Protein AF-A0A8B6X158-F1 (afdb_monomer_lite)

Structure (mmCIF, N/CA/C/O backbone):
data_AF-A0A8B6X158-F1
#
_entry.id   AF-A0A8B6X158-F1
#
loop_
_atom_site.group_PDB
_atom_site.id
_atom_site.type_symbol
_atom_site.label_atom_id
_atom_site.label_alt_id
_atom_site.label_comp_id
_atom_site.label_asym_id
_atom_site.label_entity_id
_atom_site.label_seq_id
_atom_site.pdbx_PDB_ins_code
_atom_site.Cartn_x
_atom_site.Cartn_y
_atom_site.Cartn_z
_atom_site.occupancy
_atom_site.B_iso_or_equiv
_atom_site.auth_seq_id
_atom_site.auth_comp_id
_atom_site.auth_asym_id
_atom_site.auth_atom_id
_atom_site.pdbx_PDB_model_num
ATOM 1 N N . MET A 1 1 ? 23.520 22.743 12.151 1.00 19.09 1 MET A N 1
ATOM 2 C CA . MET A 1 1 ? 22.711 23.054 10.947 1.00 19.09 1 MET A CA 1
ATOM 3 C C . MET A 1 1 ? 21.844 21.834 10.672 1.00 19.09 1 MET A C 1
ATOM 5 O O . MET A 1 1 ? 22.378 20.740 10.814 1.00 19.09 1 MET A O 1
ATOM 9 N N . PRO A 1 2 ? 20.532 21.981 10.426 1.00 20.88 2 PRO A N 1
ATOM 10 C CA . PRO A 1 2 ? 19.587 20.876 10.584 1.00 20.88 2 PRO A CA 1
ATOM 11 C C . PRO A 1 2 ? 19.724 19.814 9.485 1.00 20.88 2 PRO A C 1
ATOM 13 O O . PRO A 1 2 ? 19.524 20.100 8.308 1.00 20.88 2 PRO A O 1
ATOM 16 N N . GLN A 1 3 ? 20.025 18.582 9.895 1.00 19.25 3 GLN A N 1
ATOM 17 C CA . GLN A 1 3 ? 19.838 17.375 9.092 1.00 19.25 3 GLN A CA 1
ATOM 18 C C . GLN A 1 3 ? 18.564 16.684 9.586 1.00 19.25 3 GLN A C 1
ATOM 20 O O . GLN A 1 3 ? 18.587 15.968 10.583 1.00 19.25 3 GLN A O 1
ATOM 25 N N . THR A 1 4 ? 17.437 16.934 8.925 1.00 23.95 4 THR A N 1
ATOM 26 C CA . THR A 1 4 ? 16.152 16.294 9.235 1.00 23.95 4 THR A CA 1
ATOM 27 C C . THR A 1 4 ? 16.031 14.956 8.507 1.00 23.95 4 THR A C 1
ATOM 29 O O . THR A 1 4 ? 15.521 14.886 7.392 1.00 23.95 4 THR A O 1
ATOM 32 N N . PHE A 1 5 ? 16.510 13.892 9.153 1.00 21.30 5 PHE A N 1
ATOM 33 C CA . PHE A 1 5 ? 16.292 12.502 8.747 1.00 21.30 5 PHE A CA 1
ATOM 34 C C . PHE A 1 5 ? 15.952 11.650 9.978 1.00 21.30 5 PHE A C 1
ATOM 36 O O . PHE A 1 5 ? 16.841 11.261 10.730 1.00 21.30 5 PHE A O 1
ATOM 43 N N . SER A 1 6 ? 14.665 11.343 10.149 1.00 21.58 6 SER A N 1
ATOM 44 C CA . SER A 1 6 ? 14.174 10.263 11.011 1.00 21.58 6 SER A CA 1
ATOM 45 C C . SER A 1 6 ? 13.476 9.244 10.111 1.00 21.58 6 SER A C 1
ATOM 47 O O . SER A 1 6 ? 12.582 9.595 9.341 1.00 21.58 6 SER A O 1
ATOM 49 N N . LEU A 1 7 ? 13.920 7.987 10.144 1.00 22.75 7 LEU A N 1
ATOM 50 C CA . LEU A 1 7 ? 13.479 6.938 9.211 1.00 22.75 7 LEU A CA 1
ATOM 51 C C . LEU A 1 7 ? 12.224 6.182 9.687 1.00 22.75 7 LEU A C 1
ATOM 53 O O . LEU A 1 7 ? 11.949 5.080 9.221 1.00 22.75 7 LEU A O 1
ATOM 57 N N . ARG A 1 8 ? 11.441 6.778 10.597 1.00 24.34 8 ARG A N 1
ATOM 58 C CA . ARG A 1 8 ? 10.182 6.205 11.111 1.00 24.34 8 ARG A CA 1
ATOM 59 C C . ARG A 1 8 ? 8.937 7.070 10.869 1.00 24.34 8 ARG A C 1
ATOM 61 O O . ARG A 1 8 ? 7.823 6.575 11.014 1.00 24.34 8 ARG A O 1
ATOM 68 N N . SER A 1 9 ? 9.091 8.311 10.396 1.00 23.08 9 SER A N 1
ATOM 69 C CA . SER A 1 9 ? 8.016 9.307 10.188 1.00 23.08 9 SER A CA 1
ATOM 70 C C . SER A 1 9 ? 7.058 9.021 9.006 1.00 23.08 9 SER A C 1
ATOM 72 O O . SER A 1 9 ? 6.587 9.937 8.338 1.00 23.08 9 SER A O 1
ATOM 74 N N . VAL A 1 10 ? 6.794 7.745 8.711 1.00 26.14 10 VAL A N 1
ATOM 75 C CA . VAL A 1 10 ? 5.791 7.263 7.737 1.00 26.14 10 VAL A CA 1
ATOM 76 C C . VAL A 1 10 ? 4.795 6.294 8.404 1.00 26.14 10 VAL A C 1
ATOM 78 O O . VAL A 1 10 ? 3.701 6.081 7.888 1.00 26.14 10 VAL A O 1
ATOM 81 N N . ALA A 1 11 ? 5.125 5.753 9.583 1.00 26.27 11 ALA A N 1
ATOM 82 C CA . ALA A 1 11 ? 4.408 4.655 10.239 1.00 26.27 11 ALA A CA 1
ATOM 83 C C . ALA A 1 11 ? 3.124 5.049 11.010 1.00 26.27 11 ALA A C 1
ATOM 85 O O . ALA A 1 11 ? 2.633 4.254 11.802 1.00 26.27 11 ALA A O 1
ATOM 86 N N . LEU A 1 12 ? 2.563 6.248 10.791 1.00 27.91 12 LEU A N 1
ATOM 87 C CA . LEU A 1 12 ? 1.319 6.698 11.451 1.00 27.91 12 LEU A CA 1
ATOM 88 C C . LEU A 1 12 ? 0.198 7.101 10.473 1.00 27.91 12 LEU A C 1
ATOM 90 O O . LEU A 1 12 ? -0.983 6.981 10.798 1.00 27.91 12 LEU A O 1
ATOM 94 N N . ALA A 1 13 ? 0.557 7.449 9.233 1.00 25.02 13 ALA A N 1
ATOM 95 C CA . ALA A 1 13 ? -0.383 7.712 8.140 1.00 25.02 13 ALA A CA 1
ATOM 96 C C . ALA A 1 13 ? -1.198 6.474 7.733 1.00 25.02 13 ALA A C 1
ATOM 98 O O . ALA A 1 13 ? -2.319 6.574 7.231 1.00 25.02 13 ALA A O 1
ATOM 99 N N . ALA A 1 14 ? -0.552 5.320 7.879 1.00 25.48 14 ALA A N 1
ATOM 100 C CA . ALA A 1 14 ? -0.849 4.082 7.186 1.00 25.48 14 ALA A CA 1
ATOM 101 C C . ALA A 1 14 ? -1.974 3.274 7.858 1.00 25.48 14 ALA A C 1
ATOM 103 O O . ALA A 1 14 ? -2.935 2.872 7.204 1.00 25.48 14 ALA A O 1
ATOM 104 N N . ALA A 1 15 ? -1.886 3.081 9.176 1.00 25.84 15 ALA A N 1
ATOM 105 C CA . ALA A 1 15 ? -2.358 1.879 9.870 1.00 25.84 15 ALA A CA 1
ATOM 106 C C . ALA A 1 15 ? -3.878 1.552 9.849 1.00 25.84 15 ALA A C 1
ATOM 108 O O . ALA A 1 15 ? -4.267 0.500 10.335 1.00 25.84 15 ALA A O 1
ATOM 109 N N . LEU A 1 16 ? -4.771 2.381 9.293 1.00 27.31 16 LEU A N 1
ATOM 110 C CA . LEU A 1 16 ? -6.085 2.628 9.923 1.00 27.31 16 LEU A CA 1
ATOM 111 C C . LEU A 1 16 ? -7.342 2.486 9.012 1.00 27.31 16 LEU A C 1
ATOM 113 O O . LEU A 1 16 ? -7.602 3.379 8.196 1.00 27.31 16 LEU A O 1
ATOM 117 N N . GLY A 1 17 ? -8.175 1.432 9.194 1.00 24.22 17 GLY A N 1
ATOM 118 C CA . GLY A 1 17 ? -9.580 1.361 8.704 1.00 24.22 17 GLY A CA 1
ATOM 119 C C . GLY A 1 17 ? -10.354 0.012 8.845 1.00 24.22 17 GLY A C 1
ATOM 120 O O . GLY A 1 17 ? -9.907 -1.012 8.325 1.00 24.22 17 GLY A O 1
ATOM 121 N N . LEU A 1 18 ? -11.574 0.014 9.448 1.00 29.28 18 LEU A N 1
ATOM 122 C CA . LEU A 1 18 ? -12.359 -1.196 9.857 1.00 29.28 18 LEU A CA 1
ATOM 123 C C . LEU A 1 18 ? -13.914 -1.238 9.655 1.00 29.28 18 LEU A C 1
ATOM 125 O O . LEU A 1 18 ? -14.481 -0.372 9.003 1.00 29.28 18 LEU A O 1
ATOM 129 N N . THR A 1 19 ? -14.550 -2.320 10.170 1.00 34.84 19 THR A N 1
ATOM 130 C CA . THR A 1 19 ? -15.793 -3.100 9.822 1.00 34.84 19 THR A CA 1
ATOM 131 C C . THR A 1 19 ? -17.216 -2.483 10.026 1.00 34.84 19 THR A C 1
ATOM 133 O O . THR A 1 19 ? -17.322 -1.281 10.242 1.00 34.84 19 THR A O 1
ATOM 136 N N . ALA A 1 20 ? -18.382 -3.183 9.892 1.00 35.50 20 ALA A N 1
ATOM 137 C CA . ALA A 1 20 ? -18.891 -4.382 10.639 1.00 35.50 20 ALA A CA 1
ATOM 138 C C . ALA A 1 20 ? -20.081 -5.198 10.027 1.00 35.50 20 ALA A C 1
ATOM 140 O O . ALA A 1 20 ? -20.598 -4.881 8.958 1.00 35.50 20 ALA A O 1
ATOM 141 N N . LEU A 1 21 ? -20.468 -6.279 10.740 1.00 26.14 21 LEU A N 1
ATOM 142 C CA . LEU A 1 21 ? -21.523 -7.305 10.487 1.00 26.14 21 LEU A CA 1
ATOM 143 C C . LEU A 1 21 ? -22.533 -7.292 11.688 1.00 26.14 21 LEU A C 1
ATOM 145 O O . LEU A 1 21 ? -22.741 -6.176 12.170 1.00 26.14 21 LEU A O 1
ATOM 149 N N . PRO A 1 22 ? -23.095 -8.381 12.304 1.00 35.31 22 PRO A N 1
ATOM 150 C CA . PRO A 1 22 ? -23.438 -9.796 11.957 1.00 35.31 22 PRO A CA 1
ATOM 151 C C . PRO A 1 22 ? -24.929 -10.146 12.352 1.00 35.31 22 PRO A C 1
ATOM 153 O O . PRO A 1 22 ? -25.715 -9.212 12.441 1.00 35.31 22 PRO A O 1
ATOM 156 N N . VAL A 1 23 ? -25.488 -11.360 12.598 1.00 25.81 23 VAL A N 1
ATOM 157 C CA . VAL A 1 23 ? -25.147 -12.819 12.527 1.00 25.81 23 VAL A CA 1
ATOM 158 C C . VAL A 1 23 ? -26.438 -13.623 12.174 1.00 25.81 23 VAL A C 1
ATOM 160 O O . VAL A 1 23 ? -27.498 -13.250 12.667 1.00 25.81 23 VAL A O 1
ATOM 163 N N . ALA A 1 24 ? -26.359 -14.766 11.466 1.00 22.83 24 ALA A N 1
ATOM 164 C CA . ALA A 1 24 ? -27.245 -15.958 11.584 1.00 22.83 24 ALA A CA 1
ATOM 165 C C . ALA A 1 24 ? -26.617 -17.158 10.821 1.00 22.83 24 ALA A C 1
ATOM 167 O O . ALA A 1 24 ? -25.691 -16.941 10.042 1.00 22.83 24 ALA A O 1
ATOM 168 N N . PHE A 1 25 ? -27.049 -18.410 11.050 1.00 26.62 25 PHE A N 1
ATOM 169 C CA . PHE A 1 25 ? -26.338 -19.615 10.567 1.00 26.62 25 PHE A CA 1
ATOM 170 C C . PHE A 1 25 ? -26.976 -20.342 9.366 1.00 26.62 25 PHE A C 1
ATOM 172 O O . PHE A 1 25 ? -28.192 -20.471 9.285 1.00 26.62 25 PHE A O 1
ATOM 179 N N . ALA A 1 26 ? -26.096 -20.953 8.559 1.00 28.89 26 ALA A N 1
ATOM 180 C CA . ALA A 1 26 ? -26.345 -22.092 7.663 1.00 28.89 26 ALA A CA 1
ATOM 181 C C . ALA A 1 26 ? -27.177 -21.867 6.379 1.00 2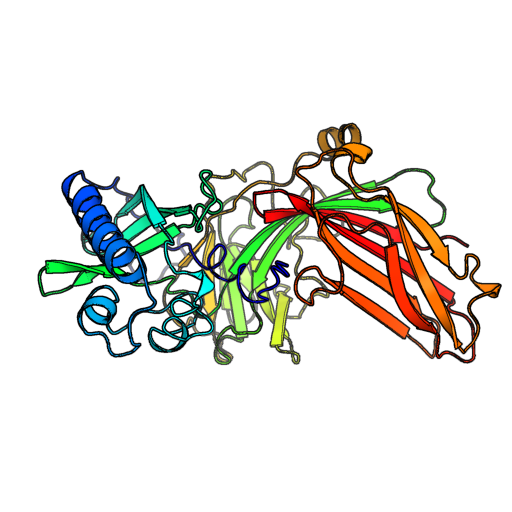8.89 26 ALA A C 1
ATOM 183 O O . ALA A 1 26 ? -27.935 -22.747 5.981 1.00 28.89 26 ALA A O 1
ATOM 184 N N . ASP A 1 27 ? -26.924 -20.766 5.669 1.00 26.03 27 ASP A N 1
ATOM 185 C CA . ASP A 1 27 ? -26.938 -20.759 4.196 1.00 26.03 27 ASP A CA 1
ATOM 186 C C . ASP A 1 27 ? -25.893 -19.743 3.686 1.00 26.03 27 ASP A C 1
ATOM 188 O O . ASP A 1 27 ? -25.597 -18.773 4.389 1.00 26.03 27 ASP A O 1
ATOM 192 N N . ASP A 1 28 ? -25.329 -19.931 2.489 1.00 31.78 28 ASP A N 1
ATOM 193 C CA . ASP A 1 28 ? -24.239 -19.098 1.924 1.00 31.78 28 ASP A CA 1
ATOM 194 C C . ASP A 1 28 ? -24.764 -17.777 1.299 1.00 31.78 28 ASP A C 1
ATOM 196 O O . ASP A 1 28 ? -24.256 -17.248 0.304 1.00 31.78 28 ASP A O 1
ATOM 200 N N . GLY A 1 29 ? -25.814 -17.217 1.906 1.00 26.45 29 GLY A N 1
ATOM 201 C CA . GLY A 1 29 ? -26.404 -15.933 1.544 1.00 26.45 29 GLY A CA 1
ATOM 202 C C . GLY A 1 29 ? -25.524 -14.753 1.964 1.00 26.45 29 GLY A C 1
ATOM 203 O O . GLY A 1 29 ? -25.040 -14.683 3.094 1.00 26.45 29 GLY A O 1
ATOM 204 N N . ALA A 1 30 ? -25.340 -13.783 1.063 1.00 27.11 30 ALA A N 1
ATOM 205 C CA . ALA A 1 30 ? -24.575 -12.572 1.356 1.00 27.11 30 ALA A CA 1
ATOM 206 C C . ALA A 1 30 ? -25.154 -11.832 2.585 1.00 27.11 30 ALA A C 1
ATOM 208 O O . ALA A 1 30 ? -26.374 -11.659 2.668 1.00 27.11 30 ALA A O 1
ATOM 209 N N . PRO A 1 31 ? -24.313 -11.369 3.533 1.00 31.30 31 PRO A N 1
ATOM 210 C CA . PRO A 1 31 ? -24.794 -10.821 4.795 1.00 31.30 31 PRO A CA 1
ATOM 211 C C . PRO A 1 31 ? -25.651 -9.573 4.572 1.00 31.30 31 PRO A C 1
ATOM 213 O O . PRO A 1 31 ? -25.275 -8.661 3.828 1.00 31.30 31 PRO A O 1
ATOM 216 N N . ALA A 1 32 ? -26.791 -9.517 5.264 1.00 28.31 32 ALA A N 1
ATOM 217 C CA . ALA A 1 32 ? -27.631 -8.329 5.308 1.00 28.31 32 ALA A CA 1
ATOM 218 C C . ALA A 1 32 ? -26.800 -7.111 5.745 1.00 28.31 32 ALA A C 1
ATOM 220 O O . ALA A 1 32 ? -25.965 -7.204 6.648 1.00 28.31 32 ALA A O 1
ATOM 221 N N . ARG A 1 33 ? -27.017 -5.960 5.096 1.00 31.11 33 ARG A N 1
ATOM 222 C CA . ARG A 1 33 ? -26.277 -4.730 5.406 1.00 31.11 33 ARG A CA 1
ATOM 223 C C . ARG A 1 33 ? -26.476 -4.352 6.874 1.00 31.11 33 ARG A C 1
ATOM 225 O O . ARG A 1 33 ? -27.578 -3.959 7.254 1.00 31.11 33 ARG A O 1
ATOM 232 N N . ALA A 1 34 ? -25.395 -4.369 7.651 1.00 36.16 34 ALA A N 1
ATOM 233 C CA . ALA A 1 34 ? -25.351 -3.667 8.925 1.00 36.16 34 ALA A CA 1
ATOM 234 C C . ALA A 1 34 ? -25.737 -2.196 8.690 1.00 36.16 34 ALA A C 1
ATOM 236 O O . ALA A 1 34 ? -25.219 -1.543 7.777 1.00 36.16 34 ALA A O 1
ATOM 237 N N . VAL A 1 35 ? -26.683 -1.681 9.479 1.00 36.34 35 VAL A N 1
ATOM 238 C CA . VAL A 1 35 ? -27.148 -0.297 9.342 1.00 36.34 35 VAL A CA 1
ATOM 239 C C . VAL A 1 35 ? -26.059 0.625 9.874 1.00 36.34 35 VAL A C 1
ATOM 241 O O . VAL A 1 35 ? -25.928 0.809 11.081 1.00 36.34 35 VAL A O 1
ATOM 244 N N . ILE A 1 36 ? -25.273 1.198 8.961 1.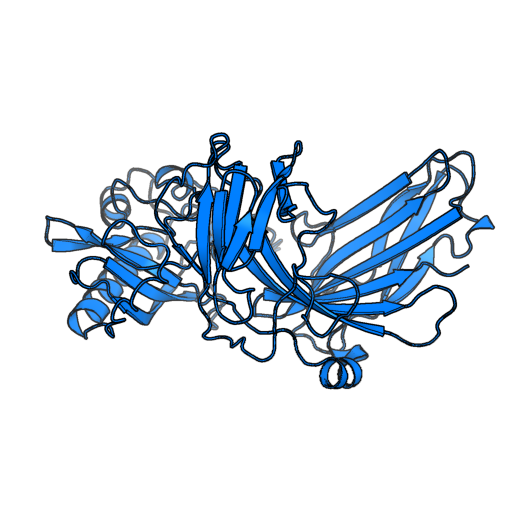00 51.38 36 ILE A N 1
ATOM 245 C CA . ILE A 1 36 ? -24.269 2.215 9.279 1.00 51.38 36 ILE A CA 1
ATOM 246 C C . ILE A 1 36 ? -24.996 3.446 9.825 1.00 51.38 36 ILE A C 1
ATOM 248 O O . ILE A 1 36 ? -25.569 4.231 9.067 1.00 51.38 36 ILE A O 1
ATOM 252 N N . GLN A 1 37 ? -24.978 3.605 11.146 1.00 63.91 37 GLN A N 1
ATOM 253 C CA . GLN A 1 37 ? -25.483 4.804 11.801 1.00 63.91 37 GLN A CA 1
ATOM 254 C C . GLN A 1 37 ? -24.437 5.920 11.715 1.00 63.91 37 GLN A C 1
ATOM 256 O O . GLN A 1 37 ? -23.233 5.681 11.862 1.00 63.91 37 GLN A O 1
ATOM 261 N N . ALA A 1 38 ? -24.901 7.148 11.480 1.00 74.56 38 ALA A N 1
ATOM 262 C CA . ALA A 1 38 ? -24.071 8.337 11.610 1.00 74.56 38 ALA A CA 1
ATOM 263 C C . ALA A 1 38 ? -23.766 8.600 13.094 1.00 74.56 38 ALA A C 1
ATOM 265 O O . ALA A 1 38 ? -24.619 8.386 13.955 1.00 74.56 38 ALA A O 1
ATOM 266 N N . GLY A 1 39 ? -22.559 9.081 13.391 1.00 80.50 39 GLY A N 1
ATOM 267 C CA . GLY A 1 39 ? -22.173 9.410 14.761 1.00 80.50 39 GLY A CA 1
ATOM 268 C C . GLY A 1 39 ? -22.983 10.568 15.339 1.00 80.50 39 GLY A C 1
ATOM 269 O O . GLY A 1 39 ? -23.204 11.579 14.673 1.00 80.50 39 GLY A O 1
ATOM 270 N N . THR A 1 40 ? -23.390 10.430 16.598 1.00 90.50 40 THR A N 1
ATOM 271 C CA . THR A 1 40 ? -24.072 11.495 17.345 1.00 90.50 40 THR A CA 1
ATOM 272 C C . THR A 1 40 ? -23.114 12.629 17.726 1.00 90.50 40 THR A C 1
ATOM 274 O O . THR A 1 40 ? -21.889 12.461 17.752 1.00 90.50 40 THR A O 1
ATOM 277 N N . THR A 1 41 ? -23.669 13.788 18.094 1.00 92.06 41 THR A N 1
ATOM 278 C CA . THR A 1 41 ? -22.904 14.905 18.674 1.00 92.06 41 THR A CA 1
ATOM 279 C C . THR A 1 41 ? -22.150 14.460 19.930 1.00 92.06 41 THR A C 1
ATOM 281 O O . THR A 1 41 ? -20.940 14.633 19.998 1.00 92.06 41 THR A O 1
ATOM 284 N N . ALA A 1 42 ? -22.823 13.761 20.853 1.00 93.31 42 ALA A N 1
ATOM 285 C CA . ALA A 1 42 ? -22.223 13.274 22.098 1.00 93.31 42 ALA A CA 1
ATOM 286 C C . ALA A 1 42 ? -21.045 12.306 21.870 1.00 93.31 42 ALA A C 1
ATOM 288 O O . ALA A 1 42 ? -20.017 12.425 22.532 1.00 93.31 42 ALA A O 1
ATOM 289 N N . GLN A 1 43 ? -21.148 11.386 20.901 1.00 95.19 43 GLN A N 1
ATOM 290 C CA . GLN A 1 43 ? -20.009 10.547 20.501 1.00 95.19 43 GLN A CA 1
ATOM 291 C C . GLN A 1 43 ? -18.889 11.388 19.881 1.00 95.19 43 GLN A C 1
ATOM 293 O O . GLN A 1 43 ? -17.725 11.191 20.211 1.00 95.19 43 GLN A O 1
ATOM 298 N N . SER A 1 44 ? -19.222 12.353 19.019 1.00 95.19 44 SER A N 1
ATOM 299 C CA . SER A 1 44 ? -18.227 13.232 18.392 1.00 95.19 44 SER A CA 1
ATOM 300 C C . SER A 1 44 ? -17.443 14.043 19.430 1.00 95.19 44 SER A C 1
ATOM 302 O O . SER A 1 44 ? -16.228 14.174 19.311 1.00 95.19 44 SER A O 1
ATOM 304 N N . ASP A 1 45 ? -18.116 14.544 20.464 1.00 96.50 45 ASP A N 1
ATOM 305 C CA . ASP A 1 45 ? -17.499 15.318 21.544 1.00 96.50 45 ASP A CA 1
ATOM 306 C C . ASP A 1 45 ? -16.699 14.437 22.510 1.00 96.50 45 ASP A C 1
ATOM 308 O O . ASP A 1 45 ? -15.600 14.818 22.911 1.00 96.50 45 ASP A O 1
ATOM 312 N N . ALA A 1 46 ? -17.168 13.220 22.801 1.00 96.62 46 ALA A N 1
ATOM 313 C CA . ALA A 1 46 ? -16.397 12.249 23.573 1.00 96.62 46 ALA A CA 1
ATOM 314 C C . ALA A 1 46 ? -15.097 11.836 22.856 1.00 96.62 46 ALA A C 1
ATOM 316 O O . ALA A 1 46 ? -14.040 11.796 23.482 1.00 96.62 46 ALA A O 1
ATOM 317 N N . ILE A 1 47 ? -15.135 11.601 21.537 1.00 96.69 47 ILE A N 1
ATOM 318 C CA . ILE A 1 47 ? -13.915 11.331 20.761 1.00 96.69 47 ILE A CA 1
ATOM 319 C C . ILE A 1 47 ? -13.012 12.570 20.705 1.00 96.69 47 ILE A C 1
ATOM 321 O O . ILE A 1 47 ? -11.805 12.436 20.887 1.00 96.69 47 ILE A O 1
ATOM 325 N N . ARG A 1 48 ? -13.558 13.785 20.538 1.00 97.19 48 ARG A N 1
ATOM 326 C CA . ARG A 1 48 ? -12.761 15.025 20.642 1.00 97.19 48 ARG A CA 1
ATOM 327 C C . ARG A 1 48 ? -12.044 15.124 21.988 1.00 97.19 48 ARG A C 1
ATOM 329 O O . ARG A 1 48 ? -10.863 15.442 21.983 1.00 97.19 48 ARG A O 1
ATOM 336 N N . ALA A 1 49 ? -12.700 14.788 23.099 1.00 97.25 49 ALA A N 1
ATOM 337 C CA . ALA A 1 49 ? -12.073 14.780 24.419 1.00 97.25 49 ALA A CA 1
ATOM 338 C C . ALA A 1 49 ? -10.894 13.789 24.504 1.00 97.25 49 ALA A C 1
ATOM 340 O O . ALA A 1 49 ? -9.820 14.178 24.957 1.00 97.25 49 ALA A O 1
ATOM 341 N N . VAL A 1 50 ? -11.044 12.559 23.990 1.00 97.62 50 VAL A N 1
ATOM 342 C CA . VAL A 1 50 ? -9.948 11.563 23.912 1.00 97.62 50 VAL A CA 1
ATOM 343 C C . VAL A 1 50 ? -8.757 12.104 23.109 1.00 97.62 50 VAL A C 1
ATOM 345 O O . VAL A 1 50 ? -7.612 11.982 23.546 1.00 97.62 50 VAL A O 1
ATOM 348 N N . LEU A 1 51 ? -9.011 12.756 21.968 1.00 96.25 51 LEU A N 1
ATOM 349 C CA . LEU A 1 51 ? -7.958 13.373 21.153 1.00 96.25 51 LEU A CA 1
ATOM 350 C C . LEU A 1 51 ? -7.313 14.579 21.850 1.00 96.25 51 LEU A C 1
ATOM 352 O O . LEU A 1 51 ? -6.096 14.719 21.810 1.00 96.25 51 LEU A O 1
ATOM 356 N N . THR A 1 52 ? -8.089 15.428 22.531 1.00 97.25 52 THR A N 1
ATOM 357 C CA . THR A 1 52 ? -7.559 16.542 23.334 1.00 97.25 52 THR A CA 1
ATOM 358 C C . THR A 1 52 ? -6.656 16.036 24.459 1.00 97.25 52 THR A C 1
ATOM 360 O O . THR A 1 52 ? -5.572 16.586 24.647 1.00 97.25 52 THR A O 1
ATOM 363 N N . SER A 1 53 ? -7.043 14.965 25.160 1.00 97.12 53 SER A N 1
ATOM 364 C CA . SER A 1 53 ? -6.194 14.321 26.166 1.00 97.12 53 SER A CA 1
ATOM 365 C C . SER A 1 53 ? -4.902 13.776 25.555 1.00 97.12 53 SER A C 1
ATOM 367 O O . SER A 1 53 ? -3.833 14.060 26.095 1.00 97.12 53 SER A O 1
ATOM 369 N N . LEU A 1 54 ? -4.965 13.086 24.408 1.00 95.81 54 LEU A N 1
ATOM 370 C CA . LEU A 1 54 ? -3.766 12.604 23.714 1.00 95.81 54 LEU A CA 1
ATOM 371 C C . LEU A 1 54 ? -2.838 13.762 23.321 1.00 95.81 54 LEU A C 1
ATOM 373 O O . LEU A 1 54 ? -1.669 13.755 23.694 1.00 95.81 54 LEU A O 1
ATOM 377 N N . ASN A 1 55 ? -3.364 14.786 22.644 1.00 95.00 55 ASN A N 1
ATOM 378 C CA . ASN A 1 55 ? -2.590 15.961 22.233 1.00 95.00 55 ASN A CA 1
ATOM 379 C C . ASN A 1 55 ? -1.922 16.635 23.443 1.00 95.00 55 ASN A C 1
ATOM 381 O O . ASN A 1 55 ? -0.746 16.986 23.382 1.00 95.00 55 ASN A O 1
ATOM 385 N N . SER A 1 56 ? -2.644 16.763 24.566 1.00 95.94 56 SER A N 1
ATOM 386 C CA . SER A 1 56 ? -2.123 17.418 25.771 1.00 95.94 56 SER A CA 1
ATOM 387 C C . SER A 1 56 ? -0.880 16.720 26.337 1.00 95.94 56 SER A C 1
ATOM 389 O O . SER A 1 56 ? 0.064 17.395 26.752 1.00 95.94 56 SER A O 1
ATOM 391 N N . LEU A 1 57 ? -0.838 15.383 26.274 1.00 96.25 57 LEU A N 1
ATOM 392 C CA . LEU A 1 57 ? 0.281 14.566 26.748 1.00 96.25 57 LEU A CA 1
ATOM 393 C C . LEU A 1 57 ? 1.556 14.752 25.910 1.00 96.25 57 LEU A C 1
ATOM 395 O O . LEU A 1 57 ? 2.645 14.619 26.457 1.00 96.25 57 LEU A O 1
ATOM 399 N N . PHE A 1 58 ? 1.429 15.088 24.622 1.00 94.38 58 PHE A N 1
ATOM 400 C CA . PHE A 1 58 ? 2.559 15.258 23.697 1.00 94.38 58 PHE A CA 1
ATOM 401 C C . PHE A 1 58 ? 2.971 16.721 23.460 1.00 94.38 58 PHE A C 1
ATOM 403 O O . PHE A 1 58 ? 3.897 16.974 22.693 1.00 94.38 58 PHE A O 1
ATOM 410 N N . THR A 1 59 ? 2.317 17.696 24.105 1.00 93.25 59 THR A N 1
ATOM 411 C CA . THR A 1 59 ? 2.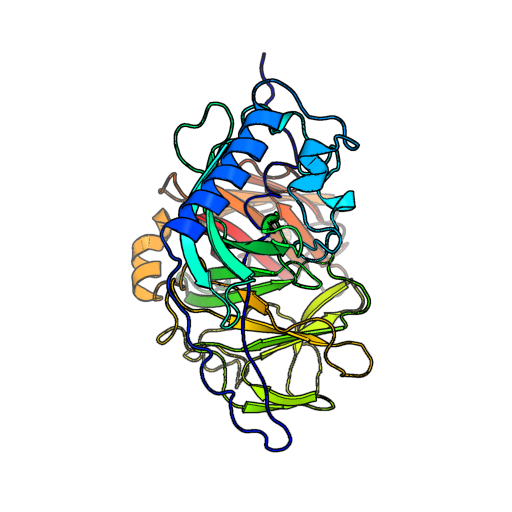469 19.138 23.806 1.00 93.25 59 THR A CA 1
ATOM 412 C C . THR A 1 59 ? 3.919 19.644 23.831 1.00 93.25 59 THR A C 1
ATOM 414 O O . THR A 1 59 ? 4.294 20.469 23.001 1.00 93.25 59 THR A O 1
ATOM 417 N N . THR A 1 60 ? 4.726 19.197 24.800 1.00 91.56 60 THR A N 1
ATOM 418 C CA . THR A 1 60 ? 6.080 19.734 25.063 1.00 91.56 60 THR A CA 1
ATOM 419 C C . THR A 1 60 ? 7.143 18.669 25.342 1.00 91.56 60 THR A C 1
ATOM 421 O O . THR A 1 60 ? 8.329 18.991 25.397 1.00 91.56 60 THR A O 1
ATOM 424 N N . SER A 1 61 ? 6.749 17.408 25.513 1.00 92.75 61 SER A N 1
ATOM 425 C CA . SER A 1 61 ? 7.644 16.273 25.737 1.00 92.75 61 SER A CA 1
ATOM 426 C C . SER A 1 61 ? 6.958 14.962 25.344 1.00 92.75 61 SER A C 1
ATOM 428 O O . SER A 1 61 ? 5.761 14.931 25.068 1.00 92.75 61 SER A O 1
ATOM 430 N N . VAL A 1 62 ? 7.726 13.872 25.313 1.00 92.00 62 VAL A N 1
ATOM 431 C CA . VAL A 1 62 ? 7.189 12.512 25.184 1.00 92.00 62 VAL A CA 1
ATOM 432 C C . VAL A 1 62 ? 6.787 11.993 26.576 1.00 92.00 62 VAL A C 1
ATOM 434 O O . VAL A 1 62 ? 7.602 12.075 27.501 1.00 92.00 62 VAL A O 1
ATOM 437 N N . PRO A 1 63 ? 5.583 11.418 26.761 1.00 93.62 63 PRO A N 1
ATOM 438 C CA . PRO A 1 63 ? 5.217 10.732 27.998 1.00 93.62 63 PRO A CA 1
ATOM 439 C C . PRO A 1 63 ? 6.078 9.490 28.256 1.00 93.62 63 PRO A C 1
ATOM 441 O O . PRO A 1 63 ? 6.395 8.735 27.340 1.00 93.62 63 PRO A O 1
ATOM 444 N N . ALA A 1 64 ? 6.375 9.194 29.523 1.00 90.50 64 ALA A N 1
ATOM 445 C CA . ALA A 1 64 ? 6.935 7.892 29.887 1.00 90.50 64 ALA A CA 1
ATOM 446 C C . ALA A 1 64 ? 5.983 6.751 29.465 1.00 90.50 64 ALA A C 1
ATOM 448 O O . ALA A 1 64 ? 4.773 6.868 29.650 1.00 90.50 64 ALA A O 1
ATOM 449 N N . ALA A 1 65 ? 6.514 5.627 28.972 1.00 83.44 65 ALA A N 1
ATOM 450 C CA . ALA A 1 65 ? 5.703 4.510 28.460 1.00 83.44 65 ALA A CA 1
ATOM 451 C C . ALA A 1 65 ? 4.697 3.941 29.484 1.00 83.44 65 ALA A C 1
ATOM 453 O O . ALA A 1 65 ? 3.598 3.530 29.128 1.00 83.44 65 ALA A O 1
ATOM 454 N N . GLY A 1 66 ? 5.048 3.976 30.775 1.00 89.25 66 GLY A N 1
ATOM 455 C CA . GLY A 1 66 ? 4.170 3.591 31.887 1.00 89.25 66 GLY A CA 1
ATOM 456 C C . GLY A 1 66 ? 3.190 4.677 32.358 1.00 89.25 66 GLY A C 1
ATOM 457 O O . GLY A 1 66 ? 2.629 4.544 33.444 1.00 89.25 66 GLY A O 1
ATOM 458 N N . ASN A 1 67 ? 3.008 5.780 31.621 1.00 95.69 67 ASN A N 1
ATOM 459 C CA . ASN A 1 67 ? 2.115 6.869 32.022 1.00 95.69 67 ASN A CA 1
ATOM 460 C C . ASN A 1 67 ? 0.654 6.385 32.048 1.00 95.69 67 ASN A C 1
ATOM 462 O O . ASN A 1 67 ? 0.063 6.089 31.011 1.00 95.69 67 ASN A O 1
ATOM 466 N N . ALA A 1 68 ? 0.057 6.345 33.242 1.00 96.12 68 ALA A N 1
ATOM 467 C CA . ALA A 1 68 ? -1.297 5.835 33.447 1.00 96.12 68 ALA A CA 1
ATOM 468 C C . ALA A 1 68 ? -2.378 6.615 32.675 1.00 96.12 68 ALA A C 1
ATOM 470 O O . ALA A 1 68 ? -3.341 6.008 32.216 1.00 96.12 68 ALA A O 1
ATOM 471 N N . ALA A 1 69 ? -2.215 7.931 32.487 1.00 95.69 69 ALA A N 1
ATOM 472 C CA . ALA A 1 69 ? -3.151 8.738 31.706 1.00 95.69 69 ALA A CA 1
ATOM 473 C C . ALA A 1 69 ? -3.037 8.449 30.202 1.00 95.69 69 ALA A C 1
ATOM 475 O O . ALA A 1 69 ? -4.055 8.419 29.524 1.00 95.69 69 ALA A O 1
ATOM 476 N N . LEU A 1 70 ? -1.830 8.173 29.688 1.00 94.94 70 LEU A N 1
ATOM 477 C CA . LEU A 1 70 ? -1.659 7.697 28.312 1.00 94.94 70 LEU A CA 1
ATOM 478 C C . LEU A 1 70 ? -2.281 6.305 28.141 1.00 94.94 70 LEU A C 1
ATOM 480 O O . LEU A 1 70 ? -3.072 6.097 27.229 1.00 94.94 70 LEU A O 1
ATOM 484 N N . LEU A 1 71 ? -1.974 5.368 29.043 1.00 94.81 71 LEU A N 1
ATOM 485 C CA . LEU A 1 71 ? -2.462 3.986 28.980 1.00 94.81 71 LEU A CA 1
ATOM 486 C C . LEU A 1 71 ? -3.991 3.869 29.104 1.00 94.81 71 LEU A C 1
ATOM 488 O O . LEU A 1 71 ? -4.563 2.950 28.522 1.00 94.81 71 LEU A O 1
ATOM 492 N N . ASP A 1 72 ? -4.656 4.785 29.816 1.00 95.75 72 ASP A N 1
ATOM 493 C CA . ASP A 1 72 ? -6.122 4.833 29.942 1.00 95.75 72 ASP A CA 1
ATOM 494 C C . ASP A 1 72 ? -6.830 5.308 28.659 1.00 95.75 72 ASP A C 1
ATOM 496 O O . ASP A 1 72 ? -8.008 5.006 28.484 1.00 95.75 72 ASP A O 1
ATOM 500 N N . LEU A 1 73 ? -6.134 5.976 27.725 1.00 96.31 73 LEU A N 1
ATOM 501 C CA . LEU A 1 73 ? -6.697 6.350 26.416 1.00 96.31 73 LEU A CA 1
ATOM 502 C C . LEU A 1 73 ? -6.811 5.159 25.452 1.00 96.31 73 LEU A C 1
ATOM 504 O O . LEU A 1 73 ? -7.555 5.242 24.476 1.00 96.31 73 LEU A O 1
ATOM 508 N N . PHE A 1 74 ? -6.105 4.056 25.713 1.00 94.50 74 PHE A N 1
ATOM 509 C CA . PHE A 1 74 ? -6.045 2.872 24.852 1.00 94.50 74 PHE A CA 1
ATOM 510 C C . PHE A 1 74 ? -6.700 1.670 25.536 1.00 94.50 74 PHE A C 1
ATOM 512 O O . PHE A 1 74 ? -6.428 1.376 26.702 1.00 94.50 74 PHE A O 1
ATOM 519 N N . ALA A 1 75 ? -7.546 0.944 24.804 1.00 92.94 75 ALA A N 1
ATOM 520 C CA . ALA A 1 75 ? -8.179 -0.275 25.293 1.00 92.94 75 ALA A CA 1
ATOM 521 C C . ALA A 1 75 ? -7.133 -1.311 25.749 1.00 92.94 75 ALA A C 1
ATOM 523 O O . ALA A 1 75 ? -6.031 -1.391 25.204 1.00 92.94 75 ALA A O 1
ATOM 524 N N . SER A 1 76 ? -7.469 -2.128 26.750 1.00 89.62 76 SER A N 1
ATOM 525 C CA . SER A 1 76 ? -6.562 -3.167 27.262 1.00 89.62 76 SER A CA 1
ATOM 526 C C . SER A 1 76 ? -6.260 -4.263 26.240 1.00 89.62 76 SER A C 1
ATOM 528 O O . SER A 1 76 ? -5.225 -4.911 26.343 1.00 89.62 76 SER A O 1
ATOM 530 N N . ASP A 1 77 ? -7.159 -4.462 25.277 1.00 86.00 77 ASP A N 1
ATOM 531 C CA . ASP A 1 77 ? -7.049 -5.410 24.172 1.00 86.00 77 ASP A CA 1
ATOM 532 C C . ASP A 1 77 ? -6.724 -4.727 22.831 1.00 86.00 77 ASP A C 1
ATOM 534 O O . ASP A 1 77 ? -6.914 -5.354 21.793 1.00 86.00 77 ASP A O 1
ATOM 538 N N . PHE A 1 78 ? -6.296 -3.455 22.837 1.00 86.88 78 PHE A N 1
ATOM 539 C CA . PHE A 1 78 ? -5.983 -2.663 21.638 1.00 86.88 78 PHE A CA 1
ATOM 540 C C . PHE A 1 78 ? -5.056 -3.410 20.664 1.00 86.88 78 PHE A C 1
ATOM 542 O O . PHE A 1 78 ? -4.083 -4.039 21.082 1.00 86.88 78 PHE A O 1
ATOM 549 N N . LEU A 1 79 ? -5.366 -3.301 19.369 1.00 77.50 79 LEU A N 1
ATOM 550 C CA . LEU A 1 79 ? -4.606 -3.892 18.264 1.00 77.50 79 LEU A CA 1
ATOM 551 C C . LEU A 1 79 ? -4.710 -2.963 17.050 1.00 77.50 79 LEU A C 1
ATOM 553 O O . LEU A 1 79 ? -5.832 -2.594 16.710 1.00 77.50 79 LEU A O 1
ATOM 557 N N . ASP A 1 80 ? -3.592 -2.612 16.415 1.00 75.19 80 ASP A N 1
ATOM 558 C CA . ASP A 1 80 ? -3.497 -1.643 15.311 1.00 75.19 80 ASP A CA 1
ATOM 559 C C . ASP A 1 80 ? -2.601 -2.210 14.200 1.00 75.19 80 ASP A C 1
ATOM 561 O O . ASP A 1 80 ? -1.398 -2.359 14.376 1.00 75.19 80 ASP A O 1
ATOM 565 N N . GLY A 1 81 ? -3.182 -2.659 13.083 1.00 67.12 81 GLY A N 1
ATOM 566 C CA . GLY A 1 81 ? -2.446 -3.345 12.014 1.00 67.12 81 GLY A CA 1
ATOM 567 C C . GLY A 1 81 ? -1.821 -4.688 12.429 1.00 67.12 81 GLY A C 1
ATOM 568 O O . GLY A 1 81 ? -1.032 -5.249 11.678 1.00 67.12 81 GLY A O 1
ATOM 569 N N . GLY A 1 82 ? -2.170 -5.225 13.599 1.00 69.19 82 GLY A N 1
ATOM 570 C CA . GLY A 1 82 ? -1.533 -6.399 14.201 1.00 69.19 82 GLY A CA 1
ATOM 571 C C . GLY A 1 82 ? -0.527 -6.073 15.311 1.00 69.19 82 GLY A C 1
ATOM 572 O O . GLY A 1 82 ? -0.194 -6.976 16.076 1.00 69.19 82 GLY A O 1
ATOM 573 N N . ASP A 1 83 ? -0.109 -4.812 15.457 1.00 72.88 83 ASP A N 1
ATOM 574 C CA . ASP A 1 83 ? 0.679 -4.352 16.602 1.00 72.88 83 ASP A CA 1
ATOM 575 C C . ASP A 1 83 ? -0.210 -4.160 17.835 1.00 72.88 83 ASP A C 1
ATOM 577 O O . ASP A 1 83 ? -1.316 -3.622 17.752 1.00 72.88 83 ASP A O 1
ATOM 581 N N . ASP A 1 84 ? 0.270 -4.594 19.000 1.00 82.06 84 ASP A N 1
ATOM 582 C CA . ASP A 1 84 ? -0.442 -4.406 20.263 1.00 82.06 84 ASP A CA 1
ATOM 583 C C . ASP A 1 84 ? -0.129 -3.045 20.920 1.00 82.06 84 ASP A C 1
ATOM 585 O O . ASP A 1 84 ? 0.650 -2.219 20.428 1.00 82.06 84 ASP A O 1
ATOM 589 N N . ARG A 1 85 ? -0.753 -2.790 22.075 1.00 87.06 85 ARG A N 1
ATOM 590 C CA . ARG A 1 85 ? -0.563 -1.537 22.821 1.00 87.06 85 ARG A CA 1
ATOM 591 C C . ARG A 1 85 ? 0.881 -1.324 23.296 1.00 87.06 85 ARG A C 1
ATOM 593 O O . ARG A 1 85 ? 1.265 -0.178 23.505 1.00 87.06 85 ARG A O 1
ATOM 600 N N . ALA A 1 86 ? 1.669 -2.378 23.500 1.00 86.81 86 ALA A N 1
ATOM 601 C CA . ALA A 1 86 ? 3.078 -2.258 23.856 1.00 86.81 86 ALA A CA 1
ATOM 602 C C . ALA A 1 86 ? 3.938 -1.933 22.624 1.00 86.81 86 ALA A C 1
ATOM 604 O O . ALA A 1 86 ? 4.764 -1.030 22.724 1.00 86.81 86 ALA A O 1
ATOM 605 N N . SER A 1 87 ? 3.699 -2.574 21.470 1.00 83.25 87 SER A N 1
ATOM 606 C CA . SER A 1 87 ? 4.361 -2.237 20.194 1.00 83.25 87 SER A CA 1
ATOM 607 C C . SER A 1 87 ? 4.184 -0.762 19.813 1.00 83.25 87 SER A C 1
ATOM 609 O O . SER A 1 87 ? 5.163 -0.057 19.546 1.00 83.25 87 SER A O 1
ATOM 611 N N . VAL A 1 88 ? 2.939 -0.266 19.823 1.00 83.19 88 VAL A N 1
ATOM 612 C CA . VAL A 1 88 ? 2.628 1.119 19.417 1.00 83.19 88 VAL A CA 1
ATOM 613 C C . VAL A 1 88 ? 3.198 2.146 20.403 1.00 83.19 88 VAL A C 1
ATOM 615 O O . VAL A 1 88 ? 3.635 3.222 19.992 1.00 83.19 88 VAL A O 1
ATOM 618 N N . LEU A 1 89 ? 3.261 1.822 21.700 1.00 89.25 89 LEU A N 1
ATOM 619 C CA . LEU A 1 89 ? 3.816 2.692 22.746 1.00 89.25 89 LEU A CA 1
ATOM 620 C C . LEU A 1 89 ? 5.329 2.476 22.958 1.00 89.25 89 LEU A C 1
ATOM 622 O O . LEU A 1 89 ? 5.816 2.413 24.087 1.00 89.25 89 LEU A O 1
ATOM 626 N N . THR A 1 90 ? 6.084 2.418 21.859 1.00 86.12 90 THR A N 1
ATOM 627 C CA . THR A 1 90 ? 7.558 2.402 21.834 1.00 86.12 90 THR A CA 1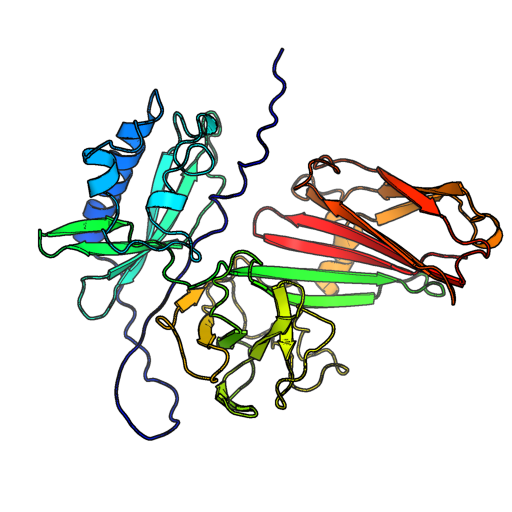
ATOM 628 C C . THR A 1 90 ? 8.137 3.747 21.388 1.00 86.12 90 THR A C 1
ATOM 630 O O . THR A 1 90 ? 7.458 4.549 20.745 1.00 86.12 90 THR A O 1
ATOM 633 N N . THR A 1 91 ? 9.425 3.989 21.672 1.00 84.31 91 THR A N 1
ATOM 634 C CA . THR A 1 91 ? 10.196 5.135 21.132 1.00 84.31 91 THR A CA 1
ATOM 635 C C . THR A 1 91 ? 10.308 5.130 19.608 1.00 84.31 91 THR A C 1
ATOM 637 O O . THR A 1 91 ? 10.620 6.149 19.004 1.00 84.31 91 THR A O 1
ATOM 640 N N . ASP A 1 92 ? 10.054 3.974 19.003 1.00 74.31 92 ASP A N 1
ATOM 641 C CA . ASP A 1 92 ? 10.018 3.747 17.564 1.00 74.31 92 ASP A CA 1
ATOM 642 C C . ASP A 1 92 ? 8.611 3.956 16.959 1.00 74.31 92 ASP A C 1
ATOM 644 O O . ASP A 1 92 ? 8.468 4.016 15.739 1.00 74.31 92 ASP A O 1
ATOM 648 N N . GLY A 1 93 ? 7.584 4.088 17.802 1.00 78.69 93 GLY A N 1
ATOM 649 C CA . GLY A 1 93 ? 6.199 4.366 17.431 1.00 78.69 93 GLY A CA 1
ATOM 650 C C . GLY A 1 93 ? 5.717 5.692 18.019 1.00 78.69 93 GLY A C 1
ATOM 651 O O . GLY A 1 93 ? 6.302 6.756 17.792 1.00 78.69 93 GLY A O 1
ATOM 652 N N . LEU A 1 94 ? 4.635 5.647 18.800 1.00 86.88 94 LEU A N 1
ATOM 653 C CA . LEU A 1 94 ? 3.989 6.847 19.336 1.00 86.88 94 LEU A CA 1
ATOM 654 C C . LEU A 1 94 ? 4.850 7.594 20.373 1.00 86.88 94 LEU A C 1
ATOM 656 O O . LEU A 1 94 ? 4.628 8.782 20.583 1.00 86.88 94 LEU A O 1
ATOM 660 N N . LEU A 1 95 ? 5.869 6.967 20.971 1.00 90.38 95 LEU A N 1
ATOM 661 C CA . LEU A 1 95 ? 6.805 7.631 21.893 1.00 90.38 95 LEU A CA 1
ATOM 662 C C . LEU A 1 95 ? 8.086 8.149 21.205 1.00 90.38 95 LEU A C 1
ATOM 664 O O . LEU A 1 95 ? 9.073 8.422 21.889 1.00 90.38 95 LEU A O 1
ATOM 668 N N . SER A 1 96 ? 8.108 8.295 19.875 1.00 87.25 96 SER A N 1
ATOM 669 C CA . SER A 1 96 ? 9.192 9.033 19.209 1.00 87.25 96 SER A CA 1
ATOM 670 C C . SER A 1 96 ? 9.214 10.500 19.650 1.00 87.25 96 SER A C 1
ATOM 672 O O . SER A 1 96 ? 8.173 11.148 19.784 1.00 87.25 96 SER A O 1
ATOM 674 N N . THR A 1 97 ? 10.413 11.065 19.808 1.00 86.81 97 THR A N 1
ATOM 675 C CA . THR A 1 97 ? 10.611 12.508 20.024 1.00 86.81 97 THR A CA 1
ATOM 676 C C . THR A 1 97 ? 10.141 13.363 18.848 1.00 86.81 97 THR A C 1
ATOM 678 O O . THR A 1 97 ? 9.872 14.546 19.038 1.00 86.81 97 THR A O 1
ATOM 681 N N . ASP A 1 98 ? 9.985 12.777 17.657 1.00 83.25 98 ASP A N 1
ATOM 682 C CA . ASP A 1 98 ? 9.410 13.452 16.486 1.00 83.25 98 ASP A CA 1
ATOM 683 C C . ASP A 1 98 ? 7.929 13.832 16.703 1.00 83.25 98 ASP A C 1
ATOM 685 O O . ASP A 1 98 ? 7.414 14.742 16.054 1.00 83.25 98 ASP A O 1
ATOM 689 N N . ASN A 1 99 ? 7.248 13.161 17.642 1.00 85.62 99 ASN A N 1
ATOM 690 C CA . ASN A 1 99 ? 5.831 13.364 17.947 1.00 85.62 99 ASN A CA 1
ATOM 691 C C . ASN A 1 99 ? 5.583 14.520 18.941 1.00 85.62 99 ASN A C 1
ATOM 693 O O . ASN A 1 99 ? 4.433 14.788 19.286 1.00 85.62 99 ASN A O 1
ATOM 697 N N . ILE A 1 100 ? 6.619 15.215 19.433 1.00 90.12 100 ILE A N 1
ATOM 698 C CA . ILE A 1 100 ? 6.449 16.327 20.386 1.00 90.12 100 ILE A CA 1
ATOM 699 C C . ILE A 1 100 ? 5.759 17.507 19.685 1.00 90.12 100 ILE A C 1
ATOM 701 O O . ILE A 1 100 ? 6.349 18.169 18.835 1.00 90.12 100 ILE A O 1
ATOM 705 N N . GLY A 1 101 ? 4.509 17.782 20.062 1.00 88.69 101 GLY A N 1
ATOM 706 C CA . GLY A 1 101 ? 3.632 18.764 19.419 1.00 88.69 101 GLY A CA 1
ATOM 707 C C . GLY A 1 101 ? 2.739 18.201 18.302 1.00 88.69 101 GLY A C 1
ATOM 708 O O . GLY A 1 101 ? 2.103 18.982 17.592 1.00 88.69 101 GLY A O 1
ATOM 709 N N . ILE A 1 102 ? 2.674 16.874 18.123 1.00 87.12 102 ILE A N 1
ATOM 710 C CA . ILE A 1 102 ? 1.725 16.237 17.196 1.00 87.12 102 ILE A CA 1
ATOM 711 C C . ILE A 1 102 ? 0.277 16.573 17.586 1.00 87.12 102 ILE A C 1
ATOM 713 O O . ILE A 1 102 ? -0.064 16.649 18.767 1.00 87.12 102 ILE A O 1
ATOM 717 N N . THR A 1 103 ? -0.590 16.789 16.597 1.00 88.12 103 THR A N 1
ATOM 718 C CA . THR A 1 103 ? -1.999 17.138 16.827 1.00 88.12 103 THR A CA 1
ATOM 719 C C . THR A 1 103 ? -2.931 16.222 16.044 1.00 88.12 103 THR A C 1
ATOM 721 O O . THR A 1 103 ? -2.987 16.270 14.815 1.00 88.12 103 THR A O 1
ATOM 724 N N . PHE A 1 104 ? -3.728 15.439 16.770 1.00 90.19 104 PHE A N 1
ATOM 725 C CA . PHE A 1 104 ? -4.833 14.643 16.246 1.00 90.19 104 PHE A CA 1
ATOM 726 C C . PHE A 1 104 ? -6.145 15.433 16.340 1.00 90.19 104 PHE A C 1
ATOM 728 O O . PHE A 1 104 ? -6.450 16.048 17.362 1.00 90.19 104 PHE A O 1
ATOM 735 N N . SER A 1 105 ? -6.952 15.407 15.280 1.00 90.75 105 SER A N 1
ATOM 736 C CA . SER A 1 105 ? -8.264 16.066 15.212 1.00 90.75 105 SER A CA 1
ATOM 737 C C . SER A 1 105 ? -9.328 15.149 14.614 1.00 90.75 105 SER A C 1
ATOM 739 O O . SER A 1 105 ? -9.066 14.427 13.655 1.00 90.75 105 SER A O 1
ATOM 741 N N . LEU A 1 106 ? -10.553 15.194 15.146 1.00 91.75 106 LEU A N 1
ATOM 742 C CA . LEU A 1 106 ? -11.692 14.450 14.600 1.00 91.75 106 LEU A CA 1
ATOM 743 C C . LEU A 1 106 ? -12.244 15.169 13.362 1.00 91.75 106 LEU A C 1
ATOM 745 O O . LEU A 1 106 ? -12.824 16.246 13.488 1.00 91.75 106 LEU A O 1
ATOM 749 N N . THR A 1 107 ? -12.141 14.549 12.185 1.00 87.94 107 THR A N 1
ATOM 750 C CA . THR A 1 107 ? -12.782 15.051 10.959 1.00 87.94 107 THR A CA 1
ATOM 751 C C . THR A 1 107 ? -14.260 14.669 10.915 1.00 87.94 107 THR A C 1
ATOM 753 O O . THR A 1 107 ? -15.109 15.528 10.691 1.00 87.94 107 THR A O 1
ATOM 756 N N . LYS A 1 108 ? -14.585 13.384 11.118 1.00 85.50 108 LYS A N 1
ATOM 757 C CA . LYS A 1 108 ? -15.969 12.882 11.218 1.00 85.50 108 LYS A CA 1
ATOM 758 C C . LYS A 1 108 ? -16.019 11.468 11.788 1.00 85.50 108 LYS A C 1
ATOM 760 O O . LYS A 1 108 ? -15.097 10.688 11.569 1.00 85.50 108 LYS A O 1
ATOM 765 N N . ILE A 1 109 ? -17.138 11.088 12.396 1.00 87.31 109 ILE A N 1
ATOM 766 C CA . ILE A 1 109 ? -17.478 9.667 12.557 1.00 87.31 109 ILE A CA 1
ATOM 767 C C . ILE A 1 109 ? -17.933 9.128 11.187 1.00 87.31 109 ILE A C 1
ATOM 769 O O . ILE A 1 109 ? -18.673 9.794 10.462 1.00 87.31 109 ILE A O 1
ATOM 773 N N . ILE A 1 110 ? -17.433 7.955 10.800 1.00 79.44 110 ILE A N 1
ATOM 774 C CA . ILE A 1 110 ? -17.756 7.257 9.544 1.00 79.44 110 ILE A CA 1
ATOM 775 C C . ILE A 1 110 ? -18.928 6.299 9.760 1.00 79.44 110 ILE A C 1
ATOM 777 O O . ILE A 1 110 ? -19.844 6.256 8.942 1.00 79.44 110 ILE A O 1
ATOM 781 N N . SER A 1 111 ? -18.870 5.528 10.844 1.00 76.56 111 SER A N 1
ATOM 782 C CA . SER A 1 111 ? -19.858 4.523 11.221 1.00 76.56 111 SER A CA 1
ATOM 783 C C . SER A 1 111 ? -19.877 4.339 12.735 1.00 76.56 111 SER A C 1
ATOM 785 O O . SER A 1 111 ? -18.853 4.491 13.401 1.00 76.56 111 SER A O 1
ATOM 787 N N . VAL A 1 112 ? -21.041 3.975 13.264 1.00 80.69 112 VAL A N 1
ATOM 788 C CA . VAL A 1 112 ? -21.218 3.432 14.616 1.00 80.69 112 VAL A CA 1
ATOM 789 C C . VAL A 1 112 ? -21.778 2.014 14.482 1.00 80.69 112 VAL A C 1
ATOM 791 O O . VAL A 1 112 ? -22.608 1.763 13.605 1.00 80.69 112 VAL A O 1
ATOM 794 N N . ALA A 1 113 ? -21.318 1.088 15.324 1.00 76.75 113 ALA A N 1
ATOM 795 C CA . ALA A 1 113 ? -21.881 -0.254 15.427 1.00 76.75 113 ALA A CA 1
ATOM 796 C C . ALA A 1 113 ? -23.310 -0.228 15.999 1.00 76.75 113 ALA A C 1
ATOM 798 O O . ALA A 1 113 ? -23.701 0.699 16.709 1.00 76.75 113 ALA A O 1
ATOM 799 N N . SER A 1 114 ? -24.098 -1.268 15.722 1.00 74.31 114 SER A N 1
ATOM 800 C CA . SER A 1 114 ? -25.516 -1.342 16.109 1.00 74.31 114 SER A CA 1
ATOM 801 C C . SER A 1 114 ? -25.775 -1.368 17.621 1.00 74.31 114 SER A C 1
ATOM 803 O O . SER A 1 114 ? -26.907 -1.145 18.037 1.00 74.31 114 SER A O 1
ATOM 805 N N . ASP A 1 115 ? -24.755 -1.641 18.439 1.00 80.75 115 ASP A N 1
ATOM 806 C CA . ASP A 1 115 ? -24.821 -1.595 19.904 1.00 80.75 115 ASP A CA 1
ATOM 807 C C . ASP A 1 115 ? -24.430 -0.227 20.498 1.00 80.75 115 ASP A C 1
ATOM 809 O O . ASP A 1 115 ? -24.526 -0.030 21.709 1.00 80.75 115 ASP A O 1
ATOM 813 N N . GLY A 1 116 ? -23.972 0.713 19.662 1.00 84.69 116 GLY A N 1
ATOM 814 C CA . GLY A 1 116 ? -23.492 2.034 20.065 1.00 84.69 116 GLY A CA 1
ATOM 815 C C . GLY A 1 116 ? -22.123 2.060 20.759 1.00 84.69 116 GLY A C 1
ATOM 816 O O . GLY A 1 116 ? -21.660 3.153 21.091 1.00 84.69 116 GLY A O 1
ATOM 817 N N . LYS A 1 117 ? -21.468 0.907 20.979 1.00 88.75 117 LYS A N 1
ATOM 818 C CA . LYS A 1 117 ? -20.249 0.786 21.806 1.00 88.75 117 LYS A CA 1
ATOM 819 C C . LYS A 1 117 ? -18.945 0.802 21.024 1.00 88.75 117 LYS A C 1
ATOM 821 O O . LYS A 1 117 ? -17.891 0.953 21.630 1.00 88.75 117 LYS A O 1
ATOM 826 N N . SER A 1 118 ? -18.980 0.654 19.705 1.00 87.69 118 SER A N 1
ATOM 827 C CA . SER A 1 118 ? -17.804 0.864 18.857 1.00 87.69 118 SER A CA 1
ATOM 828 C C . SER A 1 118 ? -18.135 1.763 17.672 1.00 87.69 118 SER A C 1
ATOM 830 O O . SER A 1 118 ? -19.276 1.819 17.207 1.00 87.69 118 SER A O 1
ATOM 832 N N . LEU A 1 119 ? -17.137 2.513 17.209 1.00 87.81 119 LEU A N 1
ATOM 833 C CA . LEU A 1 119 ? -17.259 3.412 16.066 1.00 87.81 119 LEU A CA 1
ATOM 834 C C . LEU A 1 119 ? -15.954 3.477 15.272 1.00 87.81 119 LEU A C 1
ATOM 836 O O . LEU A 1 119 ? -14.874 3.243 15.814 1.00 87.81 119 LEU A O 1
ATOM 840 N N . LEU A 1 120 ? -16.064 3.833 13.993 1.00 83.31 120 LEU A N 1
ATOM 841 C CA . LEU A 1 120 ? -14.940 4.195 13.133 1.00 83.31 120 LEU A CA 1
ATOM 842 C C . LEU A 1 120 ? -14.981 5.707 12.891 1.00 83.31 120 LEU A C 1
ATOM 844 O O . LEU A 1 120 ? -16.011 6.245 12.476 1.00 83.31 120 LEU A O 1
ATOM 848 N N . ALA A 1 121 ? -13.868 6.400 13.106 1.00 83.31 121 ALA A N 1
ATOM 849 C CA . ALA A 1 121 ? -13.754 7.843 12.943 1.00 83.31 121 ALA A CA 1
ATOM 850 C C . ALA A 1 121 ? -12.615 8.215 11.991 1.00 83.31 121 ALA A C 1
ATOM 852 O O . ALA A 1 121 ? -11.486 7.757 12.148 1.00 83.31 121 ALA A O 1
ATOM 853 N N . LYS A 1 122 ? -12.895 9.100 11.028 1.00 81.88 122 LYS A N 1
ATOM 854 C CA . LYS A 1 122 ? -11.850 9.737 10.228 1.00 81.88 122 LYS A CA 1
ATOM 855 C C . LYS A 1 122 ? -11.184 10.813 11.073 1.00 81.88 122 LYS A C 1
ATOM 857 O O . LYS A 1 122 ? -11.849 11.763 11.501 1.00 81.88 122 LYS A O 1
ATOM 862 N N . LEU A 1 123 ? -9.891 10.646 11.298 1.00 85.00 123 LEU A N 1
ATOM 863 C CA . LEU A 1 123 ? -9.035 11.606 11.972 1.00 85.00 123 LEU A CA 1
ATOM 864 C C . LEU A 1 123 ? -8.287 12.466 10.945 1.00 85.00 123 LEU A C 1
ATOM 866 O O . LEU A 1 123 ? -8.374 12.255 9.736 1.00 85.00 123 LEU A O 1
ATOM 870 N N . SER A 1 124 ? -7.553 13.437 11.467 1.00 82.50 124 SER A N 1
ATOM 871 C CA . SER A 1 124 ? -6.662 14.350 10.764 1.00 82.50 124 SER A CA 1
ATOM 872 C C . SER A 1 124 ? -5.432 14.542 11.646 1.00 82.50 124 SER A C 1
ATOM 874 O O . SER A 1 124 ? -5.595 14.939 12.802 1.00 82.50 124 SER A O 1
ATOM 876 N N . ILE A 1 125 ? -4.236 14.261 11.128 1.00 82.19 125 ILE A N 1
ATOM 877 C CA . ILE A 1 125 ? -2.970 14.372 11.870 1.00 82.19 125 ILE A CA 1
ATOM 878 C C . ILE A 1 125 ? -2.148 15.529 11.295 1.00 82.19 125 ILE A C 1
ATOM 880 O O . ILE A 1 125 ? -1.911 15.606 10.084 1.00 82.19 125 ILE A O 1
ATOM 884 N N . ALA A 1 126 ? -1.725 16.437 12.172 1.00 79.94 126 ALA A N 1
ATOM 885 C CA . ALA A 1 126 ? -0.792 17.515 11.868 1.00 79.94 126 ALA A CA 1
ATOM 886 C C . ALA A 1 126 ? 0.499 17.333 12.678 1.00 79.94 126 ALA A C 1
ATOM 888 O O . ALA A 1 126 ? 0.462 17.091 13.887 1.00 79.94 126 ALA A O 1
ATOM 889 N N . TRP A 1 127 ? 1.633 17.454 11.990 1.00 77.50 127 TRP A N 1
ATOM 890 C CA . TRP A 1 127 ? 2.973 17.328 12.561 1.00 77.50 127 TRP A CA 1
ATOM 891 C C . TRP A 1 127 ? 3.523 18.699 13.003 1.00 77.50 127 TRP A C 1
ATOM 893 O O . TRP A 1 127 ? 3.115 19.724 12.444 1.00 77.50 127 TRP A O 1
ATOM 903 N N . PRO A 1 128 ? 4.468 18.750 13.962 1.00 70.62 128 PRO A N 1
ATOM 904 C CA . PRO A 1 128 ? 5.034 20.002 14.464 1.00 70.62 128 PRO A CA 1
ATOM 905 C C . PRO A 1 128 ? 5.570 20.899 13.341 1.00 70.62 128 PRO A C 1
ATOM 907 O O . PRO A 1 128 ? 6.334 20.467 12.479 1.00 70.62 128 PRO A O 1
ATOM 910 N N . GLY A 1 129 ? 5.154 22.168 13.334 1.00 67.56 129 GLY A N 1
ATOM 911 C CA . GLY A 1 129 ? 5.553 23.141 12.311 1.00 67.56 129 GLY A CA 1
ATOM 912 C C . GLY A 1 129 ? 4.853 23.007 10.949 1.00 67.56 129 GLY A C 1
ATOM 913 O O . GLY A 1 129 ? 5.098 23.844 10.082 1.00 67.56 129 GLY A O 1
ATOM 914 N N . ASN A 1 130 ? 3.961 22.028 10.746 1.00 63.00 130 ASN A N 1
ATOM 915 C CA . ASN A 1 130 ? 3.161 21.912 9.525 1.00 63.00 130 ASN A CA 1
ATOM 916 C C . ASN A 1 130 ? 1.687 22.271 9.776 1.00 63.00 130 ASN A C 1
ATOM 918 O O . ASN A 1 130 ? 0.940 21.523 10.400 1.00 63.00 130 ASN A O 1
ATOM 922 N N . ALA A 1 131 ? 1.255 23.417 9.242 1.00 51.66 131 ALA A N 1
ATOM 923 C CA . ALA A 1 131 ? -0.121 23.903 9.366 1.00 51.66 131 ALA A CA 1
ATOM 924 C C . ALA A 1 131 ? -1.136 23.174 8.458 1.00 51.66 131 ALA A C 1
ATOM 926 O O . ALA A 1 131 ? -2.336 23.416 8.571 1.00 51.66 131 ALA A O 1
ATOM 927 N N . SER A 1 132 ? -0.681 22.308 7.544 1.00 56.06 132 SER A N 1
ATOM 928 C CA . SER A 1 132 ? -1.560 21.445 6.745 1.00 56.06 132 SER A CA 1
ATOM 929 C C . SER A 1 132 ? -1.618 20.041 7.354 1.00 56.06 132 SER A C 1
ATOM 931 O O . SER A 1 132 ? -0.558 19.477 7.638 1.00 56.06 132 SER A O 1
ATOM 933 N N . PRO A 1 133 ? -2.810 19.435 7.518 1.00 55.62 133 PRO A N 1
ATOM 934 C CA . PRO A 1 133 ? -2.903 18.047 7.945 1.00 55.62 133 PRO A CA 1
ATOM 935 C C . PRO A 1 133 ? -2.282 17.149 6.874 1.00 55.62 133 PRO A C 1
ATOM 937 O O . PRO A 1 133 ? -2.637 17.224 5.696 1.00 55.62 133 PRO A O 1
ATOM 940 N N . VAL A 1 134 ? -1.319 16.330 7.287 1.00 57.91 134 VAL A N 1
ATOM 941 C CA . VAL A 1 134 ? -0.522 15.487 6.382 1.00 57.91 134 VAL A CA 1
ATOM 942 C C . VAL A 1 134 ? -1.283 14.207 6.039 1.00 57.91 134 VAL A C 1
ATOM 944 O O . VAL A 1 134 ? -1.149 13.659 4.947 1.00 57.91 134 VAL A O 1
ATOM 947 N N . GLU A 1 135 ? -2.100 13.741 6.983 1.00 58.34 135 GLU A N 1
ATOM 948 C CA . GLU A 1 135 ? -2.676 12.402 7.008 1.00 58.34 135 GLU A CA 1
ATOM 949 C C . GLU A 1 135 ? -4.129 12.491 7.485 1.00 58.34 135 GLU A C 1
ATOM 951 O O . GLU A 1 135 ? -4.451 13.275 8.382 1.00 58.34 135 GLU A O 1
ATOM 956 N N . ALA A 1 136 ? -5.017 11.678 6.905 1.00 61.28 136 ALA A N 1
ATOM 957 C CA . ALA A 1 136 ? -6.430 11.634 7.294 1.00 61.28 136 ALA A CA 1
ATOM 958 C C . ALA A 1 136 ? -6.935 10.186 7.505 1.00 61.28 136 ALA A C 1
ATOM 960 O O . ALA A 1 136 ? -7.774 9.712 6.724 1.00 61.28 136 ALA A O 1
ATOM 961 N N . PRO A 1 137 ? -6.393 9.454 8.497 1.00 70.19 137 PRO A N 1
ATOM 962 C CA . PRO A 1 137 ? -6.636 8.021 8.699 1.00 70.19 137 PRO A CA 1
ATOM 963 C C . PRO A 1 137 ? -8.011 7.701 9.317 1.00 70.19 137 PRO A C 1
ATOM 965 O O . PRO A 1 137 ? -8.758 8.606 9.687 1.00 70.19 137 PRO A O 1
ATOM 968 N N . GLU A 1 138 ? -8.369 6.415 9.430 1.00 77.06 138 GLU A N 1
ATOM 969 C CA . GLU A 1 138 ? -9.679 5.957 9.930 1.00 77.06 138 GLU A CA 1
ATOM 970 C C . GLU A 1 138 ? -9.548 5.028 11.155 1.00 77.06 138 GLU A C 1
ATOM 972 O O . GLU A 1 138 ? -9.387 3.820 11.031 1.00 77.06 138 GLU A O 1
ATOM 977 N N . MET A 1 139 ? -9.620 5.605 12.356 1.00 80.25 139 MET A N 1
ATOM 978 C CA . MET A 1 139 ? -9.358 4.943 13.642 1.00 80.25 139 MET A CA 1
ATOM 979 C C . MET A 1 139 ? -10.622 4.344 14.270 1.00 80.25 139 MET A C 1
ATOM 981 O O . MET A 1 139 ? -11.685 4.972 14.231 1.00 80.25 139 MET A O 1
ATOM 985 N N . GLN A 1 140 ? -10.513 3.169 14.904 1.00 85.94 140 GLN A N 1
ATOM 986 C CA . GLN A 1 140 ? -11.587 2.634 15.748 1.00 85.94 140 GLN A CA 1
ATOM 987 C C . GLN A 1 140 ? -11.480 3.085 17.201 1.00 85.94 140 GLN A C 1
ATOM 989 O O . GLN A 1 140 ? -10.406 3.102 17.806 1.00 85.94 140 GLN A O 1
ATOM 994 N N . PHE A 1 141 ? -12.646 3.354 17.782 1.00 91.31 141 PHE A N 1
ATOM 995 C CA . PHE A 1 141 ? -12.809 3.621 19.202 1.00 91.31 141 PHE A CA 1
ATOM 996 C C . PHE A 1 141 ? -13.850 2.679 19.806 1.00 91.31 141 PHE A C 1
ATOM 998 O O . PHE A 1 141 ? -14.824 2.312 19.142 1.00 91.31 141 PHE A O 1
ATOM 1005 N N . VAL A 1 142 ? -13.651 2.321 21.074 1.00 93.69 142 VAL A N 1
ATOM 1006 C CA . VAL A 1 142 ? -14.545 1.461 21.858 1.00 93.69 142 VAL A CA 1
ATOM 1007 C C . VAL A 1 142 ? -14.932 2.137 23.172 1.00 93.69 142 VAL A C 1
ATOM 1009 O O . VAL A 1 142 ? -14.121 2.825 23.794 1.00 93.69 142 VAL A O 1
ATOM 1012 N N . LEU A 1 143 ? -16.180 1.948 23.587 1.00 95.12 143 LEU A N 1
ATOM 1013 C CA . LEU A 1 143 ? -16.735 2.392 24.857 1.00 95.12 143 LEU A CA 1
ATOM 1014 C C . LEU A 1 143 ? -16.526 1.302 25.912 1.00 95.12 143 LEU A C 1
ATOM 1016 O O . LEU A 1 143 ? -17.128 0.229 25.840 1.00 95.12 143 LEU A O 1
ATOM 1020 N N . GLY A 1 144 ? -15.671 1.581 26.894 1.00 91.38 144 GLY A N 1
ATOM 1021 C CA . GLY A 1 144 ? -15.429 0.692 28.026 1.00 91.38 144 GLY A CA 1
ATOM 1022 C C . GLY A 1 144 ? -16.651 0.543 28.934 1.00 91.38 144 GLY A C 1
ATOM 1023 O O . GLY A 1 144 ? -17.557 1.379 28.951 1.00 91.38 144 GLY A O 1
ATOM 1024 N N . THR A 1 145 ? -16.659 -0.511 29.752 1.00 91.25 145 THR A N 1
ATOM 1025 C CA . THR A 1 145 ? -17.692 -0.740 30.782 1.00 91.25 145 THR A CA 1
ATOM 1026 C C . THR A 1 145 ? -17.706 0.331 31.878 1.00 91.25 145 THR A C 1
ATOM 1028 O O . THR A 1 145 ? -18.677 0.428 32.618 1.00 91.25 145 THR A O 1
ATOM 1031 N N . ASP A 1 146 ? -16.650 1.142 31.968 1.00 93.81 146 ASP A N 1
ATOM 1032 C CA . ASP A 1 146 ? -16.525 2.328 32.820 1.00 93.81 146 ASP A CA 1
ATOM 1033 C C . ASP A 1 146 ? -17.061 3.618 32.165 1.00 93.81 146 ASP A C 1
ATOM 1035 O O . ASP A 1 146 ? -16.913 4.702 32.725 1.00 93.81 146 ASP A O 1
ATOM 1039 N N . GLY A 1 147 ? -17.664 3.527 30.974 1.00 93.94 147 GLY A N 1
ATOM 1040 C CA . GLY A 1 147 ? -18.250 4.665 30.262 1.00 93.94 147 GLY A CA 1
ATOM 1041 C C . GLY A 1 147 ? -17.246 5.558 29.524 1.00 93.94 147 GLY A C 1
ATOM 1042 O O . GLY A 1 147 ? -17.654 6.564 28.943 1.00 93.94 147 GLY A O 1
ATOM 1043 N N . LYS A 1 148 ? -15.952 5.207 29.498 1.00 95.00 148 LYS A N 1
ATOM 1044 C CA . LYS A 1 148 ? -14.932 5.954 28.745 1.00 95.00 148 LYS A CA 1
ATOM 1045 C C . LYS A 1 148 ? -14.759 5.412 27.330 1.00 95.00 148 LYS A C 1
ATOM 1047 O O . LYS A 1 148 ? -14.591 4.208 27.136 1.00 95.00 148 LYS A O 1
ATOM 1052 N N . TRP A 1 149 ? -14.707 6.313 26.353 1.00 97.25 149 TRP A N 1
ATOM 1053 C CA . TRP A 1 149 ? -14.221 5.990 25.012 1.00 97.25 149 TRP A CA 1
ATOM 1054 C C . TRP A 1 149 ? -12.696 5.872 25.008 1.00 97.25 149 TRP A C 1
ATOM 1056 O O . TRP A 1 149 ? -12.010 6.670 25.643 1.00 97.25 149 TRP A O 1
ATOM 1066 N N . ARG A 1 150 ? -12.174 4.884 24.280 1.00 96.75 150 ARG A N 1
ATOM 1067 C CA . ARG A 1 150 ? -10.740 4.614 24.122 1.00 96.75 150 ARG A CA 1
ATOM 1068 C C . ARG A 1 150 ? -10.407 4.285 22.677 1.00 96.75 150 ARG A C 1
ATOM 1070 O O . ARG A 1 150 ? -11.256 3.753 21.962 1.00 96.75 150 ARG A O 1
ATOM 1077 N N . PHE A 1 151 ? -9.169 4.544 22.269 1.00 93.19 151 PHE A N 1
ATOM 1078 C CA . PHE A 1 151 ? -8.590 3.949 21.068 1.00 93.19 151 PHE A CA 1
ATOM 1079 C C . PHE A 1 151 ? -8.682 2.422 21.175 1.00 93.19 151 PHE A C 1
ATOM 1081 O O . PHE A 1 151 ? -8.208 1.843 22.155 1.00 93.19 151 PHE A O 1
ATOM 1088 N N . TRP A 1 152 ? -9.289 1.773 20.181 1.00 88.06 152 TRP A N 1
ATOM 1089 C CA . TRP A 1 152 ? -9.311 0.306 20.068 1.00 88.06 152 TRP A CA 1
ATOM 1090 C C . TRP A 1 152 ? -8.299 -0.210 19.038 1.00 88.06 152 TRP A C 1
ATOM 1092 O O . TRP A 1 152 ? -7.898 -1.373 19.101 1.00 88.06 152 TRP A O 1
ATOM 1102 N N . GLY A 1 153 ? -7.850 0.691 18.159 1.00 76.88 153 GLY A N 1
ATOM 1103 C CA . GLY A 1 153 ? -6.880 0.417 17.111 1.00 76.88 153 GLY A CA 1
ATOM 1104 C C . GLY A 1 153 ? -7.502 -0.263 15.899 1.00 76.88 153 GLY A C 1
ATOM 1105 O O . GLY A 1 153 ? -8.662 -0.685 15.887 1.00 76.88 153 GLY A O 1
ATOM 1106 N N . ASP A 1 154 ? -6.712 -0.347 14.848 1.00 71.06 154 ASP A N 1
ATOM 1107 C CA . ASP A 1 154 ? -6.983 -1.122 13.665 1.00 71.06 154 ASP A CA 1
ATOM 1108 C C . ASP A 1 154 ? -6.891 -2.643 13.930 1.00 71.06 154 ASP A C 1
ATOM 1110 O O . ASP A 1 154 ? -5.886 -3.286 13.647 1.00 71.06 154 ASP A O 1
ATOM 1114 N N . ARG A 1 155 ? -7.985 -3.235 14.435 1.00 72.44 155 ARG A N 1
ATOM 1115 C CA . ARG A 1 155 ? -8.216 -4.666 14.762 1.00 72.44 155 ARG A CA 1
ATOM 1116 C C . ARG A 1 155 ? -7.921 -5.709 13.657 1.00 72.44 155 ARG A C 1
ATOM 1118 O O . ARG A 1 155 ? -8.342 -6.862 13.782 1.00 72.44 155 ARG A O 1
ATOM 1125 N N . ARG A 1 156 ? -7.256 -5.349 12.555 1.00 73.31 156 ARG A N 1
ATOM 1126 C CA . ARG A 1 156 ? -6.685 -6.299 11.588 1.00 73.31 156 ARG A CA 1
ATOM 1127 C C . ARG A 1 156 ? -5.575 -7.118 12.256 1.00 73.31 156 ARG A C 1
ATOM 1129 O O . ARG A 1 156 ? -4.880 -6.633 13.136 1.00 73.31 156 ARG A O 1
ATOM 1136 N N . LEU A 1 157 ? -5.378 -8.360 11.808 1.00 76.75 157 LEU A N 1
ATOM 1137 C CA . LEU A 1 157 ? -4.278 -9.229 12.276 1.00 76.75 157 LEU A CA 1
ATOM 1138 C C . LEU A 1 157 ? -2.962 -9.001 11.504 1.00 76.75 157 LEU A C 1
ATOM 1140 O O . LEU A 1 157 ? -2.068 -9.848 11.518 1.00 76.75 157 LEU A O 1
ATOM 1144 N N . GLY A 1 158 ? -2.894 -7.897 10.768 1.00 75.56 158 GLY A N 1
ATOM 1145 C CA . GLY A 1 158 ? -1.845 -7.574 9.817 1.00 75.56 158 GLY A CA 1
ATOM 1146 C C . GLY A 1 158 ? -2.202 -6.323 9.030 1.00 75.56 158 GLY A C 1
ATOM 1147 O O . GLY A 1 158 ? -3.342 -6.188 8.566 1.00 75.56 158 GLY A O 1
ATOM 1148 N N . TYR A 1 159 ? -1.252 -5.402 8.903 1.00 77.12 159 TYR A N 1
ATOM 1149 C CA . TYR A 1 159 ? -1.484 -4.126 8.252 1.00 77.12 159 TYR A CA 1
ATOM 1150 C C . TYR A 1 159 ? -1.753 -4.332 6.756 1.00 77.12 159 TYR A C 1
ATOM 1152 O O . TYR A 1 159 ? -1.112 -5.161 6.108 1.00 77.12 159 TYR A O 1
ATOM 1160 N N . VAL A 1 160 ? -2.717 -3.583 6.202 1.00 80.44 160 VAL A N 1
ATOM 1161 C CA . VAL A 1 160 ? -3.021 -3.617 4.766 1.00 80.44 160 VAL A CA 1
ATOM 1162 C C . VAL A 1 160 ? -3.179 -2.213 4.188 1.00 80.44 160 VAL A C 1
ATOM 1164 O O . VAL A 1 160 ? -4.107 -1.488 4.563 1.00 80.44 160 VAL A O 1
ATOM 1167 N N . GLU A 1 161 ? -2.347 -1.872 3.206 1.00 80.88 161 GLU A N 1
ATOM 1168 C CA . GLU A 1 161 ? -2.441 -0.627 2.445 1.00 80.88 161 GLU A CA 1
ATOM 1169 C C . GLU A 1 161 ? -3.100 -0.835 1.068 1.00 80.88 161 GLU A C 1
ATOM 1171 O O . GLU A 1 161 ? -2.663 -1.686 0.289 1.00 80.88 161 GLU A O 1
ATOM 1176 N N . PRO A 1 162 ? -4.145 -0.064 0.723 1.00 85.00 162 PRO A N 1
ATOM 1177 C CA . PRO A 1 162 ? -4.750 -0.080 -0.602 1.00 85.00 162 PRO A CA 1
ATOM 1178 C C . PRO A 1 162 ? -4.084 0.936 -1.539 1.00 85.00 162 PRO A C 1
ATOM 1180 O O . PRO A 1 162 ? -4.336 2.141 -1.446 1.00 85.00 162 PRO A O 1
ATOM 1183 N N . HIS A 1 163 ? -3.321 0.457 -2.516 1.00 86.44 163 HIS A N 1
ATOM 1184 C CA . HIS A 1 163 ? -2.732 1.310 -3.545 1.00 86.44 163 HIS A CA 1
ATOM 1185 C C . HIS A 1 163 ? -3.581 1.319 -4.816 1.00 86.44 163 HIS A C 1
ATOM 1187 O O . HIS A 1 163 ? -3.915 0.277 -5.383 1.00 86.44 163 HIS A O 1
ATOM 1193 N N . SER A 1 164 ? -3.890 2.521 -5.300 1.00 90.44 164 SER A N 1
ATOM 1194 C CA . SER A 1 164 ? -4.366 2.737 -6.667 1.00 90.44 164 SER A CA 1
ATOM 1195 C C . SER A 1 164 ? -3.156 2.918 -7.574 1.00 90.44 164 SER A C 1
ATOM 1197 O O . SER A 1 164 ? -2.329 3.789 -7.306 1.00 90.44 164 SER A O 1
ATOM 1199 N N . ILE A 1 165 ? -3.039 2.113 -8.627 1.00 92.75 165 ILE A N 1
ATOM 1200 C CA . ILE A 1 165 ? -1.845 2.083 -9.471 1.00 92.75 165 ILE A CA 1
ATOM 1201 C C . ILE A 1 165 ? -2.233 2.352 -10.921 1.00 92.75 165 ILE A C 1
ATOM 1203 O O . ILE A 1 165 ? -2.931 1.561 -11.559 1.00 92.75 165 ILE A O 1
ATOM 1207 N N . ASN A 1 166 ? -1.722 3.449 -11.474 1.00 94.12 166 ASN A N 1
ATOM 1208 C CA . ASN A 1 166 ? -1.676 3.646 -12.915 1.00 94.12 166 ASN A CA 1
ATOM 1209 C C . ASN A 1 166 ? -0.271 3.324 -13.418 1.00 94.12 166 ASN A C 1
ATOM 1211 O O . ASN A 1 166 ? 0.712 3.954 -13.028 1.00 94.12 166 ASN A O 1
ATOM 1215 N N . GLN A 1 167 ? -0.177 2.339 -14.304 1.00 94.81 167 GLN A N 1
ATOM 1216 C CA . GLN A 1 167 ? 1.077 1.916 -14.906 1.00 94.81 167 GLN A CA 1
ATOM 1217 C C . GLN A 1 167 ? 1.135 2.385 -16.363 1.00 94.81 167 GLN A C 1
ATOM 1219 O O . GLN A 1 167 ? 0.127 2.413 -17.073 1.00 94.81 167 GLN A O 1
ATOM 1224 N N . ARG A 1 168 ? 2.340 2.714 -16.827 1.00 94.94 168 ARG A N 1
ATOM 1225 C CA . ARG A 1 168 ? 2.673 2.715 -18.252 1.00 94.94 168 ARG A CA 1
ATOM 1226 C C . ARG A 1 168 ? 3.842 1.773 -18.522 1.00 94.94 168 ARG A C 1
ATOM 1228 O O . ARG A 1 168 ? 4.813 1.765 -17.762 1.00 94.94 168 ARG A O 1
ATOM 1235 N N . GLN A 1 169 ? 3.758 1.011 -19.606 1.00 92.62 169 GLN A N 1
ATOM 1236 C CA . GLN A 1 169 ? 4.816 0.115 -20.069 1.00 92.62 169 GLN A CA 1
ATOM 1237 C C . GLN A 1 169 ? 5.261 0.497 -21.482 1.00 92.62 169 GLN A C 1
ATOM 1239 O O . GLN A 1 169 ? 4.435 0.841 -22.328 1.00 92.62 169 GLN A O 1
ATOM 1244 N N . ARG A 1 170 ? 6.563 0.404 -21.760 1.00 90.50 170 ARG A N 1
ATOM 1245 C CA . ARG A 1 170 ? 7.104 0.476 -23.124 1.00 90.50 170 ARG A CA 1
ATOM 1246 C C . ARG A 1 170 ? 8.064 -0.678 -23.373 1.00 90.50 170 ARG A C 1
ATOM 1248 O O . ARG A 1 170 ? 9.090 -0.775 -22.703 1.00 90.50 170 ARG A O 1
ATOM 1255 N N . ALA A 1 171 ? 7.713 -1.526 -24.335 1.00 85.50 171 ALA A N 1
ATOM 1256 C CA . ALA A 1 171 ? 8.555 -2.626 -24.790 1.00 85.50 171 ALA A CA 1
ATOM 1257 C C . ALA A 1 171 ? 9.710 -2.130 -25.673 1.00 85.50 171 ALA A C 1
ATOM 1259 O O . ALA A 1 171 ? 9.591 -1.080 -26.305 1.00 85.50 171 ALA A O 1
ATOM 1260 N N . THR A 1 172 ? 10.800 -2.899 -25.769 1.00 77.81 172 THR A N 1
ATOM 1261 C CA . THR A 1 172 ? 12.053 -2.517 -26.459 1.00 77.81 172 THR A CA 1
ATOM 1262 C C . THR A 1 172 ? 11.855 -2.006 -27.893 1.00 77.81 172 THR A C 1
ATOM 1264 O O . THR A 1 172 ? 12.541 -1.076 -28.314 1.00 77.81 172 THR A O 1
ATOM 1267 N N . ALA A 1 173 ? 10.912 -2.596 -28.634 1.00 74.31 173 ALA A N 1
ATOM 1268 C CA . ALA A 1 173 ? 10.609 -2.248 -30.025 1.00 74.31 173 ALA A CA 1
ATOM 1269 C C . ALA A 1 173 ? 9.509 -1.173 -30.188 1.00 74.31 173 ALA A C 1
ATOM 1271 O O . ALA A 1 173 ? 9.207 -0.777 -31.311 1.00 74.31 173 ALA A O 1
ATOM 1272 N N . SER A 1 174 ? 8.891 -0.702 -29.097 1.00 81.56 174 SER A N 1
ATOM 1273 C CA . SER A 1 174 ? 7.816 0.297 -29.140 1.00 81.56 174 SER A CA 1
ATOM 1274 C C . SER A 1 174 ? 8.347 1.705 -28.880 1.00 81.56 174 SER A C 1
ATOM 1276 O O . SER A 1 174 ? 9.030 1.952 -27.887 1.00 81.56 174 SER A O 1
ATOM 1278 N N . SER A 1 175 ? 7.961 2.667 -29.717 1.00 80.88 175 SER A N 1
ATOM 1279 C CA . SER A 1 175 ? 8.102 4.096 -29.408 1.00 80.88 175 SER A CA 1
ATOM 1280 C C . SER A 1 175 ? 7.043 4.571 -28.401 1.00 80.88 175 SER A C 1
ATOM 1282 O O . SER A 1 175 ? 7.337 5.415 -27.546 1.00 80.88 175 SER A O 1
ATOM 1284 N N . ALA A 1 176 ? 5.837 4.000 -28.481 1.00 89.88 176 ALA A N 1
ATOM 1285 C CA . ALA A 1 176 ? 4.659 4.355 -27.698 1.00 89.88 176 ALA A CA 1
ATOM 1286 C C . ALA A 1 176 ? 4.627 3.697 -26.306 1.00 89.88 176 ALA A C 1
ATOM 1288 O O . ALA A 1 176 ? 5.203 2.627 -26.082 1.00 89.88 176 ALA A O 1
ATOM 1289 N N . TRP A 1 177 ? 3.907 4.344 -25.385 1.00 92.88 177 TRP A N 1
ATOM 1290 C CA . TRP A 1 177 ? 3.557 3.808 -24.071 1.00 92.88 177 TRP A CA 1
ATOM 1291 C C . TRP A 1 177 ? 2.195 3.110 -24.133 1.00 92.88 177 TRP A C 1
ATOM 1293 O O . TRP A 1 177 ? 1.214 3.717 -24.558 1.00 92.88 177 TRP A O 1
ATOM 1303 N N . ASN A 1 178 ? 2.132 1.876 -23.642 1.00 93.00 178 ASN A N 1
ATOM 1304 C CA . ASN A 1 178 ? 0.883 1.208 -23.290 1.00 93.00 178 ASN A CA 1
ATOM 1305 C C . ASN A 1 178 ? 0.504 1.598 -21.856 1.00 93.00 178 ASN A C 1
ATOM 1307 O O . ASN A 1 178 ? 1.392 1.768 -21.019 1.00 93.00 178 ASN A O 1
ATOM 1311 N N . TYR A 1 179 ? -0.791 1.717 -21.561 1.00 93.06 179 TYR A N 1
ATOM 1312 C CA . TYR A 1 179 ? -1.300 2.130 -20.248 1.00 93.06 179 TYR A CA 1
ATOM 1313 C C . TYR A 1 179 ? -2.187 1.043 -19.639 1.00 93.06 179 TYR A C 1
ATOM 1315 O O . TYR A 1 179 ? -2.994 0.427 -20.336 1.00 93.06 179 TYR A O 1
ATOM 1323 N N . SER A 1 180 ? -2.035 0.817 -18.338 1.00 92.06 180 SER A N 1
ATOM 1324 C CA . SER A 1 180 ? -2.768 -0.192 -17.572 1.00 92.06 180 SER A CA 1
ATOM 1325 C C . SER A 1 180 ? -3.115 0.325 -16.173 1.00 92.06 180 SER A C 1
ATOM 1327 O O . SER A 1 180 ? -2.554 1.308 -15.671 1.00 92.06 180 SER A O 1
ATOM 1329 N N . ARG A 1 181 ? -4.099 -0.327 -15.549 1.00 91.94 181 ARG A N 1
ATOM 1330 C CA . ARG A 1 181 ? -4.695 0.083 -14.276 1.00 91.94 181 ARG A CA 1
ATOM 1331 C C . ARG A 1 181 ? -4.764 -1.108 -13.336 1.00 91.94 181 ARG A C 1
ATOM 1333 O O . ARG A 1 181 ? -5.212 -2.179 -13.745 1.00 91.94 181 ARG A O 1
ATOM 1340 N N . TRP A 1 182 ? -4.355 -0.898 -12.090 1.00 91.88 182 TRP A N 1
ATOM 1341 C CA . TRP A 1 182 ? -4.313 -1.943 -11.076 1.00 91.88 182 TRP A CA 1
ATOM 1342 C C . TRP A 1 182 ? -4.737 -1.407 -9.714 1.00 91.88 182 TRP A C 1
ATOM 1344 O O . TRP A 1 182 ? -4.556 -0.228 -9.400 1.00 91.88 182 TRP A O 1
ATOM 1354 N N . MET A 1 183 ? -5.251 -2.306 -8.888 1.00 92.12 183 MET A N 1
ATOM 1355 C CA . MET A 1 183 ? -5.324 -2.129 -7.443 1.00 92.12 183 MET A CA 1
ATOM 1356 C C . MET A 1 183 ? -4.351 -3.088 -6.774 1.00 92.12 183 MET A C 1
ATOM 1358 O O . MET A 1 183 ? -4.120 -4.185 -7.267 1.00 92.12 183 MET A O 1
ATOM 1362 N N . GLU A 1 184 ? -3.820 -2.713 -5.625 1.00 91.81 184 GLU A N 1
ATOM 1363 C CA . GLU A 1 184 ? -3.036 -3.601 -4.771 1.00 91.81 184 GLU A CA 1
ATOM 1364 C C . GLU A 1 184 ? -3.551 -3.457 -3.342 1.00 91.81 184 GLU A C 1
ATOM 1366 O O . GLU A 1 184 ? -3.710 -2.337 -2.859 1.00 91.81 184 GLU A O 1
ATOM 1371 N N . PHE A 1 185 ? -3.820 -4.578 -2.673 1.00 90.88 185 PHE A N 1
ATOM 1372 C CA . PHE A 1 185 ? -3.973 -4.615 -1.221 1.00 90.88 185 PHE A CA 1
ATOM 1373 C C . PHE A 1 185 ? -2.659 -5.154 -0.650 1.00 90.88 185 PHE A C 1
ATOM 1375 O O . PHE A 1 185 ? -2.480 -6.361 -0.506 1.00 90.88 185 PHE A O 1
ATOM 1382 N N . SER A 1 186 ? -1.709 -4.250 -0.416 1.00 87.81 186 SER A N 1
ATOM 1383 C CA . SER A 1 186 ? -0.383 -4.577 0.106 1.00 87.81 186 SER A CA 1
ATOM 1384 C C . SER A 1 186 ? -0.520 -4.978 1.567 1.00 87.81 186 SER A C 1
ATOM 1386 O O . SER A 1 186 ? -0.839 -4.133 2.396 1.00 87.81 186 SER A O 1
ATOM 1388 N N . ILE A 1 187 ? -0.304 -6.254 1.879 1.00 88.19 187 ILE A N 1
ATOM 1389 C CA . ILE A 1 187 ? -0.320 -6.779 3.249 1.00 88.19 187 ILE A CA 1
ATOM 1390 C C . ILE A 1 187 ? 1.120 -6.779 3.761 1.00 88.19 187 ILE A C 1
ATOM 1392 O O . ILE A 1 187 ? 2.001 -7.308 3.084 1.00 88.19 187 ILE A O 1
ATOM 1396 N N . ASP A 1 188 ? 1.367 -6.199 4.933 1.00 79.62 188 ASP A N 1
ATOM 1397 C CA . ASP A 1 188 ? 2.718 -6.133 5.491 1.00 79.62 188 ASP A CA 1
ATOM 1398 C C . ASP A 1 188 ? 3.222 -7.527 5.907 1.00 79.62 188 ASP A C 1
ATOM 1400 O O . ASP A 1 188 ? 2.501 -8.320 6.516 1.00 79.62 188 ASP A O 1
ATOM 1404 N N . SER A 1 189 ? 4.492 -7.793 5.614 1.00 69.94 189 SER A N 1
ATOM 1405 C CA . SER A 1 189 ? 5.311 -8.867 6.176 1.00 69.94 189 SER A CA 1
ATOM 1406 C C . SER A 1 189 ? 5.138 -9.065 7.693 1.00 69.94 189 SER A C 1
ATOM 1408 O O . SER A 1 189 ? 5.064 -10.214 8.139 1.00 69.94 189 SER A O 1
ATOM 1410 N N . SER A 1 190 ? 4.994 -7.966 8.451 1.00 69.00 190 SER A N 1
ATOM 1411 C CA . SER A 1 190 ? 4.794 -7.915 9.912 1.00 69.00 190 SER A CA 1
ATOM 1412 C C . SER A 1 190 ? 3.496 -8.569 10.405 1.00 69.00 190 SER A C 1
ATOM 1414 O O . SER A 1 190 ? 3.385 -8.905 11.584 1.00 69.00 190 SER A O 1
ATOM 1416 N N . THR A 1 191 ? 2.532 -8.802 9.504 1.00 81.62 191 THR A N 1
ATOM 1417 C CA . THR A 1 191 ? 1.302 -9.571 9.751 1.00 81.62 191 THR A CA 1
ATOM 1418 C C . THR A 1 191 ? 1.591 -10.838 10.553 1.00 81.62 191 THR A C 1
ATOM 1420 O O . THR A 1 191 ? 2.547 -11.557 10.254 1.00 81.62 191 THR A O 1
ATOM 1423 N N . ALA A 1 192 ? 0.728 -11.180 11.514 1.00 81.44 192 ALA A N 1
ATOM 1424 C CA . ALA A 1 192 ? 0.957 -12.316 12.403 1.00 81.44 192 ALA A CA 1
ATOM 1425 C C . ALA A 1 192 ? 1.162 -13.637 11.636 1.00 81.44 192 ALA A C 1
ATOM 1427 O O . ALA A 1 192 ? 0.421 -13.976 10.708 1.00 81.44 192 ALA A O 1
ATOM 1428 N N . ASP A 1 193 ? 2.151 -14.428 12.050 1.00 86.19 193 ASP A N 1
ATOM 1429 C CA . ASP A 1 193 ? 2.581 -15.644 11.346 1.00 86.19 193 ASP A CA 1
ATOM 1430 C C . ASP A 1 193 ? 1.485 -16.726 11.242 1.00 86.19 193 ASP A C 1
ATOM 1432 O O . ASP A 1 193 ? 1.492 -17.581 10.354 1.00 86.19 193 ASP A O 1
ATOM 1436 N N . THR A 1 194 ? 0.492 -16.659 12.130 1.00 90.12 194 THR A N 1
ATOM 1437 C CA . THR A 1 194 ? -0.714 -17.496 12.122 1.00 90.12 194 THR A CA 1
ATOM 1438 C C . THR A 1 194 ? -1.614 -17.242 10.908 1.00 90.12 194 THR A C 1
ATOM 1440 O O . THR A 1 194 ? -2.345 -18.149 10.506 1.00 90.12 194 THR A O 1
ATOM 1443 N N . VAL A 1 195 ? -1.542 -16.054 10.296 1.00 92.94 195 VAL A N 1
ATOM 1444 C CA . VAL A 1 195 ? -2.205 -15.700 9.035 1.00 92.94 195 VAL A CA 1
ATOM 1445 C C . VAL A 1 195 ? -1.441 -16.314 7.865 1.00 92.94 195 VAL A C 1
ATOM 1447 O O . VAL A 1 195 ? -0.286 -15.959 7.609 1.00 92.94 195 VAL A O 1
ATOM 1450 N N . LYS A 1 196 ? -2.114 -17.191 7.111 1.00 94.75 196 LYS A N 1
ATOM 1451 C CA . LYS A 1 196 ? -1.595 -17.767 5.858 1.00 94.75 196 LYS A CA 1
ATOM 1452 C C . LYS A 1 196 ? -2.422 -17.402 4.620 1.00 94.75 196 LYS A C 1
ATOM 1454 O O . LYS A 1 196 ? -1.877 -17.462 3.524 1.00 94.75 196 LYS A O 1
ATOM 1459 N N . TYR A 1 197 ? -3.673 -16.953 4.774 1.00 95.50 197 TYR A N 1
ATOM 1460 C CA . TYR A 1 197 ? -4.464 -16.385 3.673 1.00 95.50 197 TYR A CA 1
ATOM 1461 C C . TYR A 1 197 ? -5.269 -15.159 4.119 1.00 95.50 197 TYR A C 1
ATOM 1463 O O . TYR A 1 197 ? -5.696 -15.074 5.272 1.00 95.50 197 TYR A O 1
ATOM 1471 N N . VAL A 1 198 ? -5.510 -14.231 3.192 1.00 95.19 198 VAL A N 1
ATOM 1472 C CA . VAL A 1 198 ? -6.278 -12.996 3.414 1.00 95.19 198 VAL A CA 1
ATOM 1473 C C . VAL A 1 198 ? -7.246 -12.776 2.251 1.00 95.19 198 VAL A C 1
ATOM 1475 O O . VAL A 1 198 ? -6.831 -12.695 1.099 1.00 95.19 198 VAL A O 1
ATOM 1478 N N . ARG A 1 199 ? -8.548 -12.684 2.531 1.00 94.50 199 ARG A N 1
ATOM 1479 C CA . ARG A 1 199 ? -9.597 -12.419 1.532 1.00 94.50 199 ARG A CA 1
ATOM 1480 C C . ARG A 1 199 ? -9.962 -10.943 1.507 1.00 94.50 199 ARG A C 1
ATOM 1482 O O . ARG A 1 199 ? -10.246 -10.398 2.567 1.00 94.50 199 ARG A O 1
ATOM 1489 N N . PHE A 1 200 ? -10.115 -10.357 0.321 1.00 93.88 200 PHE A N 1
ATOM 1490 C CA . PHE A 1 200 ? -10.727 -9.038 0.120 1.00 93.88 200 PHE A CA 1
ATOM 1491 C C . PHE A 1 200 ? -12.051 -9.159 -0.637 1.00 93.88 200 PHE A C 1
ATOM 1493 O O . PHE A 1 200 ? -12.151 -9.892 -1.620 1.00 93.88 200 PHE A O 1
ATOM 1500 N N . SER A 1 201 ? -13.076 -8.430 -0.187 1.00 92.44 201 SER A N 1
ATOM 1501 C CA . SER A 1 201 ? -14.439 -8.500 -0.739 1.00 92.44 201 SER A CA 1
ATOM 1502 C C . SER A 1 201 ? -15.174 -7.157 -0.623 1.00 92.44 201 SER A C 1
ATOM 1504 O O . SER A 1 201 ? -15.369 -6.646 0.478 1.00 92.44 201 SER A O 1
ATOM 1506 N N . GLY A 1 202 ? -15.583 -6.567 -1.748 1.00 89.88 202 GLY A N 1
ATOM 1507 C CA . GLY A 1 202 ? -16.168 -5.221 -1.817 1.00 89.88 202 GLY A CA 1
ATOM 1508 C C . GLY A 1 202 ? -16.497 -4.804 -3.260 1.00 89.88 202 GLY A C 1
ATOM 1509 O O . GLY A 1 202 ? -16.436 -5.653 -4.149 1.00 89.88 202 GLY A O 1
ATOM 1510 N N . PRO A 1 203 ? -16.853 -3.528 -3.513 1.00 88.56 203 PRO A N 1
AT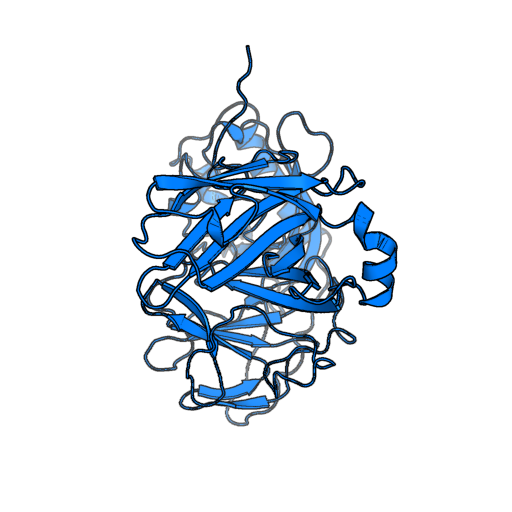OM 1511 C CA . PRO A 1 203 ? -17.218 -3.034 -4.844 1.00 88.56 203 PRO A CA 1
ATOM 1512 C C . PRO A 1 203 ? -16.158 -3.339 -5.911 1.00 88.56 203 PRO A C 1
ATOM 1514 O O . PRO A 1 203 ? -14.974 -3.123 -5.688 1.00 88.56 203 PRO A O 1
ATOM 1517 N N . GLY A 1 204 ? -16.576 -3.853 -7.064 1.00 89.62 204 GLY A N 1
ATOM 1518 C CA . GLY A 1 204 ? -15.687 -4.185 -8.181 1.00 89.62 204 GLY A CA 1
ATOM 1519 C C . GLY A 1 204 ? -14.898 -5.486 -8.034 1.00 89.62 204 GLY A C 1
ATOM 1520 O O . GLY A 1 204 ? -14.426 -6.007 -9.040 1.00 89.62 204 GLY A O 1
ATOM 1521 N N . LEU A 1 205 ? -14.773 -6.057 -6.833 1.00 92.06 205 LEU A N 1
ATOM 1522 C CA . LEU A 1 205 ? -14.183 -7.389 -6.676 1.00 92.06 205 LEU A CA 1
ATOM 1523 C C . LEU A 1 205 ? -15.183 -8.484 -7.106 1.00 92.06 205 LEU A C 1
ATOM 1525 O O . LEU A 1 205 ? -16.394 -8.258 -7.034 1.00 92.06 205 LEU A O 1
ATOM 1529 N N . PRO A 1 206 ? -14.705 -9.672 -7.531 1.00 88.31 206 PRO A N 1
ATOM 1530 C CA . PRO A 1 206 ? -15.561 -10.735 -8.051 1.00 88.31 206 PRO A CA 1
ATOM 1531 C C . PRO A 1 206 ? -16.695 -11.166 -7.109 1.00 88.31 206 PRO A C 1
ATOM 1533 O O . PRO A 1 206 ? -16.619 -11.032 -5.885 1.00 88.31 206 PRO A O 1
ATOM 1536 N N . ALA A 1 207 ? -17.737 -11.758 -7.694 1.00 85.25 207 ALA A N 1
ATOM 1537 C CA . ALA A 1 207 ? -18.800 -12.441 -6.959 1.00 85.25 207 ALA A CA 1
ATOM 1538 C C . ALA A 1 207 ? -18.269 -13.670 -6.180 1.00 85.25 207 ALA A C 1
ATOM 1540 O O . ALA A 1 207 ? -17.064 -13.930 -6.133 1.00 85.25 207 ALA A O 1
ATOM 1541 N N . ALA A 1 208 ? -19.169 -14.424 -5.543 1.00 88.25 208 ALA A N 1
ATOM 1542 C CA . ALA A 1 208 ? -18.819 -15.688 -4.898 1.00 88.25 208 ALA A CA 1
ATOM 1543 C C . ALA A 1 208 ? -18.201 -16.677 -5.905 1.00 88.25 208 ALA A C 1
ATOM 1545 O O . ALA A 1 208 ? -18.743 -16.897 -6.988 1.00 88.25 208 ALA A O 1
ATOM 1546 N N . ARG A 1 209 ? -17.057 -17.261 -5.540 1.00 87.00 209 ARG A N 1
ATOM 1547 C CA . ARG A 1 209 ? -16.340 -18.295 -6.296 1.00 87.00 209 ARG A CA 1
ATOM 1548 C C . ARG A 1 209 ? -15.934 -19.416 -5.345 1.00 87.00 209 ARG A C 1
ATOM 1550 O O . ARG A 1 209 ? -15.602 -19.154 -4.192 1.00 87.00 209 ARG A O 1
ATOM 1557 N N . SER A 1 210 ? -15.931 -20.657 -5.820 1.00 90.19 210 SER A N 1
ATOM 1558 C CA . SER A 1 210 ? -15.467 -21.799 -5.026 1.00 90.19 210 SER A CA 1
ATOM 1559 C C . SER A 1 210 ? -13.937 -21.831 -4.981 1.00 90.19 210 SER A C 1
ATOM 1561 O O . SER A 1 210 ? -13.295 -21.987 -6.018 1.00 90.19 210 SER A O 1
ATOM 1563 N N . PHE A 1 211 ? -13.357 -21.706 -3.789 1.00 90.50 211 PHE A N 1
ATOM 1564 C CA . PHE A 1 211 ? -11.926 -21.891 -3.543 1.00 90.50 211 PHE A CA 1
ATOM 1565 C C . PHE A 1 211 ? -11.678 -23.233 -2.850 1.00 90.50 211 PHE A C 1
ATOM 1567 O O . PHE A 1 211 ? -12.449 -23.656 -1.981 1.00 90.50 211 PHE A O 1
ATOM 1574 N N . SER A 1 212 ? -10.569 -23.892 -3.193 1.00 87.56 212 SER A N 1
ATOM 1575 C CA . SER A 1 212 ? -10.141 -25.120 -2.523 1.00 87.56 212 SER A CA 1
ATOM 1576 C C . SER A 1 212 ? -10.015 -24.865 -1.016 1.00 87.56 212 SER A C 1
ATOM 1578 O O . SER A 1 212 ? -9.467 -23.850 -0.592 1.00 87.56 212 SER A O 1
ATOM 1580 N N . ARG A 1 213 ? -10.584 -25.759 -0.196 1.00 90.25 213 ARG A N 1
ATOM 1581 C CA . ARG A 1 213 ? -10.557 -25.744 1.285 1.00 90.25 213 ARG A CA 1
ATOM 1582 C C . ARG A 1 213 ? -11.200 -24.532 1.997 1.00 90.25 213 ARG A C 1
ATOM 1584 O O . ARG A 1 213 ? -11.596 -24.694 3.145 1.00 90.25 213 ARG A O 1
ATOM 1591 N N . LEU A 1 214 ? -11.356 -23.373 1.350 1.00 88.00 214 LEU A N 1
ATOM 1592 C CA . LEU A 1 214 ? -12.034 -22.180 1.888 1.00 88.00 214 LEU A CA 1
ATOM 1593 C C . LEU A 1 214 ? -13.545 -22.138 1.589 1.00 88.00 214 LEU A C 1
ATOM 1595 O O . LEU A 1 214 ? -14.257 -21.375 2.236 1.00 88.00 214 LEU A O 1
ATOM 1599 N N . GLY A 1 215 ? -14.043 -22.946 0.644 1.00 88.75 215 GLY A N 1
ATOM 1600 C CA . GLY A 1 215 ? -15.472 -23.029 0.319 1.00 88.75 215 GLY A CA 1
ATOM 1601 C C . GLY A 1 215 ? -15.931 -21.945 -0.661 1.00 88.75 215 GLY A C 1
ATOM 1602 O O . GLY A 1 215 ? -15.207 -21.614 -1.601 1.00 88.75 215 GLY A O 1
ATOM 1603 N N . SER A 1 216 ? -17.143 -21.416 -0.476 1.00 90.38 216 SER A N 1
ATOM 1604 C CA . SER A 1 216 ? -17.658 -20.294 -1.270 1.00 90.38 216 SER A CA 1
ATOM 1605 C C . SER A 1 216 ? -17.090 -18.973 -0.750 1.00 90.38 216 SER A C 1
ATOM 1607 O O . SER A 1 216 ? -17.234 -18.630 0.423 1.00 90.38 216 SER A O 1
ATOM 1609 N N . VAL A 1 217 ? -16.402 -18.221 -1.609 1.00 88.12 217 VAL A N 1
ATOM 1610 C CA . VAL A 1 217 ? -15.654 -17.023 -1.213 1.00 88.12 217 VAL A CA 1
ATOM 1611 C C . VAL A 1 217 ? -15.929 -15.891 -2.198 1.00 88.12 217 VAL A C 1
ATOM 1613 O O . VAL A 1 217 ? -15.620 -15.994 -3.383 1.00 88.12 217 VAL A O 1
ATOM 1616 N N . GLN A 1 218 ? -16.498 -14.784 -1.715 1.00 89.00 218 GLN A N 1
ATOM 1617 C CA . GLN A 1 218 ? -16.642 -13.565 -2.514 1.00 89.00 218 GLN A CA 1
ATOM 1618 C C . GLN A 1 218 ? -15.304 -12.828 -2.644 1.00 89.00 218 GLN A C 1
ATOM 1620 O O . GLN A 1 218 ? -14.569 -12.687 -1.665 1.00 89.00 218 GLN A O 1
ATOM 1625 N N . GLY A 1 219 ? -15.039 -12.289 -3.834 1.00 91.81 219 GLY A N 1
ATOM 1626 C CA . GLY A 1 219 ? -13.913 -11.406 -4.110 1.00 91.81 219 GLY A CA 1
ATOM 1627 C C . GLY A 1 219 ? -12.639 -12.146 -4.508 1.00 91.81 219 GLY A C 1
ATOM 1628 O O . GLY A 1 219 ? -12.648 -12.987 -5.411 1.00 91.81 219 GLY A O 1
ATOM 1629 N N . ILE A 1 220 ? -11.527 -11.782 -3.874 1.00 93.44 220 ILE A N 1
ATOM 1630 C CA . ILE A 1 220 ? -10.176 -12.298 -4.147 1.00 93.44 220 ILE A CA 1
ATOM 1631 C C . ILE A 1 220 ? -9.509 -12.768 -2.856 1.00 93.44 220 ILE A C 1
ATOM 1633 O O . ILE A 1 220 ? -9.871 -12.328 -1.763 1.00 93.44 220 ILE A O 1
ATOM 1637 N N . VAL A 1 221 ? -8.508 -13.635 -2.989 1.00 94.19 221 VAL A N 1
ATOM 1638 C CA . VAL A 1 221 ? -7.700 -14.141 -1.877 1.00 94.19 221 VAL A CA 1
ATOM 1639 C C . VAL A 1 221 ? -6.224 -13.906 -2.194 1.00 94.19 221 VAL A C 1
ATOM 1641 O O . VAL A 1 221 ? -5.798 -14.052 -3.340 1.00 94.19 221 VAL A O 1
ATOM 1644 N N . TYR A 1 222 ? -5.461 -13.545 -1.169 1.00 95.31 222 TYR A N 1
ATOM 1645 C CA . TYR A 1 222 ? -4.005 -13.566 -1.144 1.00 95.31 222 TYR A CA 1
ATOM 1646 C C . TYR A 1 222 ? -3.543 -14.721 -0.248 1.00 95.31 222 TYR A C 1
ATOM 1648 O O . TYR A 1 222 ? -4.170 -14.997 0.778 1.00 95.31 222 TYR A O 1
ATOM 1656 N N . GLY A 1 223 ? -2.448 -15.382 -0.610 1.00 94.62 223 GLY A N 1
ATOM 1657 C CA . GLY A 1 223 ? -1.756 -16.379 0.207 1.00 94.62 223 GLY A CA 1
ATOM 1658 C C . GLY A 1 223 ? -0.377 -15.877 0.624 1.00 94.62 223 GLY A C 1
ATOM 1659 O O . GLY A 1 223 ? 0.252 -15.124 -0.123 1.00 94.62 223 GLY A O 1
ATOM 1660 N N . ARG A 1 224 ? 0.088 -16.284 1.810 1.00 93.62 224 ARG A N 1
ATOM 1661 C CA . ARG A 1 224 ? 1.453 -16.000 2.268 1.00 93.62 224 ARG A CA 1
ATOM 1662 C C . ARG A 1 224 ? 2.452 -16.919 1.551 1.00 93.62 224 ARG A C 1
ATOM 1664 O O . ARG A 1 224 ? 2.226 -18.128 1.492 1.00 93.62 224 ARG A O 1
ATOM 1671 N N . THR A 1 225 ? 3.546 -16.367 1.033 1.00 89.88 225 THR A N 1
ATOM 1672 C CA . THR A 1 225 ? 4.652 -17.127 0.427 1.00 89.88 225 THR A CA 1
ATOM 1673 C C . THR A 1 225 ? 5.585 -17.714 1.498 1.00 89.88 225 THR A C 1
ATOM 1675 O O . THR A 1 225 ? 5.389 -17.511 2.699 1.00 89.88 225 THR A O 1
ATOM 1678 N N . ALA A 1 226 ? 6.619 -18.446 1.069 1.00 86.56 226 ALA A N 1
ATOM 1679 C CA . ALA A 1 226 ? 7.688 -18.906 1.957 1.00 86.56 226 ALA A CA 1
ATOM 1680 C C . ALA A 1 226 ? 8.505 -17.742 2.557 1.00 86.56 226 ALA A C 1
ATOM 1682 O O . ALA A 1 226 ? 8.955 -17.840 3.694 1.00 86.56 226 ALA A O 1
ATOM 1683 N N . ASP A 1 227 ? 8.641 -16.638 1.818 1.00 82.19 227 ASP A N 1
ATOM 1684 C CA . ASP A 1 227 ? 9.434 -15.456 2.187 1.00 82.19 227 ASP A CA 1
ATOM 1685 C C . ASP A 1 227 ? 8.672 -14.462 3.089 1.00 82.19 227 ASP A C 1
ATOM 1687 O O . ASP A 1 227 ? 9.186 -13.399 3.423 1.00 82.19 227 ASP A O 1
ATOM 1691 N N . GLY A 1 228 ? 7.432 -14.783 3.474 1.00 84.94 228 GLY A N 1
ATOM 1692 C CA . GLY A 1 228 ? 6.592 -13.959 4.352 1.00 84.94 228 GLY A CA 1
ATOM 1693 C C . GLY A 1 228 ? 5.664 -12.973 3.632 1.00 84.94 228 GLY A C 1
ATOM 1694 O O . GLY A 1 228 ? 4.660 -12.578 4.228 1.00 84.94 228 GLY A O 1
ATOM 1695 N N . ASP A 1 229 ? 5.959 -12.654 2.369 1.00 87.69 229 ASP A N 1
ATOM 1696 C CA . ASP A 1 229 ? 5.144 -11.868 1.427 1.00 87.69 229 ASP A CA 1
ATOM 1697 C C . ASP A 1 229 ? 3.709 -12.401 1.275 1.00 87.69 229 ASP A C 1
ATOM 1699 O O . ASP A 1 229 ? 3.455 -13.592 1.447 1.00 87.69 229 ASP A O 1
ATOM 1703 N N . PHE A 1 230 ? 2.787 -11.553 0.806 1.00 92.69 230 PHE A N 1
ATOM 1704 C CA . PHE A 1 230 ? 1.462 -11.977 0.339 1.00 92.69 230 PHE A CA 1
ATOM 1705 C C . PHE A 1 230 ? 1.278 -11.735 -1.164 1.00 92.69 230 PHE A C 1
ATOM 1707 O O . PHE A 1 230 ? 1.515 -10.640 -1.677 1.00 92.69 230 PHE A O 1
ATOM 1714 N N . ARG A 1 231 ? 0.793 -12.754 -1.878 1.00 92.38 231 ARG A N 1
ATOM 1715 C CA . ARG A 1 231 ? 0.530 -12.725 -3.329 1.00 92.38 231 ARG A CA 1
ATOM 1716 C C . ARG A 1 231 ? -0.888 -13.197 -3.625 1.00 92.38 231 ARG A C 1
ATOM 1718 O O . ARG A 1 231 ? -1.446 -13.963 -2.843 1.00 92.38 231 ARG A O 1
ATOM 1725 N N . LEU A 1 232 ? -1.478 -12.753 -4.735 1.00 92.62 232 LEU A N 1
ATOM 1726 C CA . LEU A 1 232 ? -2.789 -13.241 -5.179 1.00 92.62 232 LEU A CA 1
ATOM 1727 C C . LEU A 1 232 ? -2.746 -14.759 -5.390 1.00 92.62 232 LEU A C 1
ATOM 1729 O O . LEU A 1 232 ? -1.746 -15.282 -5.874 1.00 92.62 232 LEU A O 1
ATOM 1733 N N . VAL A 1 233 ? -3.837 -15.458 -5.076 1.00 91.94 233 VAL A N 1
ATOM 1734 C CA . VAL A 1 233 ? -3.984 -16.892 -5.374 1.00 91.94 233 VAL A CA 1
ATOM 1735 C C . VAL A 1 233 ? -5.134 -17.161 -6.341 1.00 91.94 233 VAL A C 1
ATOM 1737 O O . VAL A 1 233 ? -6.088 -16.383 -6.454 1.00 91.94 233 VAL A O 1
ATOM 1740 N N . ASP A 1 234 ? -5.048 -18.277 -7.056 1.00 90.62 234 ASP A N 1
ATOM 1741 C CA . ASP A 1 234 ? -6.160 -18.808 -7.842 1.00 90.62 234 ASP A CA 1
ATOM 1742 C C . ASP A 1 234 ? -7.187 -19.559 -6.962 1.00 90.62 234 ASP A C 1
ATOM 1744 O O . ASP A 1 234 ? -7.061 -19.653 -5.738 1.00 90.62 234 ASP A O 1
ATOM 1748 N N . THR A 1 235 ? -8.221 -20.129 -7.584 1.00 90.44 235 THR A N 1
ATOM 1749 C CA . THR A 1 235 ? -9.237 -20.936 -6.887 1.00 90.44 235 THR A CA 1
ATOM 1750 C C . THR A 1 235 ? -8.722 -22.290 -6.386 1.00 90.44 235 THR A C 1
ATOM 1752 O O . THR A 1 235 ? -9.402 -22.928 -5.583 1.00 90.44 235 THR A O 1
ATOM 1755 N N . SER A 1 236 ? -7.533 -22.744 -6.799 1.00 90.81 236 SER A N 1
ATOM 1756 C CA . SER A 1 236 ? -6.868 -23.918 -6.215 1.00 90.81 236 SER A CA 1
ATOM 1757 C C . SER A 1 236 ? -6.084 -23.581 -4.935 1.00 90.81 236 SER A C 1
ATOM 1759 O O . SER A 1 236 ? -5.782 -24.492 -4.161 1.00 90.81 236 SER A O 1
ATOM 1761 N N . LEU A 1 237 ? -5.867 -22.285 -4.661 1.00 90.88 237 LEU A N 1
ATOM 1762 C CA . LEU A 1 237 ? -4.930 -21.708 -3.685 1.00 90.88 237 LEU A CA 1
ATOM 1763 C C . LEU A 1 237 ? -3.447 -21.806 -4.087 1.00 90.88 237 LEU A C 1
ATOM 1765 O O . LEU A 1 237 ? -2.570 -21.698 -3.227 1.00 90.88 237 LEU A O 1
ATOM 1769 N N . ALA A 1 238 ? -3.157 -21.951 -5.382 1.00 90.50 238 ALA A N 1
ATOM 1770 C CA . ALA A 1 238 ? -1.815 -21.754 -5.918 1.00 90.50 238 ALA A CA 1
ATOM 1771 C C . ALA A 1 238 ? -1.484 -20.254 -5.990 1.00 90.50 238 ALA A C 1
ATOM 1773 O O . ALA A 1 238 ? -2.332 -19.440 -6.365 1.00 90.50 238 ALA A O 1
ATOM 1774 N N . SER A 1 239 ? -0.249 -19.889 -5.633 1.00 89.44 239 SER A N 1
ATOM 1775 C CA . SER A 1 239 ? 0.240 -18.508 -5.727 1.00 89.44 239 SER A CA 1
ATOM 1776 C C . SER A 1 239 ? 0.380 -18.071 -7.181 1.00 89.44 239 SER A C 1
ATOM 1778 O O . SER A 1 239 ? 0.874 -18.822 -8.019 1.00 89.44 239 SER A O 1
ATOM 1780 N N . LEU A 1 240 ? -0.002 -16.828 -7.451 1.00 87.69 240 LEU A N 1
ATOM 1781 C CA . LEU A 1 240 ? 0.316 -16.101 -8.673 1.00 87.69 240 LEU A CA 1
ATOM 1782 C C . LEU A 1 240 ? 1.539 -15.209 -8.422 1.00 87.69 240 LEU A C 1
ATOM 1784 O O . LEU A 1 240 ? 1.749 -14.742 -7.302 1.00 87.69 240 LEU A O 1
ATOM 1788 N N . ASP A 1 241 ? 2.309 -14.902 -9.464 1.00 83.12 241 ASP A N 1
ATOM 1789 C CA . ASP A 1 241 ? 3.529 -14.080 -9.370 1.00 83.12 241 ASP A CA 1
ATOM 1790 C C . ASP A 1 241 ? 3.234 -12.564 -9.257 1.00 83.12 241 ASP A C 1
ATOM 1792 O O . ASP A 1 241 ? 3.917 -11.727 -9.847 1.00 83.12 241 ASP A O 1
ATOM 1796 N N . THR A 1 242 ? 2.167 -12.179 -8.548 1.00 86.50 242 THR A N 1
ATOM 1797 C CA . THR A 1 242 ? 1.716 -10.783 -8.448 1.00 86.50 242 THR A CA 1
ATOM 1798 C C . THR A 1 242 ? 0.902 -10.498 -7.180 1.00 86.50 242 THR A C 1
ATOM 1800 O O . THR A 1 242 ? 0.115 -11.321 -6.712 1.00 86.50 242 THR A O 1
ATOM 1803 N N . SER A 1 243 ? 1.078 -9.295 -6.628 1.00 89.06 243 SER A N 1
ATOM 1804 C CA . SER A 1 243 ? 0.206 -8.672 -5.618 1.00 89.06 243 SER A CA 1
ATOM 1805 C C . SER A 1 243 ? -0.814 -7.699 -6.239 1.00 89.06 243 SER A C 1
ATOM 1807 O O . SER A 1 243 ? -1.712 -7.222 -5.544 1.00 89.06 243 SER A O 1
ATOM 1809 N N . TRP A 1 244 ? -0.688 -7.397 -7.537 1.00 91.50 244 TRP A N 1
ATOM 1810 C CA . TRP A 1 244 ? -1.494 -6.413 -8.265 1.00 91.50 244 TRP A CA 1
ATOM 1811 C C . TRP A 1 244 ? -2.686 -7.067 -8.962 1.00 91.50 244 TRP A C 1
ATOM 1813 O O . TRP A 1 244 ? -2.540 -8.015 -9.734 1.00 91.50 244 TRP A O 1
ATOM 1823 N N . ILE A 1 245 ? -3.859 -6.493 -8.716 1.00 92.00 245 ILE A N 1
ATOM 1824 C CA . ILE A 1 245 ? -5.164 -6.880 -9.240 1.00 92.00 245 ILE A CA 1
ATOM 1825 C C . ILE A 1 245 ? -5.448 -6.021 -10.485 1.00 92.00 245 ILE A C 1
ATOM 1827 O O . ILE A 1 245 ? -5.623 -4.805 -10.349 1.00 92.00 245 ILE A O 1
ATOM 1831 N N . PRO A 1 246 ? -5.483 -6.598 -11.693 1.00 90.06 246 PRO A N 1
ATOM 1832 C CA . PRO A 1 246 ? -5.764 -5.870 -12.928 1.00 90.06 246 PRO A CA 1
ATOM 1833 C C . PRO A 1 246 ? -7.215 -5.404 -13.016 1.00 90.06 246 PRO A C 1
ATOM 1835 O O . PRO A 1 246 ? -8.132 -6.063 -12.529 1.00 90.06 246 PRO A O 1
ATOM 1838 N N . ASP A 1 247 ? -7.427 -4.310 -13.742 1.00 91.19 247 ASP A N 1
ATOM 1839 C CA . ASP A 1 247 ? -8.735 -3.922 -14.274 1.00 91.19 247 ASP A CA 1
ATOM 1840 C C . ASP A 1 247 ? -9.374 -5.074 -15.075 1.00 91.19 247 ASP A C 1
ATOM 1842 O O . ASP A 1 247 ? -8.726 -5.618 -15.973 1.00 91.19 247 ASP A O 1
ATOM 1846 N N . CYS A 1 248 ? -10.636 -5.424 -14.800 1.00 88.38 248 CYS A N 1
ATOM 1847 C CA . CYS A 1 248 ? -11.372 -6.465 -15.535 1.00 88.38 248 CYS A CA 1
ATOM 1848 C C . CYS A 1 248 ? -11.549 -6.171 -17.038 1.00 88.38 248 CYS A C 1
ATOM 1850 O O . CYS A 1 248 ? -11.824 -7.093 -17.802 1.00 88.38 248 CYS A O 1
ATOM 1852 N N . ALA A 1 249 ? -11.330 -4.933 -17.495 1.00 82.56 249 ALA A N 1
ATOM 1853 C CA . ALA A 1 249 ? -11.190 -4.627 -18.925 1.00 82.56 249 ALA A CA 1
ATOM 1854 C C . ALA A 1 249 ? -9.902 -5.199 -19.573 1.00 82.56 249 ALA A C 1
ATOM 1856 O O . ALA A 1 249 ? -9.737 -5.110 -20.790 1.00 82.56 249 ALA A O 1
ATOM 1857 N N . THR A 1 250 ? -8.983 -5.787 -18.796 1.00 72.81 250 THR A N 1
ATOM 1858 C CA . THR A 1 250 ? -7.701 -6.334 -19.273 1.00 72.81 250 THR A CA 1
ATOM 1859 C C . THR A 1 250 ? -7.833 -7.835 -19.585 1.00 72.81 250 THR A C 1
ATOM 1861 O O . THR A 1 250 ? -7.905 -8.642 -18.657 1.00 72.81 250 THR A O 1
ATOM 1864 N N . PRO A 1 251 ? -7.806 -8.270 -20.861 1.00 55.56 251 PRO A N 1
ATOM 1865 C CA . PRO A 1 251 ? -8.282 -9.604 -21.260 1.00 55.56 251 PRO A CA 1
ATOM 1866 C C . PRO A 1 251 ? -7.397 -10.797 -20.846 1.00 55.56 251 PRO A C 1
ATOM 1868 O O . PRO A 1 251 ? -7.771 -11.938 -21.098 1.00 55.56 251 PRO A O 1
ATOM 1871 N N . TYR A 1 252 ? -6.230 -10.570 -20.234 1.00 59.50 252 TYR A N 1
ATOM 1872 C CA . TYR A 1 252 ? -5.227 -11.615 -19.970 1.00 59.50 252 TYR A CA 1
ATOM 1873 C C . TYR A 1 252 ? -5.322 -12.308 -18.601 1.00 59.50 252 TYR A C 1
ATOM 1875 O O . TYR A 1 252 ? -4.689 -13.343 -18.414 1.00 59.50 252 TYR A O 1
ATOM 1883 N N . TYR A 1 253 ? -6.080 -11.768 -17.641 1.00 59.22 253 TYR A N 1
ATOM 1884 C CA . TYR A 1 253 ? -5.957 -12.153 -16.221 1.00 59.22 253 TYR A CA 1
ATOM 1885 C C . TYR A 1 253 ? -7.147 -12.939 -15.642 1.00 59.22 253 TYR A C 1
ATOM 1887 O O . TYR A 1 253 ? -7.222 -13.185 -14.435 1.00 59.22 253 TYR A O 1
ATOM 1895 N N . GLY A 1 254 ? -8.069 -13.378 -16.503 1.00 65.38 254 GLY A N 1
ATOM 1896 C CA . GLY A 1 254 ? -9.201 -14.222 -16.118 1.00 65.38 254 GLY A CA 1
ATOM 1897 C C . GLY A 1 254 ? -10.083 -13.587 -15.037 1.00 65.38 254 GLY A C 1
ATOM 1898 O O . GLY A 1 254 ? -10.416 -12.409 -15.102 1.00 65.38 254 GLY A O 1
ATOM 1899 N N . LEU A 1 255 ? -10.472 -14.381 -14.035 1.00 69.44 255 LEU A N 1
ATOM 1900 C CA . LEU A 1 255 ? -11.406 -13.968 -12.976 1.00 69.44 255 LEU A CA 1
ATOM 1901 C C . LEU A 1 255 ? -10.738 -13.292 -11.762 1.00 69.44 255 LEU A C 1
ATOM 1903 O O . LEU A 1 255 ? -11.431 -12.947 -10.806 1.00 69.44 255 LEU A O 1
ATOM 1907 N N . ASN A 1 256 ? -9.413 -13.114 -11.761 1.00 82.94 256 ASN A N 1
ATOM 1908 C CA . ASN A 1 256 ? -8.677 -12.449 -10.678 1.00 82.94 256 ASN A CA 1
ATOM 1909 C C . ASN A 1 256 ? -8.423 -10.973 -11.020 1.00 82.94 256 ASN A C 1
ATOM 1911 O O . ASN A 1 256 ? -7.289 -10.506 -11.046 1.00 82.94 256 ASN A O 1
ATOM 1915 N N . CYS A 1 257 ? -9.509 -10.253 -11.297 1.00 89.12 257 CYS A N 1
ATOM 1916 C CA . CYS A 1 257 ? -9.517 -8.851 -11.702 1.00 89.12 257 CYS A CA 1
ATOM 1917 C C . CYS A 1 257 ? -10.412 -8.002 -10.783 1.00 89.12 257 CYS A C 1
ATOM 1919 O O . CYS A 1 257 ? -11.084 -8.526 -9.890 1.00 89.12 257 CYS A O 1
ATOM 1921 N N . VAL A 1 258 ? -10.425 -6.688 -11.007 1.00 91.62 258 VAL A N 1
ATOM 1922 C CA . VAL A 1 258 ? -11.308 -5.732 -10.333 1.00 91.62 258 VAL A CA 1
ATOM 1923 C C . VAL A 1 258 ? -11.998 -4.808 -11.344 1.00 91.62 258 VAL A C 1
ATOM 1925 O O . VAL A 1 258 ? -11.356 -4.215 -12.209 1.00 91.62 258 VAL A O 1
ATOM 1928 N N . ASP A 1 259 ? -13.319 -4.664 -11.251 1.00 91.38 259 ASP A N 1
ATOM 1929 C CA . ASP A 1 259 ? -14.084 -3.696 -12.040 1.00 91.38 259 ASP A CA 1
ATOM 1930 C C . ASP A 1 259 ? -13.960 -2.296 -11.423 1.00 91.38 259 ASP A C 1
ATOM 1932 O O . ASP A 1 259 ? -14.724 -1.883 -10.541 1.00 91.38 259 ASP A O 1
ATOM 1936 N N . LEU A 1 260 ? -12.986 -1.549 -11.941 1.00 90.38 260 LEU A N 1
ATOM 1937 C CA . LEU A 1 260 ? -12.675 -0.184 -11.528 1.00 90.38 260 LEU A CA 1
ATOM 1938 C C . LEU A 1 260 ? -13.813 0.821 -11.792 1.00 90.38 260 LEU A C 1
ATOM 1940 O O . LEU A 1 260 ? -13.750 1.931 -11.267 1.00 90.38 260 LEU A O 1
ATOM 1944 N N . THR A 1 261 ? -14.841 0.483 -12.582 1.00 87.81 261 THR A N 1
ATOM 1945 C CA . THR A 1 261 ? -15.970 1.394 -12.866 1.00 87.81 261 THR A CA 1
ATOM 1946 C C . THR A 1 261 ? -16.960 1.485 -11.702 1.00 87.81 261 THR A C 1
ATOM 1948 O O . THR A 1 261 ? -17.601 2.519 -11.504 1.00 87.81 261 THR A O 1
ATOM 1951 N N . THR A 1 262 ? -17.046 0.433 -10.883 1.00 87.31 262 THR A N 1
ATOM 1952 C CA . THR A 1 262 ? -17.902 0.397 -9.683 1.00 87.31 262 THR A CA 1
ATOM 1953 C C . THR A 1 262 ? -17.185 0.886 -8.420 1.00 87.31 262 THR A C 1
ATOM 1955 O O . THR A 1 262 ? -17.835 1.190 -7.413 1.00 87.31 262 THR A O 1
ATOM 1958 N N . MET A 1 263 ? -15.855 1.011 -8.468 1.00 86.25 263 MET A N 1
ATOM 1959 C CA . MET A 1 263 ? -15.031 1.529 -7.377 1.00 86.25 263 MET A CA 1
ATOM 1960 C C . MET A 1 263 ? -15.163 3.049 -7.219 1.00 86.25 263 MET A C 1
ATOM 1962 O O . MET A 1 263 ? -15.280 3.796 -8.187 1.00 86.25 263 MET A O 1
ATOM 1966 N N . LYS A 1 264 ? -15.112 3.524 -5.970 1.00 82.75 264 LYS A N 1
ATOM 1967 C CA . LYS A 1 264 ? -15.153 4.946 -5.591 1.00 82.75 264 LYS A CA 1
ATOM 1968 C C . LYS A 1 264 ? -14.198 5.168 -4.418 1.00 82.75 264 LYS A C 1
ATOM 1970 O O . LYS A 1 264 ? -13.972 4.245 -3.644 1.00 82.75 264 LYS A O 1
ATOM 1975 N N . SER A 1 265 ? -13.717 6.391 -4.196 1.00 72.44 265 SER A N 1
ATOM 1976 C CA . SER A 1 265 ? -12.938 6.742 -2.985 1.00 72.44 265 SER A CA 1
ATOM 1977 C C . SER A 1 265 ? -13.737 6.626 -1.671 1.00 72.44 265 SER A C 1
ATOM 1979 O O . SER A 1 265 ? -13.188 6.773 -0.585 1.00 72.44 265 SER A O 1
ATOM 1981 N N . SER A 1 266 ? -15.042 6.346 -1.754 1.00 72.25 266 SER A N 1
ATOM 1982 C CA . SER A 1 266 ? -15.912 5.972 -0.635 1.00 72.25 266 SER A CA 1
ATOM 1983 C C . SER A 1 266 ? -16.191 4.462 -0.529 1.00 72.25 266 SER A C 1
ATOM 1985 O O . SER A 1 266 ? -16.929 4.051 0.368 1.00 72.25 266 SER A O 1
ATOM 1987 N N . SER A 1 267 ? -15.634 3.627 -1.415 1.00 80.06 267 SER A N 1
ATOM 1988 C CA . SER A 1 267 ? -15.775 2.167 -1.344 1.00 80.06 267 SER A CA 1
ATOM 1989 C C . SER A 1 267 ? -15.088 1.597 -0.101 1.00 80.06 267 SER A C 1
ATOM 1991 O O . SER A 1 267 ? -14.010 2.043 0.292 1.00 80.06 267 SER A O 1
ATOM 1993 N N . ARG A 1 268 ? -15.702 0.562 0.482 1.00 81.50 268 ARG A N 1
ATOM 1994 C CA . ARG A 1 268 ? -15.176 -0.216 1.612 1.00 81.50 268 ARG A CA 1
ATOM 1995 C C . ARG A 1 268 ? -14.994 -1.679 1.212 1.00 81.50 268 ARG A C 1
ATOM 1997 O O . ARG A 1 268 ? -15.813 -2.206 0.458 1.00 81.50 268 ARG A O 1
ATOM 2004 N N . TYR A 1 269 ? -13.954 -2.323 1.734 1.00 85.62 269 TYR A N 1
ATOM 2005 C CA . TYR A 1 269 ? -13.563 -3.693 1.388 1.00 85.62 269 TYR A CA 1
ATOM 2006 C C . TYR A 1 269 ? -13.422 -4.536 2.642 1.00 85.62 269 TYR A C 1
ATOM 2008 O O . TYR A 1 269 ? -12.566 -4.251 3.472 1.00 85.62 269 TYR A O 1
ATOM 2016 N N . ASN A 1 270 ? -14.240 -5.582 2.764 1.00 87.81 270 ASN A N 1
ATOM 2017 C CA . ASN A 1 270 ? -14.139 -6.538 3.857 1.00 87.81 270 ASN A CA 1
ATOM 2018 C C . ASN A 1 270 ? -12.877 -7.388 3.679 1.00 87.81 270 ASN A C 1
ATOM 2020 O O . ASN A 1 270 ? -12.797 -8.145 2.703 1.00 87.81 270 ASN A O 1
ATOM 2024 N N . VAL A 1 271 ? -11.948 -7.276 4.626 1.00 90.06 271 VAL A N 1
ATOM 2025 C CA . VAL A 1 271 ? -10.778 -8.137 4.797 1.00 90.06 271 VAL A CA 1
ATOM 2026 C C . VAL A 1 271 ? -11.132 -9.274 5.755 1.00 90.06 271 VAL A C 1
ATOM 2028 O O . VAL A 1 271 ? -11.786 -9.050 6.777 1.00 90.06 271 VAL A O 1
ATOM 2031 N N . VAL A 1 272 ? -10.707 -10.498 5.444 1.00 91.25 272 VAL A N 1
ATOM 2032 C CA . VAL A 1 272 ? -10.860 -11.662 6.331 1.00 91.25 272 VAL A CA 1
ATOM 2033 C C . VAL A 1 272 ? -9.569 -12.467 6.360 1.00 91.25 272 VAL A C 1
ATOM 2035 O O . VAL A 1 272 ? -9.093 -12.902 5.313 1.00 91.25 272 VAL A O 1
ATOM 2038 N N . PHE A 1 273 ? -9.029 -12.689 7.556 1.00 91.75 273 PHE A N 1
ATOM 2039 C CA . PHE A 1 273 ? -7.802 -13.449 7.782 1.00 91.75 273 PHE A CA 1
ATOM 2040 C C . PHE A 1 273 ? -8.115 -14.931 8.033 1.00 91.75 273 PHE A C 1
ATOM 2042 O O . PHE A 1 273 ? -9.084 -15.267 8.719 1.00 91.75 273 PHE A O 1
ATOM 2049 N N . TYR A 1 274 ? -7.285 -15.824 7.496 1.00 94.38 274 TYR A N 1
ATOM 2050 C CA . TYR A 1 274 ? -7.409 -17.274 7.650 1.00 94.38 274 TYR A CA 1
ATOM 2051 C C . TYR A 1 274 ? -6.062 -17.907 8.011 1.00 94.38 274 TYR A C 1
ATOM 2053 O O . TYR A 1 274 ? -5.002 -17.485 7.536 1.00 94.38 274 TYR A O 1
ATOM 2061 N N . ASN A 1 275 ? -6.113 -18.953 8.835 1.00 94.69 275 ASN A N 1
ATOM 2062 C CA . ASN A 1 275 ? -4.931 -19.705 9.252 1.00 94.69 275 ASN A CA 1
ATOM 2063 C C . ASN A 1 275 ? -4.567 -20.853 8.292 1.00 94.69 275 ASN A C 1
ATOM 2065 O O . ASN A 1 275 ? -5.284 -21.142 7.334 1.00 94.69 275 ASN A O 1
ATOM 2069 N N . ALA A 1 276 ? -3.456 -21.540 8.578 1.00 93.94 276 ALA A N 1
ATOM 2070 C CA . ALA A 1 276 ? -2.986 -22.710 7.822 1.00 93.94 276 ALA A CA 1
ATOM 2071 C C . ALA A 1 276 ? -4.016 -23.859 7.726 1.00 93.94 276 ALA A C 1
ATOM 2073 O O . ALA A 1 276 ? -3.955 -24.667 6.803 1.00 93.94 276 ALA A O 1
ATOM 2074 N N . SER A 1 277 ? -4.977 -23.915 8.653 1.00 94.31 277 SER A N 1
ATOM 2075 C CA . SER A 1 277 ? -6.075 -24.890 8.680 1.00 94.31 277 SER A CA 1
ATOM 2076 C C . SER A 1 277 ? -7.353 -24.374 8.001 1.00 94.31 277 SER A C 1
ATOM 2078 O O . SER A 1 277 ? -8.427 -24.929 8.233 1.00 94.31 277 SER A O 1
ATOM 2080 N N . TYR A 1 278 ? -7.253 -23.313 7.190 1.00 92.94 278 TYR A N 1
ATOM 2081 C CA . TYR A 1 278 ? -8.340 -22.707 6.403 1.00 92.94 278 TYR A CA 1
ATOM 2082 C C . TYR A 1 278 ? -9.502 -22.146 7.238 1.00 92.94 278 TYR A C 1
ATOM 2084 O O . TYR A 1 278 ? -10.567 -21.829 6.711 1.00 92.94 278 TYR A O 1
ATOM 2092 N N . ARG A 1 279 ? -9.303 -21.970 8.551 1.00 93.25 279 ARG A N 1
ATOM 2093 C CA . ARG A 1 279 ? -10.296 -21.371 9.451 1.00 93.25 279 ARG A CA 1
ATOM 2094 C C . ARG A 1 279 ? -10.082 -19.866 9.540 1.00 93.25 279 ARG A C 1
ATOM 2096 O O . ARG A 1 279 ? -8.938 -19.418 9.632 1.00 93.25 279 ARG A O 1
ATOM 2103 N N . ARG A 1 280 ? -11.183 -19.104 9.565 1.00 91.81 280 ARG A N 1
ATOM 2104 C CA . ARG A 1 280 ? -11.152 -17.668 9.878 1.00 91.81 280 ARG A CA 1
ATOM 2105 C C . ARG A 1 280 ? -10.491 -17.459 11.240 1.00 91.81 280 ARG A C 1
ATOM 2107 O O . ARG A 1 280 ? -10.805 -18.176 12.189 1.00 91.81 280 ARG A O 1
ATOM 2114 N N . ILE A 1 281 ? -9.621 -16.463 11.323 1.00 88.25 281 ILE A N 1
ATOM 2115 C CA . ILE A 1 281 ? -9.036 -15.965 12.567 1.00 88.25 281 ILE A CA 1
ATOM 2116 C C . ILE A 1 281 ? -9.287 -14.462 12.675 1.00 88.25 281 ILE A C 1
ATOM 2118 O O . ILE A 1 281 ? -9.358 -13.769 11.661 1.00 88.25 281 ILE A O 1
ATOM 2122 N N . GLY A 1 282 ? -9.449 -13.978 13.907 1.00 80.38 282 GLY A N 1
ATOM 2123 C CA . GLY A 1 282 ? -9.857 -12.602 14.179 1.00 80.38 282 GLY A CA 1
ATOM 2124 C C . GLY A 1 282 ? -11.270 -12.265 13.688 1.00 80.38 282 GLY A C 1
ATOM 2125 O O . GLY A 1 282 ? -12.038 -13.119 13.220 1.00 80.38 282 GLY A O 1
ATOM 2126 N N . GLU A 1 283 ? -11.602 -10.984 13.808 1.00 75.38 283 GLU A N 1
ATOM 2127 C CA . GLU A 1 283 ? -12.819 -10.429 13.229 1.00 75.38 283 GLU A CA 1
ATOM 2128 C C . GLU A 1 283 ? -12.652 -10.100 11.744 1.00 75.38 283 GLU A C 1
ATOM 2130 O O . GLU A 1 283 ? -11.549 -9.955 11.216 1.00 75.38 283 GLU A O 1
ATOM 2135 N N . VAL A 1 284 ? -13.787 -9.978 11.057 1.00 81.00 284 VAL A N 1
ATOM 2136 C CA . VAL A 1 284 ? -13.823 -9.349 9.731 1.00 81.00 284 VAL A CA 1
ATOM 2137 C C . VAL A 1 284 ? -13.486 -7.866 9.901 1.00 81.00 284 VAL A C 1
ATOM 2139 O O . VAL A 1 284 ? -13.905 -7.257 10.886 1.00 81.00 284 VAL A O 1
ATOM 2142 N N . THR A 1 285 ? -12.768 -7.265 8.951 1.00 74.19 285 THR A N 1
ATOM 2143 C CA . THR A 1 285 ? -12.383 -5.838 8.980 1.00 74.19 285 THR A CA 1
ATOM 2144 C C . THR A 1 285 ? -12.815 -5.118 7.701 1.00 74.19 285 THR A C 1
ATOM 2146 O O . THR A 1 285 ? -12.983 -5.798 6.700 1.00 74.19 285 THR A O 1
ATOM 2149 N N . THR A 1 286 ? -13.056 -3.794 7.673 1.00 74.69 286 THR A N 1
ATOM 2150 C CA . THR A 1 286 ? -13.291 -3.064 6.398 1.00 74.69 286 THR A CA 1
ATOM 2151 C C . THR A 1 286 ? -12.410 -1.843 6.169 1.00 74.69 286 THR A C 1
ATOM 2153 O O . THR A 1 286 ? -12.674 -0.765 6.688 1.00 74.69 286 THR A O 1
ATOM 2156 N N . MET A 1 287 ? -11.448 -1.979 5.263 1.00 77.12 287 MET A N 1
ATOM 2157 C CA . MET A 1 287 ? -10.598 -0.877 4.815 1.00 77.12 287 MET A CA 1
ATOM 2158 C C . MET A 1 287 ? -11.299 0.015 3.774 1.00 77.12 287 MET A C 1
ATOM 2160 O O . MET A 1 287 ? -12.150 -0.442 3.004 1.00 77.12 287 MET A O 1
ATOM 2164 N N . GLY A 1 288 ? -10.932 1.299 3.733 1.00 75.25 288 GLY A N 1
ATOM 2165 C CA . GLY A 1 288 ? -11.232 2.188 2.606 1.00 75.25 288 GLY A CA 1
ATOM 2166 C C . GLY A 1 288 ? -10.301 1.988 1.413 1.00 75.25 288 GLY A C 1
ATOM 2167 O O . GLY A 1 288 ? -9.476 1.081 1.407 1.00 75.25 288 GLY A O 1
ATOM 2168 N N . ILE A 1 289 ? -10.404 2.884 0.430 1.00 76.88 289 ILE A N 1
ATOM 2169 C CA . ILE A 1 289 ? -9.360 3.139 -0.574 1.00 76.88 289 ILE A CA 1
ATOM 2170 C C . ILE A 1 289 ? -9.190 4.660 -0.721 1.00 76.88 289 ILE A C 1
ATOM 2172 O O . ILE A 1 289 ? -10.198 5.370 -0.736 1.00 76.88 289 ILE A O 1
ATOM 2176 N N . PRO A 1 290 ? -7.963 5.203 -0.821 1.00 67.56 290 PRO A N 1
ATOM 2177 C CA . PRO A 1 290 ? -7.760 6.650 -0.876 1.00 67.56 290 PRO A CA 1
ATOM 2178 C C . PRO A 1 290 ? -8.131 7.244 -2.243 1.00 67.56 290 PRO A C 1
ATOM 2180 O O . PRO A 1 290 ? -8.499 8.415 -2.332 1.00 67.56 290 PRO A O 1
ATOM 2183 N N . SER A 1 291 ? -8.075 6.446 -3.314 1.00 79.50 291 SER A N 1
ATOM 2184 C CA . SER A 1 291 ? -8.477 6.851 -4.664 1.00 79.50 291 SER A CA 1
ATOM 2185 C C . SER A 1 291 ? -8.929 5.647 -5.505 1.00 79.50 291 SER A C 1
ATOM 2187 O O . SER A 1 291 ? -9.103 4.549 -4.981 1.00 79.50 291 SER A O 1
ATOM 2189 N N . VAL A 1 292 ? -9.128 5.857 -6.808 1.00 86.50 292 VAL A N 1
ATOM 2190 C CA . VAL A 1 292 ? -9.349 4.813 -7.823 1.00 86.50 292 VAL A CA 1
ATOM 2191 C C . VAL A 1 292 ? -8.374 5.090 -8.982 1.00 86.50 292 VAL A C 1
ATOM 2193 O O . VAL A 1 292 ? -8.120 6.267 -9.257 1.00 86.50 292 VAL A O 1
ATOM 2196 N N . PRO A 1 293 ? -7.812 4.077 -9.671 1.00 90.62 293 PRO A N 1
ATOM 2197 C CA . PRO A 1 293 ? -6.944 4.295 -10.829 1.00 90.62 293 PRO A CA 1
ATOM 2198 C C . PRO A 1 293 ? -7.660 5.064 -11.951 1.00 90.62 293 PRO A C 1
ATOM 2200 O O . PRO A 1 293 ? -8.707 4.639 -12.456 1.00 90.62 293 PRO A O 1
ATOM 2203 N N . TYR A 1 294 ? -7.074 6.185 -12.372 1.00 91.00 294 TYR A N 1
ATOM 2204 C CA . TYR A 1 294 ? -7.588 7.032 -13.448 1.00 91.00 294 TYR A CA 1
ATOM 2205 C C . TYR A 1 294 ? -7.669 6.251 -14.764 1.00 91.00 294 TYR A C 1
ATOM 2207 O O . TYR A 1 294 ? -6.865 5.352 -15.010 1.00 91.00 294 TYR A O 1
ATOM 2215 N N . ALA A 1 295 ? -8.632 6.592 -15.622 1.00 90.50 295 ALA A N 1
ATOM 2216 C CA . ALA A 1 295 ? -8.787 5.965 -16.933 1.00 90.50 295 ALA A CA 1
ATOM 2217 C C . ALA A 1 295 ? -7.548 6.191 -17.832 1.00 90.50 295 ALA A C 1
ATOM 2219 O O . ALA A 1 295 ? -6.867 7.214 -17.736 1.00 90.50 295 ALA A O 1
ATOM 2220 N N . ASN A 1 296 ? -7.226 5.205 -18.677 1.00 92.31 296 ASN A N 1
ATOM 2221 C CA . ASN A 1 296 ? -5.965 5.158 -19.434 1.00 92.31 296 ASN A CA 1
ATOM 2222 C C . ASN A 1 296 ? -5.763 6.356 -20.378 1.00 92.31 296 ASN A C 1
ATOM 2224 O O . ASN A 1 296 ? -4.639 6.816 -20.561 1.00 92.31 296 ASN A O 1
ATOM 2228 N N . ASP A 1 297 ? -6.847 6.876 -20.947 1.00 91.94 297 ASP A N 1
ATOM 2229 C CA . ASP A 1 297 ? -6.892 8.082 -21.774 1.00 91.94 297 ASP A CA 1
ATOM 2230 C C . ASP A 1 297 ? -6.500 9.337 -20.974 1.00 91.94 297 ASP A C 1
ATOM 2232 O O . ASP A 1 297 ? -5.576 10.059 -21.359 1.00 91.94 297 ASP A O 1
ATOM 2236 N N . VAL A 1 298 ? -7.113 9.547 -19.802 1.00 92.69 298 VAL A N 1
ATOM 2237 C CA . VAL A 1 298 ? -6.774 10.639 -18.875 1.00 92.69 298 VAL A CA 1
ATOM 2238 C C . VAL A 1 298 ? -5.289 10.576 -18.512 1.00 92.69 298 VAL A C 1
ATOM 2240 O O . VAL A 1 298 ? -4.573 11.574 -18.616 1.00 92.69 298 VAL A O 1
ATOM 2243 N N . VAL A 1 299 ? -4.805 9.386 -18.157 1.00 92.94 299 VAL A N 1
ATOM 2244 C CA . VAL A 1 299 ? -3.413 9.121 -17.763 1.00 92.94 299 VAL A CA 1
ATOM 2245 C C . VAL A 1 299 ? -2.433 9.383 -18.913 1.00 92.94 299 VAL A C 1
ATOM 2247 O O . VAL A 1 299 ? -1.373 9.977 -18.690 1.00 92.94 299 VAL A O 1
ATOM 2250 N N . ALA A 1 300 ? -2.793 9.029 -20.150 1.00 94.06 300 ALA A N 1
ATOM 2251 C CA . ALA A 1 300 ? -1.990 9.318 -21.335 1.00 94.06 300 ALA A CA 1
ATOM 2252 C C . ALA A 1 300 ? -1.809 10.832 -21.556 1.00 94.06 300 ALA A C 1
ATOM 2254 O O . ALA A 1 300 ? -0.680 11.285 -21.781 1.00 94.06 300 ALA A O 1
ATOM 2255 N N . THR A 1 301 ? -2.865 11.642 -21.384 1.00 93.69 301 THR A N 1
ATOM 2256 C CA . THR A 1 301 ? -2.759 13.118 -21.491 1.00 93.69 301 THR A CA 1
ATOM 2257 C C . THR A 1 301 ? -1.883 13.760 -20.408 1.00 93.69 301 THR A C 1
ATOM 2259 O O . THR A 1 301 ? -1.411 14.882 -20.586 1.00 93.69 301 THR A O 1
ATOM 2262 N N . LYS A 1 302 ? -1.639 13.066 -19.287 1.00 93.19 302 LYS A N 1
ATOM 2263 C CA . LYS A 1 302 ? -0.851 13.559 -18.140 1.00 93.19 302 LYS A CA 1
ATOM 2264 C C . LYS A 1 302 ? 0.512 12.880 -17.993 1.00 93.19 302 LYS A C 1
ATOM 2266 O O . LYS A 1 302 ? 1.172 13.042 -16.967 1.00 93.19 302 LYS A O 1
ATOM 2271 N N . ASN A 1 303 ? 0.970 12.148 -19.011 1.00 92.88 303 ASN A N 1
ATOM 2272 C CA . ASN A 1 303 ? 2.121 11.250 -18.886 1.00 92.88 303 ASN A CA 1
ATOM 2273 C C . ASN A 1 303 ? 3.442 11.929 -18.454 1.00 92.88 303 ASN A C 1
ATOM 2275 O O . ASN A 1 303 ? 4.230 11.307 -17.748 1.00 92.88 303 ASN A O 1
ATOM 2279 N N . THR A 1 304 ? 3.672 13.198 -18.810 1.00 93.62 304 THR A N 1
ATOM 2280 C CA . THR A 1 304 ? 4.838 13.989 -18.364 1.00 93.62 304 THR A CA 1
ATOM 2281 C C . THR A 1 304 ? 4.639 14.648 -16.996 1.00 93.62 304 THR A C 1
ATOM 2283 O O . THR A 1 304 ? 5.609 14.924 -16.292 1.00 93.62 304 THR A O 1
ATOM 2286 N N . SER A 1 305 ? 3.392 14.896 -16.594 1.00 93.25 305 SER A N 1
ATOM 2287 C CA . SER A 1 305 ? 3.050 15.526 -15.315 1.00 93.25 305 SER A CA 1
ATOM 2288 C C . SER A 1 305 ? 3.002 14.544 -14.154 1.00 93.25 305 SER A C 1
ATOM 2290 O O . SER A 1 305 ? 3.265 14.952 -13.024 1.00 93.25 305 SER A O 1
ATOM 2292 N N . TRP A 1 306 ? 2.663 13.280 -14.421 1.00 94.56 306 TRP A N 1
ATOM 2293 C CA . TRP A 1 306 ? 2.407 12.272 -13.389 1.00 94.56 306 TRP A CA 1
ATOM 2294 C C . TRP A 1 306 ? 3.466 11.171 -13.281 1.00 94.56 306 TRP A C 1
ATOM 2296 O O . TRP A 1 306 ? 3.590 10.601 -12.208 1.00 94.56 306 TRP A O 1
ATOM 2306 N N . PHE A 1 307 ? 4.270 10.896 -14.316 1.00 96.94 307 PHE A N 1
ATOM 2307 C CA . PHE A 1 307 ? 5.256 9.805 -14.284 1.00 96.94 307 PHE A CA 1
ATOM 2308 C C . PHE A 1 307 ? 6.702 10.299 -14.387 1.00 96.94 307 PHE A C 1
ATOM 2310 O O . PHE A 1 307 ? 7.032 11.142 -15.224 1.00 96.94 307 PHE A O 1
ATOM 2317 N N . ALA A 1 308 ? 7.602 9.679 -13.620 1.00 95.88 308 ALA A N 1
ATOM 2318 C CA . ALA A 1 308 ? 9.033 9.744 -13.907 1.00 95.88 308 ALA A CA 1
ATOM 2319 C C . ALA A 1 308 ? 9.343 8.964 -15.200 1.00 95.88 308 ALA A C 1
ATOM 2321 O O . ALA A 1 308 ? 8.707 7.950 -15.489 1.00 95.88 308 ALA A O 1
ATOM 2322 N N . THR A 1 309 ? 10.300 9.429 -16.004 1.00 95.38 309 THR A N 1
ATOM 2323 C CA . THR A 1 309 ? 10.600 8.858 -17.331 1.00 95.38 309 THR A CA 1
ATOM 2324 C C . THR A 1 309 ? 12.072 8.449 -17.426 1.00 95.38 309 THR A C 1
ATOM 2326 O O . THR A 1 309 ? 12.918 9.334 -17.288 1.00 95.38 309 THR A O 1
ATOM 2329 N N . PRO A 1 310 ? 12.414 7.171 -17.696 1.00 93.69 310 PRO A N 1
ATOM 2330 C CA . PRO A 1 310 ? 13.798 6.747 -17.924 1.00 93.69 310 PRO A CA 1
ATOM 2331 C C . PRO A 1 310 ? 14.469 7.601 -19.010 1.00 93.69 310 PRO A C 1
ATOM 2333 O O . PRO A 1 310 ? 13.895 7.801 -20.081 1.00 93.69 310 PRO A O 1
ATOM 2336 N N . LYS A 1 311 ? 15.664 8.132 -18.722 1.00 92.62 311 LYS A N 1
ATOM 2337 C CA . LYS A 1 311 ? 16.369 9.107 -19.573 1.00 92.62 311 LYS A CA 1
ATOM 2338 C C . LYS A 1 311 ? 17.701 8.574 -20.097 1.00 92.62 311 LYS A C 1
ATOM 2340 O O . LYS A 1 311 ? 17.923 8.595 -21.301 1.00 92.62 311 LYS A O 1
ATOM 2345 N N . THR A 1 312 ? 18.580 8.085 -19.220 1.00 90.69 312 THR A N 1
ATOM 2346 C CA . THR A 1 312 ? 19.823 7.402 -19.629 1.00 90.69 312 THR A CA 1
ATOM 2347 C C . THR A 1 312 ? 20.108 6.220 -18.720 1.00 90.69 312 THR A C 1
ATOM 2349 O O . THR A 1 312 ? 20.160 6.393 -17.505 1.00 90.69 312 THR A O 1
ATOM 2352 N N . PHE A 1 313 ? 20.391 5.060 -19.296 1.00 90.88 313 PHE A N 1
ATOM 2353 C CA . PHE A 1 313 ? 20.961 3.919 -18.583 1.00 90.88 313 PHE A CA 1
ATOM 2354 C C . PHE A 1 313 ? 22.465 3.833 -18.876 1.00 90.88 313 PHE A C 1
ATOM 2356 O O . PHE A 1 313 ? 22.917 4.299 -19.925 1.00 90.88 313 PHE A O 1
ATOM 2363 N N . ARG A 1 314 ? 23.253 3.286 -17.950 1.00 91.38 314 ARG A N 1
ATOM 2364 C CA . ARG A 1 314 ? 24.699 3.080 -18.100 1.00 91.38 314 ARG A CA 1
ATOM 2365 C C . ARG A 1 314 ? 25.093 1.711 -17.523 1.00 91.38 314 ARG A C 1
ATOM 2367 O O . ARG A 1 314 ? 24.698 1.451 -16.387 1.00 91.38 314 ARG A O 1
ATOM 2374 N N . PRO A 1 315 ? 25.894 0.891 -18.237 1.00 90.88 315 PRO A N 1
ATOM 2375 C CA . PRO A 1 315 ? 26.315 1.052 -19.637 1.00 90.88 315 PRO A CA 1
ATOM 2376 C C . PRO A 1 315 ? 25.126 1.126 -20.607 1.00 90.88 315 PRO A C 1
ATOM 2378 O O . PRO A 1 315 ? 24.105 0.496 -20.378 1.00 90.88 315 PRO A O 1
ATOM 2381 N N . ALA A 1 316 ? 25.230 1.941 -21.659 1.00 85.12 316 ALA A N 1
ATOM 2382 C CA . ALA A 1 316 ? 24.075 2.311 -22.490 1.00 85.12 316 ALA A CA 1
ATOM 2383 C C . ALA A 1 316 ? 23.702 1.291 -23.585 1.00 85.12 316 ALA A C 1
ATOM 2385 O O . ALA A 1 316 ? 22.693 1.486 -24.250 1.00 85.12 316 ALA A O 1
ATOM 2386 N N . LEU A 1 317 ? 24.511 0.242 -23.770 1.00 85.88 317 LEU A N 1
ATOM 2387 C CA . LEU A 1 317 ? 24.321 -0.827 -24.755 1.00 85.88 317 LEU A CA 1
ATOM 2388 C C . LEU A 1 317 ? 24.584 -2.182 -24.096 1.00 85.88 317 LEU A C 1
ATOM 2390 O O . LEU A 1 317 ? 25.520 -2.309 -23.300 1.00 85.88 317 LEU A O 1
ATOM 2394 N N . ARG A 1 318 ? 23.816 -3.215 -24.453 1.00 83.19 318 ARG A N 1
ATOM 2395 C CA . ARG A 1 318 ? 23.903 -4.564 -23.851 1.00 83.19 318 ARG A CA 1
ATOM 2396 C C . ARG A 1 318 ? 25.283 -5.193 -24.002 1.00 83.19 318 ARG A C 1
ATOM 2398 O O . ARG A 1 318 ? 25.799 -5.778 -23.051 1.00 83.19 318 ARG A O 1
ATOM 2405 N N . GLY A 1 319 ? 25.920 -4.989 -25.156 1.00 85.06 319 GLY A N 1
ATOM 2406 C CA . GLY A 1 319 ? 27.298 -5.418 -25.428 1.00 85.06 319 GLY A CA 1
ATOM 2407 C C . GLY A 1 319 ? 28.354 -4.776 -24.515 1.00 85.06 319 GLY A C 1
ATOM 2408 O O . GLY A 1 319 ? 29.432 -5.336 -24.351 1.00 85.06 319 GLY A O 1
ATOM 2409 N N . SER A 1 320 ? 28.042 -3.649 -23.868 1.00 90.62 320 SER A N 1
ATOM 2410 C CA . SER A 1 320 ? 28.941 -2.948 -22.941 1.00 90.62 320 SER A CA 1
ATOM 2411 C C . SER A 1 320 ? 28.746 -3.330 -21.467 1.00 90.62 320 SER A C 1
ATOM 2413 O O . SER A 1 320 ? 29.478 -2.824 -20.622 1.00 90.62 320 SER A O 1
ATOM 2415 N N . ILE A 1 321 ? 27.777 -4.193 -21.132 1.00 91.94 321 ILE A N 1
ATOM 2416 C CA . ILE A 1 321 ? 27.562 -4.686 -19.761 1.00 91.94 321 ILE A CA 1
ATOM 2417 C C . ILE A 1 321 ? 28.362 -5.979 -19.552 1.00 91.94 321 ILE A C 1
ATOM 2419 O O . ILE A 1 321 ? 27.837 -7.084 -19.670 1.00 91.94 321 ILE A O 1
ATOM 2423 N N . VAL A 1 322 ? 29.649 -5.816 -19.250 1.00 93.00 322 VAL A N 1
ATOM 2424 C CA . VAL A 1 322 ? 30.584 -6.897 -18.882 1.00 93.00 322 VAL A CA 1
ATOM 2425 C C . VAL A 1 322 ? 30.726 -7.023 -17.359 1.00 93.00 322 VAL A C 1
ATOM 2427 O O . VAL A 1 322 ? 30.248 -6.160 -16.618 1.00 93.00 322 VAL A O 1
ATOM 2430 N N . ASN A 1 323 ? 31.384 -8.077 -16.869 1.00 95.88 323 ASN A N 1
ATOM 2431 C CA . ASN A 1 323 ? 31.675 -8.252 -15.440 1.00 95.88 323 ASN A CA 1
ATOM 2432 C C . ASN A 1 323 ? 32.344 -6.991 -14.836 1.00 95.88 323 ASN A C 1
ATOM 2434 O O . ASN A 1 323 ? 33.220 -6.390 -15.456 1.00 95.88 323 ASN A O 1
ATOM 2438 N N . GLY A 1 324 ? 31.885 -6.556 -13.660 1.00 94.81 324 GLY A N 1
ATOM 2439 C CA . GLY A 1 324 ? 32.340 -5.337 -12.980 1.00 94.81 324 GLY A CA 1
ATOM 2440 C C . GLY A 1 324 ? 31.686 -4.034 -13.467 1.00 94.81 324 GLY A C 1
ATOM 2441 O O . GLY A 1 324 ? 31.916 -2.977 -12.878 1.00 94.81 324 GLY A O 1
ATOM 2442 N N . SER A 1 325 ? 30.840 -4.070 -14.504 1.00 94.81 325 SER A N 1
ATOM 2443 C CA . SER A 1 325 ? 30.190 -2.863 -15.038 1.00 94.81 325 SER A CA 1
ATOM 2444 C C . SER A 1 325 ? 29.205 -2.252 -14.042 1.00 94.81 325 SER A C 1
ATOM 2446 O O . SER A 1 325 ? 28.205 -2.883 -13.700 1.00 94.81 325 SER A O 1
ATOM 2448 N N . THR A 1 326 ? 29.442 -1.007 -13.622 1.00 95.88 326 THR A N 1
ATOM 2449 C CA . THR A 1 326 ? 28.539 -0.259 -12.733 1.00 95.88 326 THR A CA 1
ATOM 2450 C C . THR A 1 326 ? 27.235 0.102 -13.440 1.00 95.88 326 THR A C 1
ATOM 2452 O O . THR A 1 326 ? 27.224 0.904 -14.376 1.00 95.88 326 THR A O 1
ATOM 2455 N N . VAL A 1 327 ? 26.129 -0.456 -12.954 1.00 94.69 327 VAL A N 1
ATOM 2456 C CA . VAL A 1 327 ? 24.782 -0.273 -13.497 1.00 94.69 327 VAL A CA 1
ATOM 2457 C C . VAL A 1 327 ? 24.132 0.958 -12.867 1.00 94.69 327 VAL A C 1
ATOM 2459 O O . VAL A 1 327 ? 24.026 1.064 -11.646 1.00 94.69 327 VAL A O 1
ATOM 2462 N N . SER A 1 328 ? 23.682 1.910 -13.684 1.00 94.25 328 SER A N 1
ATOM 2463 C CA . SER A 1 328 ? 23.020 3.133 -13.204 1.00 94.25 328 SER A CA 1
ATOM 2464 C C . SER A 1 328 ? 21.968 3.668 -14.176 1.00 94.25 328 SER A C 1
ATOM 2466 O O . SER A 1 328 ? 22.051 3.464 -15.387 1.00 94.25 328 SER A O 1
ATOM 2468 N N . LEU A 1 329 ? 20.975 4.377 -13.636 1.00 94.50 329 LEU A N 1
ATOM 2469 C CA . LEU A 1 329 ? 19.877 4.991 -14.385 1.00 94.50 329 LEU A CA 1
ATOM 2470 C C . LEU A 1 329 ? 19.736 6.467 -13.988 1.00 94.50 329 LEU A C 1
ATOM 2472 O O . LEU A 1 329 ? 19.876 6.823 -12.819 1.00 94.50 329 LEU A O 1
ATOM 2476 N N . THR A 1 330 ? 19.409 7.316 -14.961 1.00 95.69 330 THR A N 1
ATOM 2477 C CA . THR A 1 330 ? 18.870 8.666 -14.747 1.00 95.69 330 THR A CA 1
ATOM 2478 C C . THR A 1 330 ? 17.473 8.769 -15.349 1.00 95.69 330 THR A C 1
ATOM 2480 O O . THR A 1 330 ? 17.151 8.062 -16.312 1.00 95.69 330 THR A O 1
ATOM 2483 N N . TRP A 1 331 ? 16.644 9.653 -14.803 1.00 96.31 331 TRP A N 1
ATOM 2484 C CA . TRP A 1 331 ? 15.268 9.859 -15.241 1.00 96.31 331 TRP A CA 1
ATOM 2485 C C . TRP A 1 331 ? 14.850 11.329 -15.195 1.00 96.31 331 TRP A C 1
ATOM 2487 O O . TRP A 1 331 ? 15.316 12.120 -14.377 1.00 96.31 331 TRP A O 1
ATOM 2497 N N . THR A 1 332 ? 13.930 11.692 -16.084 1.00 96.88 332 THR A N 1
ATOM 2498 C CA . THR A 1 332 ? 13.202 12.960 -16.017 1.00 96.88 332 THR A CA 1
ATOM 2499 C C . THR A 1 332 ? 12.115 12.835 -14.952 1.00 96.88 332 THR A C 1
ATOM 2501 O O . THR A 1 332 ? 11.314 11.900 -14.999 1.00 96.88 332 THR A O 1
ATOM 2504 N N . LEU A 1 333 ? 12.089 13.759 -13.991 1.00 95.31 333 LEU A N 1
ATOM 2505 C CA . LEU A 1 333 ? 11.053 13.837 -12.956 1.00 95.31 333 LEU A CA 1
ATOM 2506 C C . LEU A 1 333 ? 9.683 14.230 -13.548 1.00 95.31 333 LEU A C 1
ATOM 2508 O O . LEU A 1 333 ? 9.650 14.909 -14.577 1.00 95.31 333 LEU A O 1
ATOM 2512 N N . PRO A 1 334 ? 8.562 13.894 -12.880 1.00 94.31 334 PRO A N 1
ATOM 2513 C CA . PRO A 1 334 ? 7.251 14.428 -13.242 1.00 94.31 334 PRO A CA 1
ATOM 2514 C C . PRO A 1 334 ? 7.228 15.961 -13.140 1.00 94.31 334 PRO A C 1
ATOM 2516 O O . PRO A 1 334 ? 7.792 16.532 -12.194 1.00 94.31 334 PRO A O 1
ATOM 2519 N N . THR A 1 335 ? 6.541 16.635 -14.070 1.00 91.94 335 THR A N 1
ATOM 2520 C CA . THR A 1 335 ? 6.416 18.106 -14.031 1.00 91.94 335 THR A CA 1
ATOM 2521 C C . THR A 1 335 ? 5.527 18.606 -12.890 1.00 91.94 335 THR A C 1
ATOM 2523 O O . THR A 1 335 ? 5.703 19.740 -12.451 1.00 91.94 335 THR A O 1
ATOM 2526 N N . SER A 1 336 ? 4.628 17.772 -12.349 1.00 87.88 336 SER A N 1
ATOM 2527 C CA . SER A 1 336 ? 3.918 18.103 -11.112 1.00 87.88 336 SER A CA 1
ATOM 2528 C C . SER A 1 336 ? 4.850 17.961 -9.906 1.00 87.88 336 SER A C 1
ATOM 2530 O O . SER A 1 336 ? 5.495 16.924 -9.717 1.00 87.88 336 SER A O 1
ATOM 2532 N N . TYR A 1 337 ? 4.902 18.990 -9.059 1.00 79.94 337 TYR A N 1
ATOM 2533 C CA . TYR A 1 337 ? 5.679 18.974 -7.816 1.00 79.94 337 TYR A CA 1
ATOM 2534 C C . TYR A 1 337 ? 5.034 18.100 -6.727 1.00 79.94 337 TYR A C 1
ATOM 2536 O O . TYR A 1 337 ? 5.728 17.654 -5.821 1.00 79.94 337 TYR A O 1
ATOM 2544 N N . THR A 1 338 ? 3.733 17.805 -6.844 1.00 79.62 338 THR A N 1
ATOM 2545 C CA . THR A 1 338 ? 2.990 16.920 -5.925 1.00 79.62 338 THR A CA 1
ATOM 2546 C C . THR A 1 338 ? 3.309 15.432 -6.100 1.00 79.62 338 THR A C 1
ATOM 2548 O O . THR A 1 338 ? 2.854 14.616 -5.303 1.00 79.62 338 THR A O 1
ATOM 2551 N N . MET A 1 339 ? 4.086 15.075 -7.129 1.00 83.62 339 MET A N 1
ATOM 2552 C CA . MET A 1 339 ? 4.579 13.716 -7.344 1.00 83.62 339 MET A CA 1
ATOM 2553 C C . MET A 1 339 ? 5.996 13.582 -6.788 1.00 83.62 339 MET A C 1
ATOM 2555 O O . MET A 1 339 ? 6.893 14.352 -7.148 1.00 83.62 339 MET A O 1
ATOM 2559 N N . THR A 1 340 ? 6.210 12.581 -5.941 1.00 87.00 340 THR A N 1
ATOM 2560 C CA . THR A 1 340 ? 7.509 12.299 -5.312 1.00 87.00 340 THR A CA 1
ATOM 2561 C C . THR A 1 340 ? 8.022 10.928 -5.724 1.00 87.00 340 THR A C 1
ATOM 2563 O O . THR A 1 340 ? 7.230 10.003 -5.894 1.00 87.00 340 THR A O 1
ATOM 2566 N N . MET A 1 341 ? 9.337 10.784 -5.899 1.00 89.75 341 MET A N 1
ATOM 2567 C CA . MET A 1 341 ? 9.957 9.475 -6.109 1.00 89.75 341 MET A CA 1
ATOM 2568 C C . MET A 1 341 ? 9.659 8.569 -4.914 1.00 89.75 341 MET A C 1
ATOM 2570 O O . MET A 1 341 ? 9.873 8.960 -3.769 1.00 89.75 341 MET A O 1
ATOM 2574 N N . GLU A 1 342 ? 9.165 7.368 -5.200 1.00 88.19 342 GLU A N 1
ATOM 2575 C CA . GLU A 1 342 ? 8.874 6.344 -4.197 1.00 88.19 342 GLU A CA 1
ATOM 2576 C C . GLU A 1 342 ? 9.848 5.172 -4.332 1.00 88.19 342 GLU A C 1
ATOM 2578 O O . GLU A 1 342 ? 10.462 4.772 -3.349 1.00 88.19 342 GLU A O 1
ATOM 2583 N N . ASN A 1 343 ? 10.015 4.649 -5.551 1.00 91.44 343 ASN A N 1
ATOM 2584 C CA . ASN A 1 343 ? 10.902 3.526 -5.843 1.00 91.44 343 ASN A CA 1
ATOM 2585 C C . ASN A 1 343 ? 11.559 3.687 -7.223 1.00 91.44 343 ASN A C 1
ATOM 2587 O O . ASN A 1 343 ? 10.972 4.254 -8.147 1.00 91.44 343 ASN A O 1
ATOM 2591 N N . ALA A 1 344 ? 12.747 3.118 -7.392 1.00 93.12 344 ALA A N 1
ATOM 2592 C CA . ALA A 1 344 ? 13.403 2.914 -8.680 1.00 93.12 344 ALA A CA 1
ATOM 2593 C C . ALA A 1 344 ? 14.128 1.566 -8.672 1.00 93.12 344 ALA A C 1
ATOM 2595 O O . ALA A 1 344 ? 14.558 1.099 -7.617 1.00 93.12 344 ALA A O 1
ATOM 2596 N N . GLY A 1 345 ? 14.303 0.941 -9.831 1.00 92.75 345 GLY A N 1
ATOM 2597 C CA . GLY A 1 345 ? 15.049 -0.309 -9.889 1.00 92.75 345 GLY A CA 1
ATOM 2598 C C . GLY A 1 345 ? 15.315 -0.843 -11.283 1.00 92.75 345 GLY A C 1
ATOM 2599 O O . GLY A 1 345 ? 14.874 -0.288 -12.296 1.00 92.75 345 GLY A O 1
ATOM 2600 N N . VAL A 1 346 ? 16.124 -1.898 -11.301 1.00 91.88 346 VAL A N 1
ATOM 2601 C CA . VAL A 1 346 ? 16.723 -2.480 -12.497 1.00 91.88 346 VAL A CA 1
ATOM 2602 C C . VAL A 1 346 ? 16.727 -4.002 -12.394 1.00 91.88 346 VAL A C 1
ATOM 2604 O O . VAL A 1 346 ? 17.254 -4.569 -11.433 1.00 91.88 346 VAL A O 1
ATOM 2607 N N . TYR A 1 347 ? 16.199 -4.651 -13.430 1.00 92.25 347 TYR A N 1
ATOM 2608 C CA . TYR A 1 347 ? 16.311 -6.085 -13.667 1.00 92.25 347 TYR A CA 1
ATOM 2609 C C . TYR A 1 347 ? 17.169 -6.323 -14.906 1.00 92.25 347 TYR A C 1
ATOM 2611 O O . TYR A 1 347 ? 16.872 -5.803 -15.982 1.00 92.25 347 TYR A O 1
ATOM 2619 N N . LEU A 1 348 ? 18.213 -7.132 -14.768 1.00 91.75 348 LEU A N 1
ATOM 2620 C CA . LEU A 1 348 ? 19.050 -7.633 -15.855 1.00 91.75 348 LEU A CA 1
ATOM 2621 C C . LEU A 1 348 ? 19.224 -9.138 -15.652 1.00 91.75 348 LEU A C 1
ATOM 2623 O O . LEU A 1 348 ? 19.532 -9.572 -14.544 1.00 91.75 348 LEU A O 1
ATOM 2627 N N . ARG A 1 349 ? 19.085 -9.945 -16.705 1.00 92.38 349 ARG A N 1
ATOM 2628 C CA . ARG A 1 349 ? 19.362 -11.389 -16.632 1.00 92.38 349 ARG A CA 1
ATOM 2629 C C . ARG A 1 349 ? 20.050 -11.925 -17.876 1.00 92.38 349 ARG A C 1
ATOM 2631 O O . ARG A 1 349 ? 19.871 -11.381 -18.964 1.00 92.38 349 ARG A O 1
ATOM 2638 N N . ASN A 1 350 ? 20.742 -13.045 -17.717 1.00 91.94 350 ASN A N 1
ATOM 2639 C CA . ASN A 1 350 ? 20.999 -14.028 -18.770 1.00 91.94 350 ASN A CA 1
ATOM 2640 C C . ASN A 1 350 ? 20.623 -15.434 -18.253 1.00 91.94 350 ASN A C 1
ATOM 2642 O O . ASN A 1 350 ? 19.822 -15.551 -17.328 1.00 91.94 350 ASN A O 1
ATOM 2646 N N . SER A 1 351 ? 21.166 -16.499 -18.845 1.00 91.38 351 SER A N 1
ATOM 2647 C CA . SER A 1 351 ? 20.898 -17.892 -18.453 1.00 91.38 351 SER A CA 1
ATOM 2648 C C . SER A 1 351 ? 21.564 -18.350 -17.145 1.00 91.38 351 SER A C 1
ATOM 2650 O O . SER A 1 351 ? 21.222 -19.421 -16.657 1.00 91.38 351 SER A O 1
ATOM 2652 N N . ALA A 1 352 ? 22.516 -17.589 -16.594 1.00 93.00 352 ALA A N 1
ATOM 2653 C CA . ALA A 1 352 ? 23.333 -17.985 -15.437 1.00 93.00 352 ALA A CA 1
ATOM 2654 C C . ALA A 1 352 ? 23.453 -16.902 -14.346 1.00 93.00 352 ALA A C 1
ATOM 2656 O O . ALA A 1 352 ? 24.001 -17.149 -13.275 1.00 93.00 352 ALA A O 1
ATOM 2657 N N . THR A 1 353 ? 22.984 -15.679 -14.598 1.00 93.81 353 THR A N 1
ATOM 2658 C CA . THR A 1 353 ? 23.082 -14.552 -13.664 1.00 93.81 353 THR A CA 1
ATOM 2659 C C . THR A 1 353 ? 21.849 -13.668 -13.776 1.00 93.81 353 THR A C 1
ATOM 2661 O O . THR A 1 353 ? 21.416 -13.331 -14.879 1.00 93.81 353 THR A O 1
ATOM 2664 N N . THR A 1 354 ? 21.308 -13.260 -12.628 1.00 93.00 354 THR A N 1
ATOM 2665 C CA . THR A 1 354 ? 20.244 -12.256 -12.518 1.00 93.00 354 THR A CA 1
ATOM 2666 C C . THR A 1 354 ? 20.678 -11.171 -11.538 1.00 93.00 354 THR A C 1
ATOM 2668 O O . THR A 1 354 ? 21.100 -11.468 -10.426 1.00 93.00 354 THR A O 1
ATOM 2671 N N . MET A 1 355 ? 20.540 -9.915 -11.948 1.00 92.06 355 MET A N 1
ATOM 2672 C CA . MET A 1 355 ? 20.573 -8.734 -11.094 1.00 92.06 355 MET A CA 1
ATOM 2673 C C . MET A 1 355 ? 19.138 -8.215 -10.997 1.00 92.06 355 MET A C 1
ATOM 2675 O O . MET A 1 355 ? 18.524 -7.929 -12.021 1.00 92.06 355 MET A O 1
ATOM 2679 N N . ASN A 1 356 ? 18.606 -8.095 -9.783 1.00 92.62 356 ASN A N 1
ATOM 2680 C CA . ASN A 1 356 ? 17.259 -7.593 -9.516 1.00 92.62 356 ASN A CA 1
ATOM 2681 C C . ASN A 1 356 ? 17.346 -6.642 -8.316 1.00 92.62 356 ASN A C 1
ATOM 2683 O O . ASN A 1 356 ? 17.372 -7.099 -7.176 1.00 92.62 356 ASN A O 1
ATOM 2687 N N . VAL A 1 357 ? 17.513 -5.341 -8.569 1.00 91.06 357 VAL A N 1
ATOM 2688 C CA . VAL A 1 357 ? 17.875 -4.363 -7.528 1.00 91.06 357 VAL A CA 1
ATOM 2689 C C . VAL A 1 357 ? 16.843 -3.247 -7.461 1.00 91.06 357 VAL A C 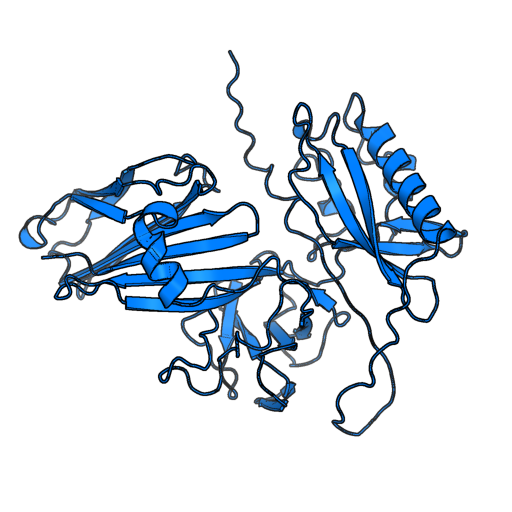1
ATOM 2691 O O . VAL A 1 357 ? 16.604 -2.542 -8.442 1.00 91.06 357 VAL A O 1
ATOM 2694 N N . TYR A 1 358 ? 16.280 -3.076 -6.269 1.00 89.19 358 TYR A N 1
ATOM 2695 C CA . TYR A 1 358 ? 15.305 -2.053 -5.905 1.00 89.19 358 TYR A CA 1
ATOM 2696 C C . TYR A 1 358 ? 15.988 -1.009 -5.021 1.00 89.19 358 TYR A C 1
ATOM 2698 O O . TYR A 1 358 ? 16.931 -1.326 -4.296 1.00 89.19 358 TYR A O 1
ATOM 2706 N N . LYS A 1 359 ? 15.513 0.232 -5.091 1.00 87.69 359 LYS A N 1
ATOM 2707 C CA . LYS A 1 359 ? 15.858 1.332 -4.186 1.00 87.69 359 LYS A CA 1
ATOM 2708 C C . LYS A 1 359 ? 14.597 2.115 -3.870 1.00 87.69 359 LYS A C 1
ATOM 2710 O O . LYS A 1 359 ? 13.819 2.387 -4.789 1.00 87.69 359 LYS A O 1
ATOM 2715 N N . GLY A 1 360 ? 14.397 2.458 -2.604 1.00 82.75 360 GLY A N 1
ATOM 2716 C CA . GLY A 1 360 ? 13.193 3.126 -2.131 1.00 82.75 360 GLY A CA 1
ATOM 2717 C C . GLY A 1 360 ? 13.424 4.575 -1.716 1.00 82.75 360 GLY A C 1
ATOM 2718 O O . GLY A 1 360 ? 14.533 5.102 -1.736 1.00 82.75 360 GLY A O 1
ATOM 2719 N N . SER A 1 361 ? 12.346 5.227 -1.290 1.00 69.94 361 SER A N 1
ATOM 2720 C CA . SER A 1 361 ? 12.417 6.365 -0.368 1.00 69.94 361 SER A CA 1
ATOM 2721 C C . SER A 1 361 ? 12.490 5.915 1.099 1.00 69.94 361 SER A C 1
ATOM 2723 O O . SER A 1 361 ? 12.779 6.726 1.970 1.00 69.94 361 SER A O 1
ATOM 2725 N N . TRP A 1 362 ? 12.158 4.649 1.382 1.00 63.94 362 TRP A N 1
ATOM 2726 C CA . TRP A 1 362 ? 11.990 4.077 2.727 1.00 63.94 362 TRP A CA 1
ATOM 2727 C C . TRP A 1 362 ? 13.298 3.554 3.342 1.00 63.94 362 TRP A C 1
ATOM 2729 O O . TRP A 1 362 ? 13.448 3.569 4.555 1.00 63.94 362 TRP A O 1
ATOM 2739 N N . ASP A 1 363 ? 14.265 3.168 2.510 1.00 62.72 363 ASP A N 1
ATOM 2740 C CA . ASP A 1 363 ? 15.660 2.866 2.868 1.00 62.72 363 ASP A CA 1
ATOM 2741 C C . ASP A 1 363 ? 16.563 4.118 2.794 1.00 62.72 363 ASP A C 1
ATOM 2743 O O . ASP A 1 363 ? 17.779 4.038 2.962 1.00 62.72 363 ASP A O 1
ATOM 2747 N N . GLY A 1 364 ? 15.982 5.284 2.482 1.00 65.81 364 GLY A N 1
ATOM 2748 C CA . GLY A 1 364 ? 16.703 6.529 2.215 1.00 65.81 364 GLY A CA 1
ATOM 2749 C C . GLY A 1 364 ? 17.512 6.541 0.909 1.00 65.81 364 GLY A C 1
ATOM 2750 O O . GLY A 1 364 ? 18.192 7.532 0.636 1.00 65.81 364 GLY A O 1
ATOM 2751 N N . ALA A 1 365 ? 17.453 5.493 0.076 1.00 75.44 365 ALA A N 1
ATOM 2752 C CA . ALA A 1 365 ? 18.306 5.372 -1.108 1.00 75.44 365 ALA A CA 1
ATOM 2753 C C . ALA A 1 365 ? 17.898 6.299 -2.271 1.00 75.44 365 ALA A C 1
ATOM 2755 O O . ALA A 1 365 ? 18.695 6.508 -3.193 1.00 75.44 365 ALA A O 1
ATOM 2756 N N . LEU A 1 366 ? 16.687 6.866 -2.233 1.00 83.50 366 LEU A N 1
ATOM 2757 C CA . LEU A 1 366 ? 16.171 7.868 -3.166 1.00 83.50 366 LEU A CA 1
ATOM 2758 C C . LEU A 1 366 ? 15.588 9.073 -2.418 1.00 83.50 366 LEU A C 1
ATOM 2760 O O . LEU A 1 366 ? 14.614 8.965 -1.674 1.00 83.50 366 LEU A O 1
ATOM 2764 N N . ALA A 1 367 ? 16.115 10.263 -2.708 1.00 83.62 367 ALA A N 1
ATOM 2765 C CA . ALA A 1 367 ? 15.478 11.511 -2.298 1.00 83.62 367 ALA A CA 1
ATOM 2766 C C . ALA A 1 367 ? 14.133 11.716 -3.043 1.00 83.62 367 ALA A C 1
ATOM 2768 O O . ALA A 1 367 ? 14.045 11.371 -4.227 1.00 83.62 367 ALA A O 1
ATOM 2769 N N . PRO A 1 368 ? 13.117 12.378 -2.445 1.00 83.38 368 PRO A N 1
ATOM 2770 C CA . PRO A 1 368 ? 11.790 12.570 -3.057 1.00 83.38 368 PRO A CA 1
ATOM 2771 C C . PRO A 1 368 ? 11.768 13.260 -4.433 1.00 83.38 368 PRO A C 1
ATOM 2773 O O . PRO A 1 368 ? 10.797 13.125 -5.178 1.00 83.38 368 PRO A O 1
ATOM 2776 N N . ARG A 1 369 ? 12.827 13.999 -4.792 1.00 87.00 369 ARG A N 1
ATOM 2777 C CA . ARG A 1 369 ? 13.049 14.585 -6.130 1.00 87.00 369 ARG A CA 1
ATOM 2778 C C . ARG A 1 369 ? 14.423 14.203 -6.712 1.00 87.00 369 ARG A C 1
ATOM 2780 O O . ARG A 1 369 ? 14.991 14.949 -7.501 1.00 87.00 369 ARG A O 1
ATOM 2787 N N . GLY A 1 370 ? 14.969 13.047 -6.328 1.00 88.38 370 GLY A N 1
ATOM 2788 C CA . GLY A 1 370 ? 16.174 12.481 -6.938 1.00 88.38 370 GLY A CA 1
ATOM 2789 C C . GLY A 1 370 ? 15.922 12.062 -8.390 1.00 88.38 370 GLY A C 1
ATOM 2790 O O . GLY A 1 370 ? 14.867 11.514 -8.702 1.00 88.38 370 GLY A O 1
ATOM 2791 N N . SER A 1 371 ? 16.879 12.326 -9.282 1.00 94.50 371 SER A N 1
ATOM 2792 C CA . SER A 1 371 ? 16.769 12.076 -10.733 1.00 94.50 371 SER A CA 1
ATOM 2793 C C . SER A 1 371 ? 17.725 10.996 -11.261 1.00 94.50 371 SER A C 1
ATOM 2795 O O . SER A 1 371 ? 17.878 10.842 -12.475 1.00 94.50 371 SER A O 1
ATOM 2797 N N . SER A 1 372 ? 18.425 10.288 -10.374 1.00 94.38 372 SER A N 1
ATOM 2798 C CA . SER A 1 372 ? 19.392 9.246 -10.726 1.00 94.38 372 SER A CA 1
ATOM 2799 C C . SER A 1 372 ? 19.686 8.299 -9.562 1.00 94.38 372 SER A C 1
ATOM 2801 O O . SER A 1 372 ? 19.555 8.672 -8.398 1.00 94.38 372 SER A O 1
ATOM 2803 N N . ALA A 1 373 ? 20.128 7.080 -9.885 1.00 93.69 373 ALA A N 1
ATOM 2804 C CA . ALA A 1 373 ? 20.671 6.121 -8.925 1.00 93.69 373 ALA A CA 1
ATOM 2805 C C . ALA A 1 373 ? 21.662 5.143 -9.582 1.00 93.69 373 ALA A C 1
ATOM 2807 O O . ALA A 1 373 ? 21.588 4.857 -10.780 1.00 93.69 373 ALA A O 1
ATOM 2808 N N . SER A 1 374 ? 22.576 4.611 -8.767 1.00 93.44 374 SER A N 1
ATOM 2809 C CA . SER A 1 374 ? 23.406 3.440 -9.079 1.00 93.44 374 SER A CA 1
ATOM 2810 C C . SER A 1 374 ? 22.848 2.205 -8.370 1.00 93.44 374 SER A C 1
ATOM 2812 O O . SER A 1 374 ? 22.415 2.303 -7.217 1.00 93.44 374 SER A O 1
ATOM 2814 N N . PHE A 1 375 ? 22.880 1.061 -9.051 1.00 92.75 375 PHE A N 1
ATOM 2815 C CA . PHE A 1 375 ? 22.275 -0.213 -8.644 1.00 92.75 375 PHE A CA 1
ATOM 2816 C C . PHE A 1 375 ? 23.320 -1.318 -8.401 1.00 92.75 375 PHE A C 1
ATOM 2818 O O . PHE A 1 375 ? 22.970 -2.485 -8.284 1.00 92.75 375 PHE A O 1
ATOM 2825 N N . GLY A 1 376 ? 24.604 -0.955 -8.299 1.00 93.25 376 GLY A N 1
ATOM 2826 C CA . GLY A 1 376 ? 25.711 -1.892 -8.083 1.00 93.25 376 GLY A CA 1
ATOM 2827 C C . GLY A 1 376 ? 26.435 -2.255 -9.380 1.00 93.25 376 GLY A C 1
ATOM 2828 O O . GLY A 1 376 ? 26.452 -1.465 -10.323 1.00 93.25 376 GLY A O 1
ATOM 2829 N N . GLN A 1 377 ? 27.057 -3.433 -9.422 1.00 95.31 377 GLN A N 1
ATOM 2830 C CA . GLN A 1 377 ? 27.836 -3.916 -10.568 1.00 95.31 377 GLN A CA 1
ATOM 2831 C C . GLN A 1 377 ? 27.264 -5.217 -11.132 1.00 95.31 377 GLN A C 1
ATOM 2833 O O . GLN A 1 377 ? 26.810 -6.079 -10.382 1.00 95.31 377 GLN A O 1
ATOM 2838 N N . TRP A 1 378 ? 27.322 -5.382 -12.454 1.00 94.75 378 TRP A N 1
ATOM 2839 C CA . TRP A 1 378 ? 27.014 -6.656 -13.100 1.00 94.75 378 TRP A CA 1
ATOM 2840 C C . TRP A 1 378 ? 28.108 -7.689 -12.798 1.00 94.75 378 TRP A C 1
ATOM 2842 O O . TRP A 1 378 ? 29.279 -7.465 -13.098 1.00 94.75 378 TRP A O 1
ATOM 2852 N N . THR A 1 379 ? 27.731 -8.829 -12.218 1.00 95.44 379 THR A N 1
ATOM 2853 C CA . THR A 1 379 ? 28.654 -9.904 -11.805 1.00 95.44 379 THR A CA 1
ATOM 2854 C C . THR A 1 379 ? 28.712 -11.080 -12.784 1.00 95.44 379 THR A C 1
ATOM 2856 O O . THR A 1 379 ? 29.535 -11.978 -12.616 1.00 95.44 379 THR A O 1
ATOM 2859 N N . GLY A 1 380 ? 27.876 -11.091 -13.825 1.00 91.94 380 GLY A N 1
ATOM 2860 C CA . GLY A 1 380 ? 27.863 -12.163 -14.820 1.00 91.94 380 GLY A CA 1
ATOM 2861 C C . GLY A 1 380 ? 29.109 -12.135 -15.707 1.00 91.94 380 GLY A C 1
ATOM 2862 O O . GLY A 1 380 ? 29.530 -11.074 -16.170 1.00 91.94 380 GLY A O 1
ATOM 2863 N N . SER A 1 381 ? 29.694 -13.305 -15.971 1.00 91.44 381 SER A N 1
ATOM 2864 C CA . SER A 1 381 ? 30.796 -13.477 -16.935 1.00 91.44 381 SER A CA 1
ATOM 2865 C C . SER A 1 381 ? 30.358 -13.254 -18.388 1.00 91.44 381 SER A C 1
ATOM 2867 O O . SER A 1 381 ? 31.164 -12.865 -19.226 1.00 91.44 381 SER A O 1
ATOM 2869 N N . VAL A 1 382 ? 29.070 -13.465 -18.667 1.00 91.62 382 VAL A N 1
ATOM 2870 C CA . VAL A 1 382 ? 28.400 -13.141 -19.931 1.00 91.62 382 VAL A CA 1
ATOM 2871 C C . VAL A 1 382 ? 27.498 -11.925 -19.707 1.00 91.62 382 VAL A C 1
ATOM 2873 O O . VAL A 1 382 ? 26.936 -11.749 -18.623 1.00 91.62 382 VAL A O 1
ATOM 2876 N N . ASN A 1 383 ? 27.335 -11.092 -20.732 1.00 91.75 383 ASN A N 1
ATOM 2877 C CA . ASN A 1 383 ? 26.409 -9.960 -20.743 1.00 91.75 383 ASN A CA 1
ATOM 2878 C C . ASN A 1 383 ? 24.955 -10.402 -20.435 1.00 91.75 383 ASN A C 1
ATOM 2880 O O . ASN A 1 383 ? 24.595 -11.562 -20.677 1.00 91.75 383 ASN A O 1
ATOM 2884 N N . PRO A 1 384 ? 24.083 -9.511 -19.928 1.00 91.25 384 PRO A N 1
ATOM 2885 C CA . PRO A 1 384 ? 22.653 -9.789 -19.831 1.00 91.25 384 PRO A CA 1
ATOM 2886 C C . PRO A 1 384 ? 22.036 -9.955 -21.229 1.00 91.25 384 PRO A C 1
ATOM 2888 O O . PRO A 1 384 ? 22.405 -9.254 -22.166 1.00 91.25 384 PRO A O 1
ATOM 2891 N N . THR A 1 385 ? 21.067 -10.856 -21.380 1.00 90.06 385 THR A N 1
ATOM 2892 C CA . THR A 1 385 ? 20.310 -11.066 -22.626 1.00 90.06 385 THR A CA 1
ATOM 2893 C C . THR A 1 385 ? 19.006 -10.271 -22.663 1.00 90.06 385 THR A C 1
ATOM 2895 O O . THR A 1 385 ? 18.531 -9.957 -23.752 1.00 90.06 385 THR A O 1
ATOM 2898 N N . SER A 1 386 ? 18.437 -9.923 -21.505 1.00 88.56 386 SER A N 1
ATOM 2899 C CA . SER A 1 386 ? 17.195 -9.144 -21.367 1.00 88.56 386 SER A CA 1
ATOM 2900 C C . SER A 1 386 ? 17.195 -8.319 -20.079 1.00 88.56 386 SER A C 1
ATOM 2902 O O . SER A 1 386 ? 17.785 -8.752 -19.086 1.00 88.56 386 SER A O 1
ATOM 2904 N N . GLY A 1 387 ? 16.475 -7.195 -20.058 1.00 89.12 387 GLY A N 1
ATOM 2905 C CA . GLY A 1 387 ? 16.307 -6.384 -18.854 1.00 89.12 387 GLY A CA 1
ATOM 2906 C C . GLY A 1 387 ? 15.134 -5.406 -18.912 1.00 89.12 387 GLY A C 1
ATOM 2907 O O . GLY A 1 387 ? 14.587 -5.143 -19.980 1.00 89.12 387 GLY A O 1
ATOM 2908 N N . ASN A 1 388 ? 14.766 -4.863 -17.755 1.00 91.06 388 ASN A N 1
ATOM 2909 C CA . ASN A 1 388 ? 13.687 -3.892 -17.564 1.00 91.06 388 ASN A CA 1
ATOM 2910 C C . ASN A 1 388 ? 14.097 -2.889 -16.473 1.00 91.06 388 ASN A C 1
ATOM 2912 O O . ASN A 1 388 ? 14.855 -3.232 -15.563 1.00 91.06 388 ASN A O 1
ATOM 2916 N N . VAL A 1 389 ? 13.602 -1.656 -16.562 1.00 92.56 389 VAL A N 1
ATOM 2917 C CA . VAL A 1 389 ? 13.747 -0.640 -15.512 1.00 92.56 389 VAL A CA 1
ATOM 2918 C C . VAL A 1 389 ? 12.380 -0.137 -15.065 1.00 92.56 389 VAL A C 1
ATOM 2920 O O . VAL A 1 389 ? 11.511 0.134 -15.899 1.00 92.56 389 VAL A O 1
ATOM 2923 N N . TRP A 1 390 ? 12.206 0.043 -13.756 1.00 93.56 390 TRP A N 1
ATOM 2924 C CA . TRP A 1 390 ? 10.991 0.611 -13.171 1.00 93.56 390 TRP A CA 1
ATOM 2925 C C . TRP A 1 390 ? 11.273 1.883 -12.381 1.00 93.56 390 TRP A C 1
ATOM 2927 O O . TRP A 1 390 ? 12.320 2.046 -11.754 1.00 93.56 390 TRP A O 1
ATOM 2937 N N . LEU A 1 391 ? 10.290 2.779 -12.403 1.00 95.75 391 LEU A N 1
ATOM 2938 C CA . LEU A 1 391 ? 10.217 3.995 -11.603 1.00 95.75 391 LEU A CA 1
ATOM 2939 C C . LEU A 1 391 ? 8.792 4.107 -11.056 1.00 95.75 391 LEU A C 1
ATOM 2941 O O . LEU A 1 391 ? 7.851 4.179 -11.847 1.00 95.75 391 LEU A O 1
ATOM 2945 N N . SER A 1 392 ? 8.632 4.158 -9.736 1.00 94.75 392 SER A N 1
ATOM 2946 C CA . SER A 1 392 ? 7.372 4.515 -9.077 1.00 94.75 392 SER A CA 1
ATOM 2947 C C . SER A 1 392 ? 7.470 5.930 -8.520 1.00 94.75 392 SER A C 1
ATOM 2949 O O . SER A 1 392 ? 8.452 6.281 -7.853 1.00 94.75 392 SER A O 1
ATOM 2951 N N . VAL A 1 393 ? 6.438 6.734 -8.765 1.00 92.94 393 VAL A N 1
ATOM 2952 C CA . VAL A 1 393 ? 6.215 7.991 -8.046 1.00 92.94 393 VAL A CA 1
ATOM 2953 C C . VAL A 1 393 ? 4.864 7.956 -7.343 1.00 92.94 393 VAL A C 1
ATOM 2955 O O . VAL A 1 393 ? 3.886 7.459 -7.902 1.00 92.94 393 VAL A O 1
ATOM 2958 N N . LYS A 1 394 ? 4.808 8.497 -6.125 1.00 87.38 394 LYS A N 1
ATOM 2959 C CA . LYS A 1 394 ? 3.587 8.576 -5.317 1.00 87.38 394 LYS A CA 1
ATOM 2960 C C . LYS A 1 394 ? 3.019 9.992 -5.284 1.00 87.38 394 LYS A C 1
ATOM 2962 O O . LYS A 1 394 ? 3.768 10.973 -5.202 1.00 87.38 394 LYS A O 1
ATOM 2967 N N . ALA A 1 395 ? 1.692 10.072 -5.324 1.00 81.12 395 ALA A N 1
ATOM 2968 C CA . ALA A 1 395 ? 0.915 11.276 -5.048 1.00 81.12 395 ALA A CA 1
ATOM 2969 C C . ALA A 1 395 ? 0.527 11.359 -3.558 1.00 81.12 395 ALA A C 1
ATOM 2971 O O . ALA A 1 395 ? 0.618 10.376 -2.822 1.00 81.12 395 ALA A O 1
ATOM 2972 N N . SER A 1 396 ? 0.005 12.509 -3.128 1.00 62.03 396 SER A N 1
ATOM 2973 C CA . SER A 1 396 ? -0.435 12.807 -1.751 1.00 62.03 396 SER A CA 1
ATOM 2974 C C . SER A 1 396 ? -1.727 12.085 -1.301 1.00 62.03 396 SER A C 1
ATOM 2976 O O . SER A 1 396 ? -2.548 12.672 -0.601 1.00 62.03 396 SER A O 1
ATOM 2978 N N . ALA A 1 397 ? -1.953 10.850 -1.761 1.00 60.09 397 ALA A N 1
ATOM 2979 C CA . ALA A 1 397 ? -3.134 10.030 -1.461 1.00 60.09 397 ALA A CA 1
ATOM 2980 C C . ALA A 1 397 ? -2.901 8.527 -1.759 1.00 60.09 397 ALA A C 1
ATOM 2982 O O . ALA A 1 397 ? -3.774 7.869 -2.319 1.00 60.09 397 ALA A O 1
ATOM 2983 N N . GLY A 1 398 ? -1.699 7.989 -1.508 1.00 67.69 398 GLY A N 1
ATOM 2984 C CA . GLY A 1 398 ? -1.372 6.561 -1.720 1.00 67.69 398 GLY A CA 1
ATOM 2985 C C . GLY A 1 398 ? -1.397 6.063 -3.180 1.00 67.69 398 GLY A C 1
ATOM 2986 O O . GLY A 1 398 ? -1.137 4.891 -3.443 1.00 67.69 398 GLY A O 1
ATOM 2987 N N . HIS A 1 399 ? -1.706 6.940 -4.140 1.00 85.94 399 HIS A N 1
ATOM 2988 C CA . HIS A 1 399 ? -1.781 6.624 -5.564 1.00 85.94 399 HIS A CA 1
ATOM 2989 C C . HIS A 1 399 ? -0.377 6.568 -6.184 1.00 85.94 399 HIS A C 1
ATOM 2991 O O . HIS A 1 399 ? 0.390 7.531 -6.068 1.00 85.94 399 HIS A O 1
ATOM 2997 N N . ARG A 1 400 ? -0.064 5.466 -6.874 1.00 91.62 400 ARG A N 1
ATOM 2998 C CA . ARG A 1 400 ? 1.220 5.202 -7.539 1.00 91.62 400 ARG A CA 1
ATOM 2999 C C . ARG A 1 400 ? 1.117 5.390 -9.052 1.00 91.62 400 ARG A C 1
ATOM 3001 O O . ARG A 1 400 ? 0.215 4.852 -9.692 1.00 91.62 400 ARG A O 1
ATOM 3008 N N . PHE A 1 401 ? 2.092 6.084 -9.631 1.00 95.06 401 PHE A N 1
ATOM 3009 C CA . PHE A 1 401 ? 2.297 6.180 -11.075 1.00 95.06 401 PHE A CA 1
ATOM 3010 C C . PHE A 1 401 ? 3.587 5.454 -11.451 1.00 95.06 401 PHE A C 1
ATOM 3012 O O . PHE A 1 401 ? 4.691 5.956 -11.219 1.00 95.06 401 PHE A O 1
ATOM 3019 N N . VAL A 1 402 ? 3.450 4.256 -12.020 1.00 96.12 402 VAL A N 1
ATOM 3020 C CA . VAL A 1 402 ? 4.582 3.365 -12.300 1.00 96.12 402 VAL A CA 1
ATOM 3021 C C . VAL A 1 402 ? 4.936 3.394 -13.781 1.00 96.12 402 VAL A C 1
ATOM 3023 O O . VAL A 1 402 ? 4.123 3.063 -14.639 1.00 96.12 402 VAL A O 1
ATOM 3026 N N . THR A 1 403 ? 6.177 3.747 -14.095 1.00 96.50 403 THR A N 1
ATOM 3027 C CA . THR A 1 403 ? 6.753 3.512 -15.421 1.00 96.50 403 THR A CA 1
ATOM 3028 C C . THR A 1 403 ? 7.572 2.239 -15.381 1.00 96.50 403 THR A C 1
ATOM 3030 O O . THR A 1 403 ? 8.539 2.179 -14.630 1.00 96.50 403 THR A O 1
ATOM 3033 N N . SER A 1 404 ? 7.232 1.265 -16.221 1.00 93.44 404 SER A N 1
ATOM 3034 C CA . SER A 1 404 ? 8.123 0.163 -16.584 1.00 93.44 404 SER A CA 1
ATOM 3035 C C . SER A 1 404 ? 8.594 0.362 -18.024 1.00 93.44 404 SER A C 1
ATOM 3037 O O . SER A 1 404 ? 7.815 0.736 -18.902 1.00 93.44 404 SER A O 1
ATOM 3039 N N . GLN A 1 405 ? 9.874 0.139 -18.290 1.00 91.31 405 GLN A N 1
ATOM 3040 C CA . GLN A 1 405 ? 10.408 0.152 -19.644 1.00 91.31 405 GLN A CA 1
ATOM 3041 C C . GLN A 1 405 ? 11.351 -1.031 -19.822 1.00 91.31 405 GLN A C 1
ATOM 3043 O O . GLN A 1 405 ? 12.342 -1.144 -19.099 1.00 91.31 405 GLN A O 1
ATOM 3048 N N . ASP A 1 406 ? 11.074 -1.867 -20.823 1.00 87.88 406 ASP A N 1
ATOM 3049 C CA . ASP A 1 406 ? 12.023 -2.892 -21.246 1.00 87.88 406 ASP A CA 1
ATOM 3050 C C . ASP A 1 406 ? 13.271 -2.183 -21.760 1.00 87.88 406 ASP A C 1
ATOM 3052 O O . ASP A 1 406 ? 13.205 -1.264 -22.589 1.00 87.88 406 ASP A O 1
ATOM 3056 N N . TRP A 1 407 ? 14.413 -2.546 -21.190 1.00 73.69 407 TRP A N 1
ATOM 3057 C CA . TRP A 1 407 ? 15.622 -1.770 -21.365 1.00 73.69 407 TRP A CA 1
ATOM 3058 C C . TRP A 1 407 ? 16.122 -1.887 -22.819 1.00 73.69 407 TRP A C 1
ATOM 3060 O O . TRP A 1 407 ? 16.237 -3.004 -23.334 1.00 73.69 407 TRP A O 1
ATOM 3070 N N . PRO A 1 408 ? 16.354 -0.761 -23.524 1.00 61.94 408 PRO A N 1
ATOM 3071 C CA . PRO A 1 408 ? 16.599 -0.803 -24.957 1.00 61.94 408 PRO A CA 1
ATOM 3072 C C . PRO A 1 408 ? 18.066 -1.085 -25.326 1.00 61.94 408 PRO A C 1
ATOM 3074 O O . PRO A 1 408 ? 18.967 -0.394 -24.858 1.00 61.94 408 PRO A O 1
ATOM 3077 N N . TYR A 1 409 ? 18.221 -2.025 -26.267 1.00 57.25 409 TYR A N 1
ATOM 3078 C CA . TYR A 1 409 ? 19.405 -2.371 -27.081 1.00 57.25 409 TYR A CA 1
ATOM 3079 C C . TYR A 1 409 ? 20.599 -3.025 -26.374 1.00 57.25 409 TYR A C 1
ATOM 3081 O O . TYR A 1 409 ? 21.642 -2.401 -26.086 1.00 57.25 409 TYR A O 1
#

Foldseek 3Di:
DDDDDDLQVVVPQFFFFWDDDDDDDDDPDDGDDFPFDFDDPVRQVLVQVLQVLLLVCQAAAFDDLPPPSVVVQADPQAAIQQDGSSRQSDCSHCRPRQCRNKHKAFPGWRGAGPVNFKTKTFIFIDGPPGPHGLHTHIWMWGQDPVRHIHGRYQQALWTWAKAWEKEWEAEQPDPDIDIWTWIFGFTDLPRDPQFFKKFKAWWQFAQWDAAPQLGTHHGWMWGQDPVSGTATADSPRDGDPHRIATAPVDPPPPRSHGPLVRDAQAIKIWMWTAGPNSDTDTHIIIDGALGHHDDRVVCVVQVQQADKAWDAWPVRDQVPQAAFGWTKTFTDDHPHPQKFWAKKWKWFADPPDIQTFMDGVSVVQDDRPRGMHIRGGDHDRHGTPWMKIKTWIDGSRSYIYMYIYTRYD

pLDDT: mean 81.61, std 19.02, range [19.09, 97.62]

Secondary structure (DSSP, 8-state):
------TTTTTTTSS----------SS-PPPP----BPPPHHHHHHHHHHHHHHHHHHSSSPPPTT-HHHHHTB-TT-EETTEEHHHHTSTTTTT-GGGTT-EEEEEEEEEE-TTSSEEEEEEEEE-TT--S--B--EEEEEE-TTS-EEE-----SS-EEEEEEEEEEE-TT-SSPEEEEEEEEEE-TTS-TTEEEEEEESTTS--EEEETTTEEEESEEEEE-TTS-EEEB-TT-PBPS-SEEEBTT-TTSTTS-B-TTT--TT--EEEEEEETTS-EEEEEEEE--S--PPPHHHHHHTHHHH--EEEEEES-SGGG--TT-EEEEEEEPPSSTT-EEEEEEEEEE-SS-EEEEEEESSSSSS-TT--EEEEEE---SS--SEEEEEEEEE-TTS-EEEEEEEPP-

Radius of gyration: 23.15 Å; chains: 1; bounding box: 60×50×64 Å

Organism: NCBI:txid1121388

Sequence (409 aa):
MPQTFSLRSVALAAALGLTALPVAFADDGAPARAVIQAGTTAQSDAIRAVLTSLNSLFTTSVPAAGNAALLDLFASDFLDGGDDRASVLTTDGLLSTDNIGITFSLTKIISVASDGKSLLAKLSIAWPGNASPVEAPEMQFVLGTDGKWRFWGDRRLGYVEPHSINQRQRATASSAWNYSRWMEFSIDSSTADTVKYVRFSGPGLPAARSFSRLGSVQGIVYGRTADGDFRLVDTSLASLDTSWIPDCATPYYGLNCVDLTTMKSSSRYNVVFYNASYRRIGEVTTMGIPSVPYANDVVATKNTSWFATPKTFRPALRGSIVNGSTVSLTWTLPTSYTMTMENAGVYLRNSATTMNVYKGSWDGALAPRGSSASFGQWTGSVNPTSGNVWLSVKASAGHRFVTSQDWPY